Protein AF-A0A7W0Q1S8-F1 (afdb_monomer_lite)

Foldseek 3Di:
DDDDDDDDDDDDDDDDDDDDDPPPDPPPQLAKDFPFKAFFAADLLPLPPLQVQPPPPPPDDDDDDDDDDDDDDDDDDDDDDDDDDFDKDKDKDWDQKDKDDPDDSVLVVVQVVVCRVQLSVQVVVVCVVPVPDAKDKWKWKWKAFLQQATPFIAIPDDGPDVSSRVSVRVSVRPTGDHHDPDDGIMIMMIMMIMHIDRPPDDPPPPLPPPLQFDDLGDHDDRRPLRRVLRVQLVVLVVVLSVQLRVLADSPQDFEKKKKKFKAAQQQWGSFIFMFQRQPVSSRVSNRVSRHGGGGPRGRPGITIMIIMMGRHPHAFGFGDPVSAQEWEFEQFWIDGPPDIDGPPPPQDDADQDAGEYEYEYEQQHFLQRSQSVQANPQNYSWYWYWYDDPPGGTGTQATEHHPSSVSPVSPPPQAWAWEWEAAAFKIWIDTDPDIDIDGLVDLVRLLVRLLVSLVVCVVSVHDLEYEYAGDRHGGNNSSSSNSVSNVVSRSPHYYYHHDTPPDPPVVCVPPPDDPDDDDDDD

Structure (mmCIF, N/CA/C/O backbone):
data_AF-A0A7W0Q1S8-F1
#
_entry.id   AF-A0A7W0Q1S8-F1
#
loop_
_atom_site.group_PDB
_atom_site.id
_atom_site.type_symbol
_atom_site.label_atom_id
_atom_site.label_alt_id
_atom_site.label_comp_id
_atom_site.label_asym_id
_atom_site.label_entity_id
_atom_site.label_seq_id
_atom_site.pdbx_PDB_ins_code
_atom_site.Cartn_x
_atom_site.Cartn_y
_atom_site.Cartn_z
_atom_site.occupancy
_atom_site.B_iso_or_equiv
_atom_site.auth_seq_id
_atom_site.auth_comp_id
_atom_site.auth_asym_id
_atom_site.auth_atom_id
_atom_site.pdbx_PDB_model_num
ATOM 1 N N . MET A 1 1 ? 4.759 -3.517 -104.274 1.00 45.84 1 MET A N 1
ATOM 2 C CA . MET A 1 1 ? 5.777 -4.592 -104.329 1.00 45.84 1 MET A CA 1
ATOM 3 C C . MET A 1 1 ? 6.522 -4.645 -103.003 1.00 45.84 1 MET A C 1
ATOM 5 O O . MET A 1 1 ? 6.836 -3.591 -102.479 1.00 45.84 1 MET A O 1
ATOM 9 N N . ARG A 1 2 ? 6.831 -5.873 -102.558 1.00 40.38 2 ARG A N 1
ATOM 10 C CA . ARG A 1 2 ? 7.641 -6.304 -101.396 1.00 40.38 2 ARG A CA 1
ATOM 11 C C . ARG A 1 2 ? 6.927 -6.396 -100.032 1.00 40.38 2 ARG A C 1
ATOM 13 O O . ARG A 1 2 ? 6.667 -5.419 -99.349 1.00 40.38 2 ARG A O 1
ATOM 20 N N . ARG A 1 3 ? 6.637 -7.669 -99.719 1.00 59.12 3 ARG A N 1
ATOM 21 C CA . ARG A 1 3 ? 6.292 -8.308 -98.438 1.00 59.12 3 ARG A CA 1
ATOM 22 C C . ARG A 1 3 ? 7.329 -7.980 -97.343 1.00 59.12 3 ARG A C 1
ATOM 24 O O . ARG A 1 3 ? 8.460 -7.675 -97.705 1.00 59.12 3 ARG A O 1
ATOM 31 N N . TRP A 1 4 ? 6.996 -8.217 -96.070 1.00 41.19 4 TRP A N 1
ATOM 32 C CA . TRP A 1 4 ? 7.662 -9.221 -95.212 1.00 41.19 4 TRP A CA 1
ATOM 33 C C . TRP A 1 4 ? 6.990 -9.360 -93.834 1.00 41.19 4 TRP A C 1
ATOM 35 O O . TRP A 1 4 ? 6.299 -8.468 -93.353 1.00 41.19 4 TRP A O 1
ATOM 45 N N . SER A 1 5 ? 7.168 -10.560 -93.292 1.00 55.75 5 SER A N 1
ATOM 46 C CA . SER A 1 5 ? 6.553 -11.198 -92.130 1.00 55.75 5 SER A CA 1
ATOM 47 C C . SER A 1 5 ? 7.052 -10.667 -90.784 1.00 55.75 5 SER A C 1
ATOM 49 O O . SER A 1 5 ? 8.196 -10.232 -90.696 1.00 55.75 5 SER A O 1
ATOM 51 N N . VAL A 1 6 ? 6.267 -10.852 -89.714 1.00 40.25 6 VAL A N 1
ATOM 52 C CA . VAL A 1 6 ? 6.792 -10.913 -88.337 1.00 40.25 6 VAL A CA 1
ATOM 53 C C . VAL A 1 6 ? 6.144 -12.072 -87.583 1.00 40.25 6 VAL A C 1
ATOM 55 O O . VAL A 1 6 ? 4.962 -12.371 -87.740 1.00 40.25 6 VAL A O 1
ATOM 58 N N . ALA A 1 7 ? 7.016 -12.751 -86.847 1.00 38.75 7 ALA A N 1
ATOM 59 C CA . ALA A 1 7 ? 6.909 -14.064 -86.253 1.00 38.75 7 ALA A CA 1
ATOM 60 C C . ALA A 1 7 ? 6.113 -14.109 -84.941 1.00 38.75 7 ALA A C 1
ATOM 62 O O . ALA A 1 7 ? 6.011 -13.136 -84.198 1.00 38.75 7 ALA A O 1
ATOM 63 N N . VAL A 1 8 ? 5.617 -15.313 -84.666 1.00 43.38 8 VAL A N 1
ATOM 64 C CA . VAL A 1 8 ? 5.025 -15.767 -83.409 1.00 43.38 8 VAL A CA 1
ATOM 65 C C . VAL A 1 8 ? 6.121 -15.884 -82.346 1.00 43.38 8 VAL A C 1
ATOM 67 O O . VAL A 1 8 ? 7.105 -16.590 -82.557 1.00 43.38 8 VAL A O 1
ATOM 70 N N . ALA A 1 9 ? 5.924 -15.245 -81.192 1.00 37.84 9 ALA A N 1
ATOM 71 C CA . ALA A 1 9 ? 6.649 -15.546 -79.962 1.00 37.84 9 ALA A CA 1
ATOM 72 C C . ALA A 1 9 ? 5.632 -15.959 -78.893 1.00 37.84 9 ALA A C 1
ATOM 74 O O . ALA A 1 9 ? 4.691 -15.231 -78.584 1.00 37.84 9 ALA A O 1
ATOM 75 N N . SER A 1 10 ? 5.815 -17.183 -78.407 1.00 44.78 10 SER A N 1
ATOM 76 C CA . SER A 1 10 ? 5.001 -17.850 -77.400 1.00 44.78 10 SER A CA 1
ATOM 77 C C . SER A 1 10 ? 5.324 -17.273 -76.023 1.00 44.78 10 SER A C 1
ATOM 79 O O . SER A 1 10 ? 6.471 -17.354 -75.582 1.00 44.78 10 SER A O 1
ATOM 81 N N . THR A 1 11 ? 4.326 -16.705 -75.345 1.00 43.34 11 THR A N 1
ATOM 82 C CA . THR A 1 11 ? 4.459 -16.213 -73.969 1.00 43.34 11 THR A CA 1
ATOM 83 C C . THR A 1 11 ? 3.521 -17.014 -73.078 1.00 43.34 11 THR A C 1
ATOM 85 O O . THR A 1 11 ? 2.301 -16.885 -73.162 1.00 43.34 11 THR A O 1
ATOM 88 N N . SER A 1 12 ? 4.101 -17.862 -72.232 1.00 38.66 12 SER A N 1
ATOM 89 C CA . SER A 1 12 ? 3.398 -18.593 -71.181 1.00 38.66 12 SER A CA 1
ATOM 90 C C . SER A 1 12 ? 2.765 -17.606 -70.196 1.00 38.66 12 SER A C 1
ATOM 92 O O . SER A 1 12 ? 3.466 -16.954 -69.423 1.00 38.66 12 SER A O 1
ATOM 94 N N . LEU A 1 13 ? 1.435 -17.495 -70.227 1.00 39.09 13 LEU A N 1
ATOM 95 C CA . LEU A 1 13 ? 0.651 -16.779 -69.224 1.00 39.09 13 LEU A CA 1
ATOM 96 C C . LEU A 1 13 ? 0.556 -17.645 -67.959 1.00 39.09 13 LEU A C 1
ATOM 98 O O . LEU A 1 13 ? -0.114 -18.677 -67.948 1.00 39.09 13 LEU A O 1
ATOM 102 N N . ALA A 1 14 ? 1.215 -17.212 -66.886 1.00 40.50 14 ALA A N 1
ATOM 103 C CA . ALA A 1 14 ? 0.908 -17.676 -65.541 1.00 40.50 14 ALA A CA 1
ATOM 104 C C . ALA A 1 14 ? -0.478 -17.141 -65.141 1.00 40.50 14 ALA A C 1
ATOM 106 O O . ALA A 1 14 ? -0.734 -15.938 -65.221 1.00 40.50 14 ALA A O 1
ATOM 107 N N . LEU A 1 15 ? -1.375 -18.044 -64.735 1.00 40.50 15 LEU A N 1
ATOM 108 C CA . LEU A 1 15 ? -2.697 -17.705 -64.217 1.00 40.50 15 LEU A CA 1
ATOM 109 C C . LEU A 1 15 ? -2.576 -16.795 -62.986 1.00 40.50 15 LEU A C 1
ATOM 111 O O . LEU A 1 15 ? -2.079 -17.202 -61.937 1.00 40.50 15 LEU A O 1
ATOM 115 N N . VAL A 1 16 ? -3.110 -15.581 -63.111 1.00 43.62 16 VAL A N 1
ATOM 116 C CA . VAL A 1 16 ? -3.459 -14.706 -61.990 1.00 43.62 16 VAL A CA 1
ATOM 117 C C . VAL A 1 16 ? -4.710 -15.286 -61.329 1.00 43.62 16 VAL A C 1
ATOM 119 O O . VAL A 1 16 ? -5.808 -15.207 -61.876 1.00 43.62 16 VAL A O 1
ATOM 122 N N . ALA A 1 17 ? -4.543 -15.899 -60.158 1.00 42.56 17 ALA A N 1
ATOM 123 C CA . ALA A 1 17 ? -5.656 -16.282 -59.299 1.00 42.56 17 ALA A CA 1
ATOM 124 C C . ALA A 1 17 ? -6.170 -15.045 -58.544 1.00 42.56 17 ALA A C 1
ATOM 126 O O . ALA A 1 17 ? -5.414 -14.370 -57.844 1.00 42.56 17 ALA A O 1
ATOM 127 N N . CYS A 1 18 ? -7.464 -14.756 -58.698 1.00 42.19 18 CYS A N 1
ATOM 128 C CA . CYS A 1 18 ? -8.187 -13.718 -57.971 1.00 42.19 18 CYS A CA 1
ATOM 129 C C . CYS A 1 18 ? -7.996 -13.841 -56.452 1.00 42.19 18 CYS A C 1
ATOM 131 O O . CYS A 1 18 ? -8.123 -14.922 -55.873 1.00 42.19 18 CYS A O 1
ATOM 133 N N . GLY A 1 19 ? -7.738 -12.694 -55.820 1.00 42.25 19 GLY A N 1
ATOM 134 C CA . GLY A 1 19 ? -7.543 -12.552 -54.386 1.00 42.25 19 GLY A CA 1
ATOM 135 C C . GLY A 1 19 ? -8.739 -13.053 -53.581 1.00 42.25 19 GLY A C 1
ATOM 136 O O . GLY A 1 19 ? -9.813 -12.453 -53.574 1.00 42.25 19 GLY A O 1
ATOM 137 N N . ARG A 1 20 ? -8.512 -14.141 -52.846 1.00 44.12 20 ARG A N 1
ATOM 138 C CA . ARG A 1 20 ? -9.271 -14.480 -51.646 1.00 44.12 20 ARG A CA 1
ATOM 139 C C . ARG A 1 20 ? -8.964 -13.413 -50.601 1.00 44.12 20 ARG A C 1
ATOM 141 O O . ARG A 1 20 ? -7.844 -13.345 -50.100 1.00 44.12 20 ARG A O 1
ATOM 148 N N . GLY A 1 21 ? -9.959 -12.590 -50.280 1.00 43.75 21 GLY A N 1
ATOM 149 C CA . GLY A 1 21 ? -9.952 -11.812 -49.050 1.00 43.75 21 GLY A CA 1
ATOM 150 C C . GLY A 1 21 ? -9.711 -12.764 -47.884 1.00 43.75 21 GLY A C 1
ATOM 151 O O . GLY A 1 21 ? -10.437 -13.746 -47.724 1.00 43.75 21 GLY A O 1
ATOM 152 N N . ALA A 1 22 ? -8.647 -12.507 -47.126 1.00 45.34 22 ALA A N 1
ATOM 153 C CA . ALA A 1 22 ? -8.364 -13.208 -45.891 1.00 45.34 22 ALA A CA 1
ATOM 154 C C . ALA A 1 22 ? -9.581 -13.044 -44.973 1.00 45.34 22 ALA A C 1
ATOM 156 O O . ALA A 1 22 ? -9.866 -11.950 -44.484 1.00 45.34 22 ALA A O 1
ATOM 157 N N . ALA A 1 23 ? -10.328 -14.131 -44.788 1.00 42.50 23 ALA A N 1
ATOM 158 C CA . ALA A 1 23 ? -11.249 -14.262 -43.679 1.00 42.50 23 ALA A CA 1
ATOM 159 C C . ALA A 1 23 ? -10.398 -14.115 -42.417 1.00 42.50 23 ALA A C 1
ATOM 161 O O . ALA A 1 23 ? -9.608 -15.001 -42.098 1.00 42.50 23 ALA A O 1
ATOM 162 N N . GLY A 1 24 ? -10.477 -12.945 -41.779 1.00 43.38 24 GLY A N 1
ATOM 163 C CA . GLY A 1 24 ? -9.798 -12.700 -40.519 1.00 43.38 24 GLY A CA 1
ATOM 164 C C . GLY A 1 24 ? -10.209 -13.784 -39.536 1.00 43.38 24 GLY A C 1
ATOM 165 O O . GLY A 1 24 ? -11.405 -13.982 -39.308 1.00 43.38 24 GLY A O 1
ATOM 166 N N . GLU A 1 25 ? -9.220 -14.491 -38.994 1.00 44.66 25 GLU A N 1
ATOM 167 C CA . GLU A 1 25 ? -9.401 -15.366 -37.843 1.00 44.66 25 GLU A CA 1
ATOM 168 C C . GLU A 1 25 ? -10.286 -14.653 -36.816 1.00 44.66 25 GLU A C 1
ATOM 170 O O . GLU A 1 25 ? -10.105 -13.445 -36.593 1.00 44.66 25 GLU A O 1
ATOM 175 N N . PRO A 1 26 ? -11.274 -15.346 -36.222 1.00 46.78 26 PRO A N 1
ATOM 176 C CA . PRO A 1 26 ? -12.099 -14.755 -35.187 1.00 46.78 26 PRO A CA 1
ATOM 177 C C . PRO A 1 26 ? -11.152 -14.291 -34.089 1.00 46.78 26 PRO A C 1
ATOM 179 O O . PRO A 1 26 ? -10.601 -15.121 -33.373 1.00 46.78 26 PRO A O 1
ATOM 182 N N . ARG A 1 27 ? -10.923 -12.969 -34.012 1.00 51.12 27 ARG A N 1
ATOM 183 C CA . ARG A 1 27 ? -10.119 -12.329 -32.970 1.00 51.12 27 ARG A CA 1
ATOM 184 C C . ARG A 1 27 ? -10.576 -12.929 -31.659 1.00 51.12 27 ARG A C 1
ATOM 186 O O . ARG A 1 27 ? -11.704 -12.667 -31.235 1.00 51.12 27 ARG A O 1
ATOM 193 N N . GLU A 1 28 ? -9.723 -13.778 -31.103 1.00 54.03 28 GLU A N 1
ATOM 194 C CA . GLU A 1 28 ? -9.932 -14.461 -29.845 1.00 54.03 28 GLU A CA 1
ATOM 195 C C . GLU A 1 28 ? -10.373 -13.384 -28.861 1.00 54.03 28 GLU A C 1
ATOM 197 O O . GLU A 1 28 ? -9.626 -12.446 -28.567 1.00 54.03 28 GLU A O 1
ATOM 202 N N . ARG A 1 29 ? -11.667 -13.398 -28.509 1.00 59.09 29 ARG A N 1
ATOM 203 C CA . ARG A 1 29 ? -12.250 -12.349 -27.674 1.00 59.09 29 ARG A CA 1
ATOM 204 C C . ARG A 1 29 ? -11.396 -12.328 -26.426 1.00 59.09 29 ARG A C 1
ATOM 206 O O . ARG A 1 29 ? -11.346 -13.341 -25.743 1.00 59.09 29 ARG A O 1
ATOM 213 N N . THR A 1 30 ? -10.705 -11.223 -26.163 1.00 74.69 30 THR A N 1
ATOM 214 C CA . THR A 1 30 ? -9.816 -11.090 -25.009 1.00 74.69 30 THR A CA 1
ATOM 215 C C . THR A 1 30 ? -10.652 -11.259 -23.743 1.00 74.69 30 THR A C 1
ATOM 217 O O . THR A 1 30 ? -11.275 -10.309 -23.264 1.00 74.69 30 THR A O 1
ATOM 220 N N . MET A 1 31 ? -10.764 -12.503 -23.273 1.00 83.00 31 MET A N 1
ATOM 221 C CA . MET A 1 31 ? -11.652 -12.867 -22.182 1.00 83.00 31 MET A CA 1
ATOM 222 C C . MET A 1 31 ? -11.040 -12.386 -20.877 1.00 83.00 31 MET A C 1
ATOM 224 O O . MET A 1 31 ? -9.825 -12.433 -20.677 1.00 83.00 31 MET A O 1
ATOM 228 N N . VAL A 1 32 ? -11.905 -11.933 -19.979 1.00 90.12 32 VAL A N 1
ATOM 229 C CA . VAL A 1 32 ? -11.520 -11.689 -18.594 1.00 90.12 32 VAL A CA 1
ATOM 230 C C . VAL A 1 32 ? -11.449 -13.036 -17.887 1.00 90.12 32 VAL A C 1
ATOM 232 O O . VAL A 1 32 ? -12.394 -13.831 -17.950 1.00 90.12 32 VAL A O 1
ATOM 235 N N . ARG A 1 33 ? -10.322 -13.297 -17.227 1.00 91.81 33 ARG A N 1
ATOM 236 C CA . ARG A 1 33 ? -10.118 -14.462 -16.364 1.00 91.81 33 ARG A CA 1
ATOM 237 C C . ARG A 1 33 ? -9.872 -14.008 -14.934 1.00 91.81 33 ARG A C 1
ATOM 239 O O . ARG A 1 33 ? -9.106 -13.071 -14.717 1.00 91.81 33 ARG A O 1
ATOM 246 N N . LEU A 1 34 ? -10.493 -14.692 -13.980 1.00 92.12 34 LEU A N 1
ATOM 247 C CA . LEU A 1 34 ? -10.066 -14.642 -12.587 1.00 92.12 34 LEU A CA 1
ATOM 248 C C . LEU A 1 34 ? -8.722 -15.377 -12.496 1.00 92.12 34 LEU A C 1
ATOM 250 O O . LEU A 1 34 ? -8.583 -16.480 -13.022 1.00 92.12 34 LEU A O 1
ATOM 254 N N . VAL A 1 35 ? -7.716 -14.720 -11.931 1.00 87.94 35 VAL A N 1
ATOM 255 C CA . VAL A 1 35 ? -6.363 -15.259 -11.766 1.00 87.94 35 VAL A CA 1
ATOM 256 C C . VAL A 1 35 ? -6.264 -16.002 -10.442 1.00 87.94 35 VAL A C 1
ATOM 258 O O . VAL A 1 35 ? -5.793 -17.135 -10.436 1.00 87.94 35 VAL A O 1
ATOM 261 N N . ARG A 1 36 ? -6.674 -15.350 -9.346 1.00 87.94 36 ARG A N 1
ATOM 262 C CA . ARG A 1 36 ? -6.719 -15.907 -7.986 1.00 87.94 36 ARG A CA 1
ATOM 263 C C . ARG A 1 36 ? -7.430 -14.956 -7.026 1.00 87.94 36 ARG A C 1
ATOM 265 O O . ARG A 1 36 ? -7.466 -13.752 -7.284 1.00 87.94 36 ARG A O 1
ATOM 272 N N . CYS A 1 37 ? -7.869 -15.481 -5.887 1.00 89.88 37 CYS A N 1
ATOM 273 C CA . CYS A 1 37 ? -8.176 -14.692 -4.697 1.00 89.88 37 CYS A CA 1
ATOM 274 C C . CYS A 1 37 ? -7.240 -15.068 -3.544 1.00 89.88 37 CYS A C 1
ATOM 276 O O . CYS A 1 37 ? -6.909 -16.237 -3.352 1.00 89.88 37 CYS A O 1
ATOM 278 N N . ALA A 1 38 ? -6.817 -14.081 -2.762 1.00 86.38 38 ALA A N 1
ATOM 279 C CA . ALA A 1 38 ? -5.969 -14.277 -1.594 1.00 86.38 38 ALA A CA 1
ATOM 280 C C . ALA A 1 38 ? -6.397 -13.340 -0.455 1.00 86.38 38 ALA A C 1
ATOM 282 O O . ALA A 1 38 ? -6.978 -12.288 -0.730 1.00 86.38 38 ALA A O 1
ATOM 283 N N . PRO A 1 39 ? -6.101 -13.684 0.812 1.00 85.00 39 PRO A N 1
ATOM 284 C CA . PRO A 1 39 ? -6.173 -12.731 1.913 1.00 85.00 39 PRO A CA 1
ATOM 285 C C . PRO A 1 39 ? -5.478 -11.430 1.538 1.00 85.00 39 PRO A C 1
ATOM 287 O O . PRO A 1 39 ? -4.347 -11.443 1.040 1.00 85.00 39 PRO A O 1
ATOM 290 N N . ALA A 1 40 ? -6.157 -10.314 1.754 1.00 79.44 40 ALA A N 1
ATOM 291 C CA . ALA A 1 40 ? -5.562 -9.024 1.517 1.00 79.44 40 ALA A CA 1
ATOM 292 C C . ALA A 1 40 ? -4.495 -8.789 2.599 1.00 79.44 40 ALA A C 1
ATOM 294 O O . ALA A 1 40 ? -4.766 -8.846 3.794 1.00 79.44 40 ALA A O 1
ATOM 295 N N . THR A 1 41 ? -3.238 -8.630 2.187 1.00 66.19 41 THR A N 1
ATOM 296 C CA . THR A 1 41 ? -2.134 -8.479 3.140 1.00 66.19 41 THR A CA 1
ATOM 297 C C . THR A 1 41 ? -2.089 -7.048 3.656 1.00 66.19 41 THR A C 1
ATOM 299 O O . THR A 1 41 ? -2.108 -6.148 2.806 1.00 66.19 41 THR A O 1
ATOM 302 N N . PRO A 1 42 ? -1.926 -6.827 4.967 1.00 60.56 42 PRO A N 1
ATOM 303 C CA . PRO A 1 42 ? -1.914 -5.488 5.526 1.00 60.56 42 PRO A CA 1
ATOM 304 C C . PRO A 1 42 ? -0.846 -4.567 4.946 1.00 60.56 42 PRO A C 1
ATOM 306 O O . PRO A 1 42 ? 0.241 -5.012 4.536 1.00 60.56 42 PRO A O 1
ATOM 309 N N . SER A 1 43 ? -1.159 -3.271 4.915 1.00 54.28 43 SER A N 1
ATOM 310 C CA . SER A 1 43 ? -0.173 -2.213 4.689 1.00 54.28 43 SER A CA 1
ATOM 311 C C . SER A 1 43 ? 0.902 -2.265 5.788 1.00 54.28 43 SER A C 1
ATOM 313 O O . SER A 1 43 ? 0.555 -2.407 6.955 1.00 54.28 43 SER A O 1
ATOM 315 N N . PRO A 1 44 ? 2.202 -2.131 5.463 1.00 49.81 44 PRO A N 1
ATOM 316 C CA . PRO A 1 44 ? 3.283 -2.171 6.455 1.00 49.81 44 PRO A CA 1
ATOM 317 C C . PRO A 1 44 ? 3.288 -0.998 7.456 1.00 49.81 44 PRO A C 1
ATOM 319 O O . PRO A 1 44 ? 4.162 -0.946 8.310 1.00 49.81 44 PRO A O 1
ATOM 322 N N . SER A 1 45 ? 2.351 -0.053 7.350 1.00 44.34 45 SER A N 1
ATOM 323 C CA . SER A 1 45 ? 2.297 1.169 8.161 1.00 44.34 45 SER A CA 1
ATOM 324 C C . SER A 1 45 ? 1.806 0.975 9.600 1.00 44.34 45 SER A C 1
ATOM 326 O O . SER A 1 45 ? 1.952 1.888 10.402 1.00 44.34 45 SER A O 1
ATOM 328 N N . ASN A 1 46 ? 1.236 -0.183 9.949 1.00 42.75 46 ASN A N 1
ATOM 329 C CA . ASN A 1 46 ? 0.796 -0.473 11.317 1.00 42.75 46 ASN A CA 1
ATOM 330 C C . ASN A 1 46 ? 1.793 -1.429 11.986 1.00 42.75 46 ASN A C 1
ATOM 332 O O . ASN A 1 46 ? 1.613 -2.644 12.012 1.00 42.75 46 ASN A O 1
ATOM 336 N N . SER A 1 47 ? 2.891 -0.872 12.502 1.00 39.03 47 SER A N 1
ATOM 337 C CA . SER A 1 47 ? 4.026 -1.612 13.070 1.00 39.03 47 SER A CA 1
ATOM 338 C C . SER A 1 47 ? 3.757 -2.302 14.419 1.00 39.03 47 SER A C 1
ATOM 340 O O . SER A 1 47 ? 4.710 -2.711 15.078 1.00 39.03 47 SER A O 1
ATOM 342 N N . THR A 1 48 ? 2.509 -2.432 14.875 1.00 39.97 48 THR A N 1
ATOM 343 C CA . THR A 1 48 ? 2.212 -3.044 16.183 1.00 39.97 48 THR A CA 1
ATOM 344 C C . THR A 1 48 ? 1.996 -4.561 16.154 1.00 39.97 48 THR A C 1
ATOM 346 O O . THR A 1 48 ? 2.228 -5.188 17.179 1.00 39.97 48 THR A O 1
ATOM 349 N N . ASP A 1 49 ? 1.684 -5.187 15.009 1.00 38.72 49 ASP A N 1
ATOM 350 C CA . ASP A 1 49 ? 1.140 -6.567 15.010 1.00 38.72 49 ASP A CA 1
ATOM 351 C C . ASP A 1 49 ? 2.009 -7.666 14.373 1.00 38.72 49 ASP A C 1
ATOM 353 O O . ASP A 1 49 ? 1.580 -8.813 14.231 1.00 38.72 49 ASP A O 1
ATOM 357 N N . VAL A 1 50 ? 3.272 -7.392 14.033 1.00 43.09 50 VAL A N 1
ATOM 358 C CA . VAL A 1 50 ? 4.152 -8.456 13.497 1.00 43.09 50 VAL A CA 1
ATOM 359 C C . VAL A 1 50 ? 4.566 -9.463 14.591 1.00 43.09 50 VAL A C 1
ATOM 361 O O . VAL A 1 50 ? 4.922 -10.599 14.279 1.00 43.09 50 VAL A O 1
ATOM 364 N N . GLY A 1 51 ? 4.456 -9.089 15.873 1.00 33.78 51 GLY A N 1
ATOM 365 C CA . GLY A 1 51 ? 4.785 -9.947 17.019 1.00 33.78 51 GLY A CA 1
ATOM 366 C C . GLY A 1 51 ? 3.764 -11.055 17.314 1.00 33.78 51 GLY A C 1
ATOM 367 O O . GLY A 1 51 ? 4.153 -12.138 17.747 1.00 33.78 51 GLY A O 1
ATOM 368 N N . GLU A 1 52 ? 2.476 -10.840 17.027 1.00 36.38 52 GLU A N 1
ATOM 369 C CA . GLU A 1 52 ? 1.418 -11.832 17.291 1.00 36.38 52 GLU A CA 1
ATOM 370 C C . GLU A 1 52 ? 1.246 -12.859 16.160 1.00 36.38 52 GLU A C 1
ATOM 372 O O . GLU A 1 52 ? 0.636 -13.913 16.350 1.00 36.38 52 GLU A O 1
ATOM 377 N N . LEU A 1 53 ? 1.843 -12.616 14.987 1.00 38.97 53 LEU A N 1
ATOM 378 C CA . LEU A 1 53 ? 1.640 -13.442 13.794 1.00 38.97 53 LEU A CA 1
ATOM 379 C C . LEU A 1 53 ? 2.279 -14.848 13.869 1.00 38.97 53 LEU A C 1
ATOM 381 O O . LEU A 1 53 ? 2.001 -15.683 13.007 1.00 38.97 53 LEU A O 1
ATOM 385 N N . PHE A 1 54 ? 3.124 -15.128 14.872 1.00 37.34 54 PHE A N 1
ATOM 386 C CA . PHE A 1 54 ? 3.907 -16.373 14.948 1.00 37.34 54 PHE A CA 1
ATOM 387 C C . PHE A 1 54 ? 3.925 -17.079 16.311 1.00 37.34 54 PHE A C 1
ATOM 389 O O . PHE A 1 54 ? 4.817 -17.890 16.542 1.00 37.34 54 PHE A O 1
ATOM 396 N N . GLY A 1 55 ? 2.937 -16.845 17.183 1.00 32.59 55 GLY A N 1
ATOM 397 C CA . GLY A 1 55 ? 2.670 -17.735 18.323 1.00 32.59 55 GLY A CA 1
ATOM 398 C C . GLY A 1 55 ? 3.895 -18.055 19.185 1.00 32.59 55 GLY A C 1
ATOM 399 O O . GLY A 1 55 ? 4.131 -19.217 19.507 1.00 32.59 55 GLY A O 1
ATOM 400 N N . ILE A 1 56 ? 4.688 -17.042 19.543 1.00 31.73 56 ILE A N 1
ATOM 401 C CA . ILE A 1 56 ? 5.729 -17.197 20.560 1.00 31.73 56 ILE A CA 1
ATOM 402 C C . ILE A 1 56 ? 5.041 -17.014 21.913 1.00 31.73 56 ILE A C 1
ATOM 404 O O . ILE A 1 56 ? 5.075 -15.945 22.517 1.00 31.73 56 ILE A O 1
ATOM 408 N N . SER A 1 57 ? 4.352 -18.059 22.366 1.00 32.53 57 SER A N 1
ATOM 409 C CA . SER A 1 57 ? 4.016 -18.211 23.777 1.00 32.53 57 SER A CA 1
ATOM 410 C C . SER A 1 57 ? 5.332 -18.349 24.535 1.00 32.53 57 SER A C 1
ATOM 412 O O . SER A 1 57 ? 5.984 -19.388 24.464 1.00 32.53 57 SER A O 1
ATOM 414 N N . GLY A 1 58 ? 5.750 -17.276 25.204 1.00 29.73 58 GLY A N 1
ATOM 415 C CA . GLY A 1 58 ? 6.782 -17.361 26.224 1.00 29.73 58 GLY A CA 1
ATOM 416 C C . GLY A 1 58 ? 6.279 -18.275 27.333 1.00 29.73 58 GLY A C 1
ATOM 417 O O . GLY A 1 58 ? 5.340 -17.925 28.045 1.00 29.73 58 GLY A O 1
ATOM 418 N N . GLU A 1 59 ? 6.879 -19.457 27.435 1.00 31.36 59 GLU A N 1
ATOM 419 C CA . GLU A 1 59 ? 6.795 -20.323 28.603 1.00 31.36 59 GLU A CA 1
ATOM 420 C C . GLU A 1 59 ? 7.411 -19.560 29.783 1.00 31.36 59 GLU A C 1
ATOM 422 O O . GLU A 1 59 ? 8.627 -19.467 29.933 1.00 31.36 59 GLU A O 1
ATOM 427 N N . GLY A 1 60 ? 6.551 -18.916 30.569 1.00 29.73 60 GLY A N 1
ATOM 428 C CA . GLY A 1 60 ? 6.887 -18.447 31.902 1.00 29.73 60 GLY A CA 1
ATOM 429 C C . GLY A 1 60 ? 6.681 -19.598 32.871 1.00 29.73 60 GLY A C 1
ATOM 430 O O . GLY A 1 60 ? 5.550 -19.864 33.272 1.00 29.73 60 GLY A O 1
ATOM 431 N N . GLU A 1 61 ? 7.765 -20.287 33.217 1.00 32.34 61 GLU A N 1
ATOM 432 C CA . GLU A 1 61 ? 7.820 -21.148 34.395 1.00 32.34 61 GLU A CA 1
ATOM 433 C C . GLU A 1 61 ? 7.682 -20.258 35.637 1.00 32.34 61 GLU A C 1
ATOM 435 O O . GLU A 1 61 ? 8.542 -19.429 35.935 1.00 32.34 61 GLU A O 1
ATOM 440 N N . GLY A 1 62 ? 6.551 -20.396 36.322 1.00 31.83 62 GLY A N 1
ATOM 441 C CA . GLY A 1 62 ? 6.290 -19.817 37.631 1.00 31.83 62 GLY A CA 1
ATOM 442 C C . GLY A 1 62 ? 5.566 -20.860 38.465 1.00 31.83 62 GLY A C 1
ATOM 443 O O . GLY A 1 62 ? 4.364 -21.064 38.301 1.00 31.83 62 GLY A O 1
ATOM 444 N N . GLU A 1 63 ? 6.337 -21.559 39.288 1.00 33.94 63 GLU A N 1
ATOM 445 C CA . GLU A 1 63 ? 5.864 -22.380 40.398 1.00 33.94 63 GLU A CA 1
ATOM 446 C C . GLU A 1 63 ? 5.177 -21.466 41.433 1.00 33.94 63 GLU A C 1
ATOM 448 O O . GLU A 1 63 ? 5.668 -20.369 41.699 1.00 33.94 63 GLU A O 1
ATOM 453 N N . ASP A 1 64 ? 3.991 -21.857 41.916 1.00 30.97 64 ASP A N 1
ATOM 454 C CA . ASP A 1 64 ? 3.700 -22.062 43.350 1.00 30.97 64 ASP A CA 1
ATOM 455 C C . ASP A 1 64 ? 2.181 -22.156 43.642 1.00 30.97 64 ASP A C 1
ATOM 457 O O . ASP A 1 64 ? 1.398 -21.247 43.367 1.00 30.97 64 ASP A O 1
ATOM 461 N N . GLU A 1 65 ? 1.833 -23.330 44.182 1.00 33.94 65 GLU A N 1
ATOM 462 C CA . GLU A 1 65 ? 0.929 -23.664 45.303 1.00 33.94 65 GLU A CA 1
ATOM 463 C C . GLU A 1 65 ? -0.530 -23.144 45.398 1.00 33.94 65 GLU A C 1
ATOM 465 O O . GLU A 1 65 ? -0.816 -21.961 45.555 1.00 33.94 65 GLU A O 1
ATOM 470 N N . ASP A 1 66 ? -1.436 -24.140 45.402 1.00 33.50 66 ASP A N 1
ATOM 471 C CA . ASP A 1 66 ? -2.550 -24.407 46.335 1.00 33.50 66 ASP A CA 1
ATOM 472 C C . ASP A 1 66 ? -3.514 -23.270 46.754 1.00 33.50 66 ASP A C 1
ATOM 474 O O . ASP A 1 66 ? -3.143 -22.333 47.451 1.00 33.50 66 ASP A O 1
ATOM 478 N N . ASP A 1 67 ? -4.818 -23.409 46.455 1.00 33.81 67 ASP A N 1
ATOM 479 C CA . ASP A 1 67 ? -5.783 -24.002 47.407 1.00 33.81 67 ASP A CA 1
ATOM 480 C C . ASP A 1 67 ? -7.226 -24.116 46.838 1.00 33.81 67 ASP A C 1
ATOM 482 O O . ASP A 1 67 ? -7.684 -23.366 45.976 1.00 33.81 67 ASP A O 1
ATOM 486 N N . ASP A 1 68 ? -7.899 -25.126 47.375 1.00 33.34 68 ASP A N 1
ATOM 487 C CA . ASP A 1 68 ? -9.270 -25.629 47.368 1.00 33.34 68 ASP A CA 1
ATOM 488 C C . ASP A 1 68 ? -10.455 -25.001 46.583 1.00 33.34 68 ASP A C 1
ATOM 490 O O . ASP A 1 68 ? -10.884 -23.860 46.737 1.00 33.34 68 ASP A O 1
ATOM 494 N N . ARG A 1 69 ? -11.121 -25.934 45.875 1.00 34.75 69 ARG A N 1
ATOM 495 C CA . ARG A 1 69 ? -12.562 -26.286 45.900 1.00 34.75 69 ARG A CA 1
ATOM 496 C C . ARG A 1 69 ? -13.597 -25.164 46.084 1.00 34.75 69 ARG A C 1
ATOM 498 O O . ARG A 1 69 ? -13.733 -24.618 47.168 1.00 34.75 69 ARG A O 1
ATOM 505 N N . LEU A 1 70 ? -14.555 -25.097 45.144 1.00 36.81 70 LEU A N 1
ATOM 506 C CA . LEU A 1 70 ? -15.990 -25.259 45.457 1.00 36.81 70 LEU A CA 1
ATOM 507 C C . LEU A 1 70 ? -16.874 -25.540 44.220 1.00 36.81 70 LEU A C 1
ATOM 509 O O . LEU A 1 70 ? -16.848 -24.867 43.198 1.00 36.81 70 LEU A O 1
ATOM 513 N N . VAL A 1 71 ? -17.665 -26.591 44.409 1.00 35.59 71 VAL A N 1
ATOM 514 C CA . VAL A 1 71 ? -18.803 -27.179 43.686 1.00 35.59 71 VAL A CA 1
ATOM 515 C C . VAL A 1 71 ? -19.905 -26.201 43.219 1.00 35.59 71 VAL A C 1
ATOM 517 O O . VAL A 1 71 ? -20.311 -25.321 43.971 1.00 35.59 71 VAL A O 1
ATOM 520 N N . GLY A 1 72 ? -20.521 -26.512 42.063 1.00 31.42 72 GLY A N 1
ATOM 521 C CA . GLY A 1 72 ? -21.917 -26.176 41.698 1.00 31.42 72 GLY A CA 1
ATOM 522 C C . GLY A 1 72 ? -22.034 -25.454 40.344 1.00 31.42 72 GLY A C 1
ATOM 523 O O . GLY A 1 72 ? -21.355 -24.469 40.124 1.00 31.42 72 GLY A O 1
ATOM 524 N N . GLY A 1 73 ? -22.832 -25.845 39.349 1.00 31.61 73 GLY A N 1
ATOM 525 C CA . GLY A 1 73 ? -24.031 -26.674 39.339 1.00 31.61 73 GLY A CA 1
ATOM 526 C C . GLY A 1 73 ? -25.204 -25.883 38.737 1.00 31.61 73 GLY A C 1
ATOM 527 O O . GLY A 1 73 ? -25.748 -25.023 39.411 1.00 31.61 73 GLY A O 1
ATOM 528 N N . PHE A 1 74 ? -25.616 -26.262 37.519 1.00 30.84 74 PHE A N 1
ATOM 529 C CA . PHE A 1 74 ? -26.924 -26.036 36.870 1.00 30.84 74 PHE A CA 1
ATOM 530 C C . PHE A 1 74 ? -27.372 -24.625 36.438 1.00 30.84 74 PHE A C 1
ATOM 532 O O . PHE A 1 74 ? -27.379 -23.675 37.207 1.00 30.84 74 PHE A O 1
ATOM 539 N N . GLY A 1 75 ? -27.984 -24.577 35.244 1.00 30.70 75 GLY A N 1
ATOM 540 C CA . GLY A 1 75 ? -29.218 -23.801 35.052 1.00 30.70 75 GLY A CA 1
ATOM 541 C C . GLY A 1 75 ? -29.330 -23.016 33.748 1.00 30.70 75 GLY A C 1
ATOM 542 O O . GLY A 1 75 ? -28.719 -21.971 33.586 1.00 30.70 75 GLY A O 1
ATOM 543 N N . ARG A 1 76 ? -30.177 -23.515 32.842 1.00 40.47 76 ARG A N 1
ATOM 544 C CA . ARG A 1 76 ? -30.682 -22.840 31.638 1.00 40.47 76 ARG A CA 1
ATOM 545 C C . ARG A 1 76 ? -31.506 -21.594 32.010 1.00 40.47 76 ARG A C 1
ATOM 547 O O . ARG A 1 76 ? -32.212 -21.635 33.012 1.00 40.47 76 ARG A O 1
ATOM 554 N N . ASN A 1 77 ? -31.530 -20.574 31.151 1.00 33.94 77 ASN A N 1
ATOM 555 C CA . ASN A 1 77 ? -32.708 -20.203 30.348 1.00 33.94 77 ASN A CA 1
ATOM 556 C C . ASN A 1 77 ? -32.478 -18.896 29.572 1.00 33.94 77 ASN A C 1
ATOM 558 O O . ASN A 1 77 ? -31.921 -17.922 30.064 1.00 33.94 77 ASN A O 1
ATOM 562 N N . THR A 1 78 ? -32.948 -18.943 28.332 1.00 41.50 78 THR A N 1
ATOM 563 C CA . THR A 1 78 ? -33.310 -17.851 27.430 1.00 41.50 78 THR A CA 1
ATOM 564 C C . THR A 1 78 ? -34.179 -16.787 28.094 1.00 41.50 78 THR A C 1
ATOM 566 O O . THR A 1 78 ? -35.185 -17.160 28.686 1.00 41.50 78 THR A O 1
ATOM 569 N N . GLU A 1 79 ? -33.873 -15.508 27.856 1.00 34.62 79 GLU A N 1
ATOM 570 C CA . GLU A 1 79 ? -34.853 -14.428 27.657 1.00 34.62 79 GLU A CA 1
ATOM 571 C C . GLU A 1 79 ? -34.194 -13.220 26.944 1.00 34.62 79 GLU A C 1
ATOM 573 O O . GLU A 1 79 ? -32.964 -13.101 26.942 1.00 34.62 79 GLU A O 1
ATOM 578 N N . PRO A 1 80 ? -34.983 -12.390 26.233 1.00 39.31 80 PRO A N 1
ATOM 579 C CA . PRO A 1 80 ? -34.504 -11.462 25.215 1.00 39.31 80 PRO A CA 1
ATOM 580 C C . PRO A 1 80 ? -33.871 -10.214 25.830 1.00 39.31 80 PRO A C 1
ATOM 582 O O . PRO A 1 80 ? -34.331 -9.685 26.839 1.00 39.31 80 PRO A O 1
ATOM 585 N N . SER A 1 81 ? -32.815 -9.724 25.180 1.00 34.47 81 SER A N 1
ATOM 586 C CA . SER A 1 81 ? -32.079 -8.531 25.589 1.00 34.47 81 SER A CA 1
ATOM 587 C C . SER A 1 81 ? -32.988 -7.298 25.572 1.00 34.47 81 SER A C 1
ATOM 589 O O . SER A 1 81 ? -33.248 -6.699 24.531 1.00 34.47 81 SER A O 1
ATOM 591 N N . THR A 1 82 ? -33.467 -6.904 26.750 1.00 40.19 82 THR A N 1
ATOM 592 C CA . THR A 1 82 ? -33.874 -5.527 27.025 1.00 40.19 82 THR A CA 1
ATOM 593 C C . THR A 1 82 ? -32.643 -4.636 26.909 1.00 40.19 82 THR A C 1
ATOM 595 O O . THR A 1 82 ? -31.588 -4.984 27.449 1.00 40.19 82 THR A O 1
ATOM 598 N N . ALA A 1 83 ? -32.790 -3.508 26.211 1.00 40.72 83 ALA A N 1
ATOM 599 C CA . ALA A 1 83 ? -31.762 -2.498 25.989 1.00 40.72 83 ALA A CA 1
ATOM 600 C C . ALA A 1 83 ? -30.878 -2.293 27.232 1.00 40.72 83 ALA A C 1
ATOM 602 O O . ALA A 1 83 ? -31.344 -1.905 28.307 1.00 40.72 83 ALA A O 1
ATOM 603 N N . LYS A 1 84 ? -29.594 -2.616 27.076 1.00 41.25 84 LYS A N 1
ATOM 604 C CA . LYS A 1 84 ? -28.588 -2.536 28.129 1.00 41.25 84 LYS A CA 1
ATOM 605 C C . LYS A 1 84 ? -28.323 -1.056 28.401 1.00 41.25 84 LYS A C 1
ATOM 607 O O . LYS A 1 84 ? -27.712 -0.379 27.584 1.00 41.25 84 LYS A O 1
ATOM 612 N N . LEU A 1 85 ? -28.808 -0.550 29.535 1.00 47.97 85 LEU A N 1
ATOM 613 C CA . LEU A 1 85 ? -28.424 0.772 30.037 1.00 47.97 85 LEU A CA 1
ATOM 614 C C . LEU A 1 85 ? -26.884 0.874 30.067 1.00 47.97 85 LEU A C 1
ATOM 616 O O . LEU A 1 85 ? -26.229 -0.107 30.444 1.00 47.97 85 LEU A O 1
ATOM 620 N N . PRO A 1 86 ? -26.295 2.023 29.685 1.00 53.34 86 PRO A N 1
ATOM 621 C CA . PRO A 1 86 ? -24.848 2.180 29.626 1.00 53.34 86 PRO A CA 1
ATOM 622 C C . PRO A 1 86 ? -24.232 1.905 30.998 1.00 53.34 86 PRO A C 1
ATOM 624 O O . PRO A 1 86 ? -24.728 2.370 32.032 1.00 53.34 86 PRO A O 1
ATOM 627 N N . LYS A 1 87 ? -23.146 1.129 31.009 1.00 55.00 87 LYS A N 1
ATOM 628 C CA . LYS A 1 87 ? -22.433 0.751 32.228 1.00 55.00 87 LYS A CA 1
ATOM 629 C C . LYS A 1 87 ? -21.715 1.988 32.771 1.00 55.00 87 LYS A C 1
ATOM 631 O O . LYS A 1 87 ? -20.627 2.342 32.336 1.00 55.00 87 LYS A O 1
ATOM 636 N N . ARG A 1 88 ? -22.347 2.686 33.714 1.00 66.81 88 ARG A N 1
ATOM 637 C CA . ARG A 1 88 ? -21.743 3.844 34.383 1.00 66.81 88 ARG A CA 1
ATOM 638 C C . ARG A 1 88 ? -20.747 3.357 35.423 1.00 66.81 88 ARG A C 1
ATOM 640 O O . ARG A 1 88 ? -21.110 2.583 36.306 1.00 66.81 88 ARG A O 1
ATOM 647 N N . THR A 1 89 ? -19.504 3.815 35.329 1.00 74.19 89 THR A N 1
ATOM 648 C CA . THR A 1 89 ? -18.484 3.542 36.343 1.00 74.19 89 THR A CA 1
ATOM 649 C C . THR A 1 89 ? -18.195 4.817 37.125 1.00 74.19 89 THR A C 1
ATOM 651 O O . THR A 1 89 ? -17.974 5.884 36.561 1.00 74.19 89 THR A O 1
ATOM 654 N N . SER A 1 90 ? -18.242 4.734 38.454 1.00 82.62 90 SER A N 1
ATOM 655 C CA . SER A 1 90 ? -17.864 5.848 39.325 1.00 82.62 90 SER A CA 1
ATOM 656 C C . SER A 1 90 ? -16.354 5.905 39.525 1.00 82.62 90 SER A C 1
ATOM 658 O O . SER A 1 90 ? -15.688 4.869 39.579 1.00 82.62 90 SER A O 1
ATOM 660 N N . GLN A 1 91 ? -15.810 7.100 39.704 1.00 86.06 91 GLN A N 1
ATOM 661 C CA . GLN A 1 91 ? -14.433 7.305 40.131 1.00 86.06 91 GLN A CA 1
ATOM 662 C C . GLN A 1 91 ? -14.416 8.214 41.362 1.00 86.06 91 GLN A C 1
ATOM 664 O O . GLN A 1 91 ? -15.181 9.171 41.457 1.00 86.06 91 GLN A O 1
ATOM 669 N N . VAL A 1 92 ? -13.538 7.911 42.318 1.00 86.81 92 VAL A N 1
ATOM 670 C CA . VAL A 1 92 ? -13.290 8.757 43.490 1.00 86.81 92 VAL A CA 1
ATOM 671 C C . VAL A 1 92 ? -11.828 9.168 43.462 1.00 86.81 92 VAL A C 1
ATOM 673 O O . VAL A 1 92 ? -10.945 8.319 43.373 1.00 86.81 92 VAL A O 1
ATOM 676 N N . SER A 1 93 ? -11.575 10.467 43.533 1.00 86.06 93 SER A N 1
ATOM 677 C CA . SER A 1 93 ? -10.234 11.041 43.612 1.00 86.06 93 SER A CA 1
ATOM 678 C C . SER A 1 93 ? -10.125 11.977 44.809 1.00 86.06 93 SER A C 1
ATOM 680 O O . SER A 1 93 ? -11.126 12.435 45.360 1.00 86.06 93 SER A O 1
ATOM 682 N N . PHE A 1 94 ? -8.896 12.242 45.237 1.00 85.19 94 PHE A N 1
ATOM 683 C CA . PHE A 1 94 ? -8.615 13.032 46.427 1.00 85.19 94 PHE A CA 1
ATOM 684 C C . PHE A 1 94 ? -7.648 14.154 46.099 1.00 85.19 94 PHE A C 1
ATOM 686 O O . PHE A 1 94 ? -6.684 13.945 45.365 1.00 85.19 94 PHE A O 1
ATOM 693 N N . GLY A 1 95 ? -7.901 15.337 46.651 1.00 81.38 95 GLY A N 1
ATOM 694 C CA . GLY A 1 95 ? -6.936 16.434 46.615 1.00 81.38 95 GLY A CA 1
ATOM 695 C C . GLY A 1 95 ? -6.010 16.414 47.834 1.00 81.38 95 GLY A C 1
ATOM 696 O O . GLY A 1 95 ? -6.100 15.542 48.698 1.00 81.38 95 GLY A O 1
ATOM 697 N N . MET A 1 96 ? -5.117 17.399 47.912 1.00 78.69 96 MET A N 1
ATOM 698 C CA . MET A 1 96 ? -4.133 17.469 48.993 1.00 78.69 96 MET A CA 1
ATOM 699 C C . MET A 1 96 ? -4.793 17.805 50.346 1.00 78.69 96 MET A C 1
ATOM 701 O O . MET A 1 96 ? -5.569 18.765 50.414 1.00 78.69 96 MET A O 1
ATOM 705 N N . PRO A 1 97 ? -4.489 17.059 51.428 1.00 84.56 97 PRO A N 1
ATOM 706 C CA . PRO A 1 97 ? -4.963 17.380 52.771 1.00 84.56 97 PRO A CA 1
ATOM 707 C C . PRO A 1 97 ? -4.354 18.671 53.309 1.00 84.56 97 PRO A C 1
ATOM 709 O O . PRO A 1 97 ? -3.166 18.930 53.126 1.00 84.56 97 PRO A O 1
ATOM 712 N N . THR A 1 98 ? -5.129 19.414 54.096 1.00 83.38 98 THR A N 1
ATOM 713 C CA . THR A 1 98 ? -4.598 20.460 54.980 1.00 83.38 98 THR A CA 1
ATOM 714 C C . THR A 1 98 ? -4.750 20.020 56.433 1.00 83.38 98 THR A C 1
ATOM 716 O O . THR A 1 98 ? -5.836 19.635 56.865 1.00 83.38 98 THR A O 1
ATOM 719 N N . ALA A 1 99 ? -3.657 20.034 57.197 1.00 82.06 99 ALA A N 1
ATOM 720 C CA . ALA A 1 99 ? -3.641 19.628 58.601 1.00 82.06 99 ALA A CA 1
ATOM 721 C C . ALA A 1 99 ? -3.163 20.781 59.490 1.00 82.06 99 ALA A C 1
ATOM 723 O O . ALA A 1 99 ? -2.168 21.437 59.194 1.00 82.06 99 ALA A O 1
ATOM 724 N N . SER A 1 100 ? -3.870 21.016 60.595 1.00 74.94 100 SER A N 1
ATOM 725 C CA . SER A 1 100 ? -3.436 21.917 61.663 1.00 74.94 100 SER A CA 1
ATOM 726 C C . SER A 1 100 ? -2.800 21.077 62.778 1.00 74.94 100 SER A C 1
ATOM 728 O O . SER A 1 100 ? -3.511 20.414 63.537 1.00 74.94 100 SER A O 1
ATOM 730 N N . GLY A 1 101 ? -1.460 21.044 62.830 1.00 69.38 101 GLY A N 1
ATOM 731 C CA . GLY A 1 101 ? -0.667 20.346 63.855 1.00 69.38 101 GLY A CA 1
ATOM 732 C C . GLY A 1 101 ? 0.517 19.530 63.311 1.00 69.38 101 GLY A C 1
ATOM 733 O O . GLY A 1 101 ? 0.745 19.468 62.108 1.00 69.38 101 GLY A O 1
ATOM 734 N N . MET A 1 102 ? 1.270 18.884 64.212 1.00 65.88 102 MET A N 1
ATOM 735 C CA . MET A 1 102 ? 2.372 17.965 63.877 1.00 65.88 102 MET A CA 1
ATOM 736 C C . MET A 1 102 ? 1.821 16.595 63.441 1.00 65.88 102 MET A C 1
ATOM 738 O O . MET A 1 102 ? 1.822 15.639 64.220 1.00 65.88 102 MET A O 1
ATOM 742 N N . LEU A 1 103 ? 1.279 16.510 62.226 1.00 71.75 103 LEU A N 1
ATOM 743 C CA . LEU A 1 103 ? 0.907 15.245 61.593 1.00 71.75 103 LEU A CA 1
ATOM 744 C C . LEU A 1 103 ? 1.473 15.194 60.173 1.00 71.75 103 LEU A C 1
ATOM 746 O O . LEU A 1 103 ? 1.291 16.132 59.401 1.00 71.75 103 LEU A O 1
ATOM 750 N N . ASP A 1 104 ? 2.121 14.081 59.839 1.00 76.56 104 ASP A N 1
ATOM 751 C CA . ASP A 1 104 ? 2.593 13.808 58.485 1.00 76.56 104 ASP A CA 1
ATOM 752 C C . ASP A 1 104 ? 1.402 13.625 57.527 1.00 76.56 104 ASP A C 1
ATOM 754 O O . ASP A 1 104 ? 0.560 12.733 57.683 1.00 76.56 104 ASP A O 1
ATOM 758 N N . THR A 1 105 ? 1.335 14.495 56.523 1.00 72.56 105 THR A N 1
ATOM 759 C CA . THR A 1 105 ? 0.291 14.505 55.500 1.00 72.56 105 THR A CA 1
ATOM 760 C C . THR A 1 105 ? 0.348 13.274 54.589 1.00 72.56 105 THR A C 1
ATOM 762 O O . THR A 1 105 ? -0.701 12.849 54.100 1.00 72.56 105 THR A O 1
ATOM 765 N N . MET A 1 106 ? 1.515 12.638 54.413 1.00 75.50 106 MET A N 1
ATOM 766 C CA . MET A 1 106 ? 1.668 11.420 53.604 1.00 75.50 106 MET A CA 1
ATOM 767 C C . MET A 1 106 ? 1.072 10.190 54.291 1.00 75.50 106 MET A C 1
ATOM 769 O O . MET A 1 106 ? 0.404 9.372 53.652 1.00 75.50 106 MET A O 1
ATOM 773 N N . LEU A 1 107 ? 1.272 10.064 55.604 1.00 81.38 107 LEU A N 1
ATOM 774 C CA . LEU A 1 107 ? 0.659 9.001 56.403 1.00 81.38 107 LEU A CA 1
ATOM 775 C C . LEU A 1 107 ? -0.871 9.113 56.375 1.00 81.38 107 LEU A C 1
ATOM 777 O O . LEU A 1 107 ? -1.573 8.111 56.231 1.00 81.38 107 LEU A O 1
ATOM 781 N N . LEU A 1 108 ? -1.382 10.343 56.449 1.00 78.75 108 LEU A N 1
ATOM 782 C CA . LEU A 1 108 ? -2.811 10.609 56.365 1.00 78.75 108 LEU A CA 1
ATOM 783 C C . LEU A 1 108 ? -3.392 10.224 55.001 1.00 78.75 108 LEU A C 1
ATOM 785 O O . LEU A 1 108 ? -4.435 9.572 54.943 1.00 78.75 108 LEU A O 1
ATOM 789 N N . GLN A 1 109 ? -2.703 10.574 53.914 1.00 83.06 109 GLN A N 1
ATOM 790 C CA . GLN A 1 109 ? -3.124 10.208 52.565 1.00 83.06 109 GLN A CA 1
ATOM 791 C C . GLN A 1 109 ? -3.236 8.687 52.405 1.00 83.06 109 GLN A C 1
ATOM 793 O O . GLN A 1 109 ? -4.236 8.205 51.879 1.00 83.06 109 GLN A O 1
ATOM 798 N N . ARG A 1 110 ? -2.267 7.914 52.913 1.00 84.94 110 ARG A N 1
ATOM 799 C CA . ARG A 1 110 ? -2.299 6.441 52.840 1.00 84.94 110 ARG A CA 1
ATOM 800 C C . ARG A 1 110 ? -3.518 5.838 53.541 1.00 84.94 110 ARG A C 1
ATOM 802 O O . ARG A 1 110 ? -4.169 4.962 52.978 1.00 84.94 110 ARG A O 1
ATOM 809 N N . LEU A 1 111 ? -3.854 6.325 54.737 1.00 85.94 111 LEU A N 1
ATOM 810 C CA . LEU A 1 111 ? -4.998 5.818 55.504 1.00 85.94 111 LEU A CA 1
ATOM 811 C C . LEU A 1 111 ? -6.336 6.131 54.829 1.00 85.94 111 LEU A C 1
ATOM 813 O O . LEU A 1 111 ? -7.225 5.283 54.802 1.00 85.94 111 LEU A O 1
ATOM 817 N N . VAL A 1 112 ? -6.471 7.320 54.235 1.00 84.81 112 VAL A N 1
ATOM 818 C CA . VAL A 1 112 ? -7.692 7.686 53.503 1.00 84.81 112 VAL A CA 1
ATOM 819 C C . VAL A 1 112 ? -7.798 6.910 52.185 1.00 84.81 112 VAL A C 1
ATOM 821 O O . VAL A 1 112 ? -8.884 6.445 51.841 1.00 84.81 112 VAL A O 1
ATOM 824 N N . VAL A 1 113 ? -6.679 6.688 51.483 1.00 85.38 113 VAL A N 1
ATOM 825 C CA . VAL A 1 113 ? -6.634 5.871 50.256 1.00 85.38 113 VAL A CA 1
ATOM 826 C C . VAL A 1 113 ? -7.033 4.409 50.523 1.00 85.38 113 VAL A C 1
ATOM 828 O O . VAL A 1 113 ? -7.688 3.784 49.691 1.00 85.38 113 VAL A O 1
ATOM 831 N N . ALA A 1 114 ? -6.742 3.864 51.706 1.00 87.25 114 ALA A N 1
ATOM 832 C CA . ALA A 1 114 ? -7.200 2.522 52.079 1.00 87.25 114 ALA A CA 1
ATOM 833 C C . ALA A 1 114 ? -8.737 2.414 52.189 1.00 87.25 114 ALA A C 1
ATOM 835 O O . ALA A 1 114 ? -9.300 1.336 52.015 1.00 87.25 114 ALA A O 1
ATOM 836 N N . LYS A 1 115 ? -9.436 3.530 52.439 1.00 91.31 115 LYS A N 1
ATOM 837 C CA . LYS A 1 115 ? -10.901 3.589 52.579 1.00 91.31 115 LYS A CA 1
ATOM 838 C C . LYS A 1 115 ? -11.649 3.913 51.286 1.00 91.31 115 LYS A C 1
ATOM 840 O O . LYS A 1 115 ? -12.873 4.039 51.294 1.00 91.31 115 LYS A O 1
ATOM 845 N N . VAL A 1 116 ? -10.948 3.997 50.159 1.00 90.06 116 VAL A N 1
ATOM 846 C CA . VAL A 1 116 ? -11.534 4.335 48.852 1.00 90.06 116 VAL A CA 1
ATOM 847 C C . VAL A 1 116 ? -12.642 3.392 48.405 1.00 90.06 116 VAL A C 1
ATOM 849 O O . VAL A 1 116 ? -13.670 3.908 47.969 1.00 90.06 116 VAL A O 1
ATOM 852 N N . PRO A 1 117 ? -12.523 2.057 48.533 1.00 89.56 117 PRO A N 1
ATOM 853 C CA . PRO A 1 117 ? -13.600 1.153 48.128 1.00 89.56 117 PRO A CA 1
ATOM 854 C C . PRO A 1 117 ? -14.899 1.396 48.912 1.00 89.56 117 PRO A C 1
ATOM 856 O O . PRO A 1 117 ? -15.982 1.423 48.333 1.00 89.56 117 PRO A O 1
ATOM 859 N N . GLU A 1 118 ? -14.792 1.656 50.219 1.00 91.50 118 GLU A N 1
ATOM 860 C CA . GLU A 1 118 ? -15.935 1.947 51.096 1.00 91.50 118 GLU A CA 1
ATOM 861 C C . GLU A 1 118 ? -16.574 3.309 50.764 1.00 91.50 118 GLU A C 1
ATOM 863 O O . GLU A 1 118 ? -17.800 3.434 50.714 1.00 91.50 118 GLU A O 1
ATOM 868 N N . ILE A 1 119 ? -15.750 4.325 50.481 1.00 91.75 119 ILE A N 1
ATOM 869 C CA . ILE A 1 119 ? -16.201 5.660 50.054 1.00 91.75 119 ILE A CA 1
ATOM 870 C C . ILE A 1 119 ? -16.871 5.592 48.672 1.00 91.75 119 ILE A C 1
ATOM 872 O O . ILE A 1 119 ? -17.926 6.195 48.470 1.00 91.75 119 ILE A O 1
ATOM 876 N N . ARG A 1 120 ? -16.314 4.816 47.736 1.00 90.88 120 ARG A N 1
ATOM 877 C CA . ARG A 1 120 ? -16.903 4.569 46.413 1.00 90.88 120 ARG A CA 1
ATOM 878 C C . ARG A 1 120 ? -18.261 3.880 46.535 1.00 90.88 120 ARG A C 1
ATOM 880 O O . ARG A 1 120 ? -19.224 4.349 45.942 1.00 90.88 120 ARG A O 1
ATOM 887 N N . ALA A 1 121 ? -18.384 2.879 47.405 1.00 90.38 121 ALA A N 1
ATOM 888 C CA . ALA A 1 121 ? -19.653 2.198 47.668 1.00 90.38 121 ALA A CA 1
ATOM 889 C C . ALA A 1 121 ? -20.738 3.117 48.273 1.00 90.38 121 ALA A C 1
ATOM 891 O O . ALA A 1 121 ? -21.935 2.856 48.126 1.00 90.38 121 ALA A O 1
ATOM 892 N N . CYS A 1 122 ? -20.363 4.191 48.977 1.00 91.00 122 CYS A N 1
ATOM 893 C CA . CYS A 1 122 ? -21.315 5.227 49.389 1.00 91.00 122 CYS A CA 1
ATOM 894 C C . CYS A 1 122 ? -21.866 6.012 48.191 1.00 91.00 122 CYS A C 1
ATOM 896 O O . CYS A 1 122 ? -23.059 6.299 48.157 1.00 91.00 122 CYS A O 1
ATOM 898 N N . PHE A 1 123 ? -21.014 6.344 47.220 1.00 90.56 123 PHE A N 1
ATOM 899 C CA . PHE A 1 123 ? -21.410 7.087 46.025 1.00 90.56 123 PHE A CA 1
ATOM 900 C C . PHE A 1 123 ? -22.182 6.214 45.028 1.00 90.56 123 PHE A C 1
ATOM 902 O O . PHE A 1 123 ? -23.201 6.656 44.512 1.00 90.56 123 PHE A O 1
ATOM 909 N N . ASP A 1 124 ? -21.779 4.957 44.833 1.00 88.69 124 ASP A N 1
ATOM 910 C CA . ASP A 1 124 ? -22.441 4.014 43.917 1.00 88.69 124 ASP A CA 1
ATOM 911 C C . ASP A 1 124 ? -23.889 3.726 44.305 1.00 88.69 124 ASP A C 1
ATOM 913 O O . ASP A 1 124 ? -24.767 3.665 43.447 1.00 88.69 124 ASP A O 1
ATOM 917 N N . ARG A 1 125 ? -24.161 3.595 45.609 1.00 89.31 125 ARG A N 1
ATOM 918 C CA . ARG A 1 125 ? -25.530 3.414 46.114 1.00 89.31 125 ARG A CA 1
ATOM 919 C C . ARG A 1 125 ? -26.428 4.596 45.777 1.00 89.31 125 ARG A C 1
ATOM 921 O O . ARG A 1 125 ? -27.578 4.406 45.396 1.00 89.31 125 ARG A O 1
ATOM 928 N N . GLU A 1 126 ? -25.895 5.804 45.896 1.00 86.56 126 GLU A N 1
ATOM 929 C CA . GLU A 1 126 ? -26.636 7.023 45.589 1.00 86.56 126 GLU A CA 1
ATOM 930 C C . GLU A 1 126 ? -26.745 7.249 44.082 1.00 86.56 126 GLU A C 1
ATOM 932 O O . GLU A 1 126 ? -27.788 7.692 43.619 1.00 86.56 126 GLU A O 1
ATOM 937 N N . LEU A 1 127 ? -25.733 6.870 43.298 1.00 86.31 127 LEU A N 1
ATOM 938 C CA . LEU A 1 127 ? -25.779 6.895 41.836 1.00 86.31 127 LEU A CA 1
ATOM 939 C C . LEU A 1 127 ? -26.826 5.917 41.280 1.00 86.31 127 LEU A C 1
ATOM 941 O O . LEU A 1 127 ? -27.496 6.230 40.297 1.00 86.31 127 LEU A O 1
ATOM 945 N N . ALA A 1 128 ? -27.005 4.763 41.930 1.00 83.75 128 ALA A N 1
ATOM 946 C CA . ALA A 1 128 ? -28.061 3.809 41.600 1.00 83.75 128 ALA A CA 1
ATOM 947 C C . ALA A 1 128 ? -29.465 4.356 41.916 1.00 83.75 128 ALA A C 1
ATOM 949 O O . ALA A 1 128 ? -30.402 4.105 41.161 1.00 83.75 128 ALA A O 1
ATOM 950 N N . ALA A 1 129 ? -29.616 5.118 43.006 1.00 84.44 129 ALA A N 1
ATOM 951 C CA . ALA A 1 129 ? -30.888 5.733 43.394 1.00 84.44 129 ALA A CA 1
ATOM 952 C C . ALA A 1 129 ? -31.197 7.029 42.618 1.00 84.44 129 ALA A C 1
ATOM 954 O O . ALA A 1 129 ? -32.358 7.329 42.343 1.00 84.44 129 ALA A O 1
ATOM 955 N N . ASN A 1 130 ? -30.169 7.797 42.256 1.00 82.00 130 ASN A N 1
ATOM 956 C CA . ASN A 1 130 ? -30.267 9.063 41.543 1.00 82.00 130 ASN A CA 1
ATOM 957 C C . ASN A 1 130 ? -29.261 9.113 40.375 1.00 82.00 130 ASN A C 1
ATOM 959 O O . ASN A 1 130 ? -28.128 9.584 40.530 1.00 82.00 130 ASN A O 1
ATOM 963 N N . PRO A 1 131 ? -29.691 8.708 39.166 1.00 78.38 131 PRO A N 1
ATOM 964 C CA . PRO A 1 131 ? -28.838 8.692 37.978 1.00 78.38 131 PRO A CA 1
ATOM 965 C C . PRO A 1 131 ? -28.388 10.077 37.482 1.00 78.38 131 PRO A C 1
ATOM 967 O O . PRO A 1 131 ? -27.573 10.152 36.563 1.00 78.38 131 PRO A O 1
ATOM 970 N N . MET A 1 132 ? -28.914 11.174 38.038 1.00 75.25 132 MET A N 1
ATOM 971 C CA . MET A 1 132 ? -28.536 12.548 37.669 1.00 75.25 132 MET A CA 1
ATOM 972 C C . MET A 1 132 ? -27.367 13.093 38.504 1.00 75.25 132 MET A C 1
ATOM 974 O O . MET A 1 132 ? -26.985 14.253 38.345 1.00 75.25 132 MET A O 1
ATOM 978 N N . LEU A 1 133 ? -26.789 12.286 39.400 1.00 78.81 133 LEU A N 1
ATOM 979 C CA . LEU A 1 133 ? -25.597 12.674 40.149 1.00 78.81 133 LEU A CA 1
ATOM 980 C C . LEU A 1 133 ? -24.399 12.805 39.202 1.00 78.81 133 LEU A C 1
ATOM 982 O O . LEU A 1 133 ? -23.947 11.832 38.605 1.00 78.81 133 LEU A O 1
ATOM 986 N N . GLY A 1 134 ? -23.908 14.034 39.059 1.00 78.44 134 GLY A N 1
ATOM 987 C CA . GLY A 1 134 ? -22.710 14.357 38.291 1.00 78.44 134 GLY A CA 1
ATOM 988 C C . GLY A 1 134 ? -21.475 14.539 39.172 1.00 78.44 134 GLY A C 1
ATOM 989 O O . GLY A 1 134 ? -21.485 14.276 40.381 1.00 78.44 134 GLY A O 1
ATOM 990 N N . ARG A 1 135 ? -20.408 15.052 38.553 1.00 83.31 135 ARG A N 1
ATOM 991 C CA . ARG A 1 135 ? -19.146 15.346 39.231 1.00 83.31 135 ARG A CA 1
ATOM 992 C C . ARG A 1 135 ? -19.364 16.284 40.420 1.00 83.31 135 ARG A C 1
ATOM 994 O O . ARG A 1 135 ? -19.877 17.389 40.261 1.00 83.31 135 ARG A O 1
ATOM 1001 N N . THR A 1 136 ? -18.955 15.854 41.610 1.00 83.31 136 THR A N 1
ATOM 1002 C CA . THR A 1 136 ? -19.165 16.592 42.864 1.00 83.31 136 THR A CA 1
ATOM 1003 C C . THR A 1 136 ? -17.872 16.625 43.676 1.00 83.31 136 THR A C 1
ATOM 1005 O O . THR A 1 136 ? -17.263 15.588 43.914 1.00 83.31 136 THR A O 1
ATOM 1008 N N . SER A 1 137 ? -17.454 17.813 44.120 1.00 83.88 137 SER A N 1
ATOM 1009 C CA . SER A 1 137 ? -16.276 18.011 44.977 1.00 83.88 137 SER A CA 1
ATOM 1010 C C . SER A 1 137 ? -16.710 18.469 46.366 1.00 83.88 137 SER A C 1
ATOM 1012 O O . SER A 1 137 ? -17.432 19.459 46.496 1.00 83.88 137 SER A O 1
ATOM 1014 N N . LEU A 1 138 ? -16.296 17.742 47.403 1.00 86.62 138 LEU A N 1
ATOM 1015 C CA . LEU A 1 138 ? -16.646 18.006 48.798 1.00 86.62 138 LEU A CA 1
ATOM 1016 C C . LEU A 1 138 ? -15.415 17.834 49.680 1.00 86.62 138 LEU A C 1
ATOM 1018 O O . LEU A 1 138 ? -14.618 16.929 49.464 1.00 86.62 138 LEU A O 1
ATOM 1022 N N . ALA A 1 139 ? -15.266 18.675 50.700 1.00 88.00 139 ALA A N 1
ATOM 1023 C CA . ALA A 1 139 ? -14.190 18.533 51.672 1.00 88.00 139 ALA A CA 1
ATOM 1024 C C . ALA A 1 139 ? -14.735 18.083 53.030 1.00 88.00 139 ALA A C 1
ATOM 1026 O O . ALA A 1 139 ? -15.765 18.578 53.477 1.00 88.00 139 ALA A O 1
ATOM 1027 N N . TRP A 1 140 ? -14.045 17.155 53.693 1.00 90.44 140 TRP A N 1
ATOM 1028 C CA . TRP A 1 140 ? -14.383 16.684 55.037 1.00 90.44 140 TRP A CA 1
ATOM 1029 C C . TRP A 1 140 ? -13.402 17.221 56.049 1.00 90.44 140 TRP A C 1
ATOM 1031 O O . TRP A 1 140 ? -12.197 17.066 55.878 1.00 90.44 140 TRP A O 1
ATOM 1041 N N . ARG A 1 141 ? -13.925 17.797 57.126 1.00 90.38 141 ARG A N 1
ATOM 1042 C CA . ARG A 1 141 ? -13.150 18.201 58.288 1.00 90.38 141 ARG A CA 1
ATOM 1043 C C . ARG A 1 141 ? -13.254 17.128 59.361 1.00 90.38 141 ARG A C 1
ATOM 1045 O O . ARG A 1 141 ? -14.348 16.823 59.833 1.00 90.38 141 ARG A O 1
ATOM 1052 N N . LEU A 1 142 ? -12.108 16.583 59.745 1.00 90.81 142 LEU A N 1
ATOM 1053 C CA . LEU A 1 142 ? -11.971 15.557 60.765 1.00 90.81 142 LEU A CA 1
ATOM 1054 C C . LEU A 1 142 ? -11.201 16.111 61.960 1.00 90.81 142 LEU A C 1
ATOM 1056 O O . LEU A 1 142 ? -10.206 16.810 61.766 1.00 90.81 142 LEU A O 1
ATOM 1060 N N . ALA A 1 143 ? -11.610 15.751 63.174 1.00 90.31 143 ALA A N 1
ATOM 1061 C CA . ALA A 1 143 ? -10.768 15.912 64.355 1.00 90.31 143 ALA A CA 1
ATOM 1062 C C . ALA A 1 143 ? -10.273 14.556 64.841 1.00 90.31 143 ALA A C 1
ATOM 1064 O O . ALA A 1 143 ? -11.070 13.638 65.026 1.00 90.31 143 ALA A O 1
ATOM 1065 N N . VAL A 1 144 ? -8.969 14.441 65.072 1.00 88.75 144 VAL A N 1
ATOM 1066 C CA . VAL A 1 144 ? -8.327 13.205 65.529 1.00 88.75 144 VAL A CA 1
ATOM 1067 C C . VAL A 1 144 ? -7.774 13.424 66.930 1.00 88.75 144 VAL A C 1
ATOM 1069 O O . VAL A 1 144 ? -7.022 14.375 67.165 1.00 88.75 144 VAL A O 1
ATOM 1072 N N . ALA A 1 145 ? -8.161 12.559 67.862 1.00 89.38 145 ALA A N 1
ATOM 1073 C CA . ALA A 1 145 ? -7.676 12.557 69.234 1.00 89.38 145 ALA A CA 1
ATOM 1074 C C . ALA A 1 145 ? -6.222 12.058 69.333 1.00 89.38 145 ALA A C 1
ATOM 1076 O O . ALA A 1 145 ? -5.609 11.622 68.356 1.00 89.38 145 ALA A O 1
ATOM 1077 N N . GLN A 1 146 ? -5.631 12.168 70.523 1.00 86.06 146 GLN A N 1
ATOM 1078 C CA . GLN A 1 146 ? -4.249 11.737 70.760 1.00 86.06 146 GLN A CA 1
ATOM 1079 C C . GLN A 1 146 ? -4.077 10.213 70.625 1.00 86.06 146 GLN A C 1
ATOM 1081 O O . GLN A 1 146 ? -3.039 9.755 70.148 1.00 86.06 146 GLN A O 1
ATOM 1086 N N . ASP A 1 147 ? -5.115 9.451 70.977 1.00 87.69 147 ASP A N 1
ATOM 1087 C CA . ASP A 1 147 ? -5.212 7.991 70.837 1.00 87.69 147 ASP A CA 1
ATOM 1088 C C . ASP A 1 147 ? -5.462 7.526 69.390 1.00 87.69 147 ASP A C 1
ATOM 1090 O O . ASP A 1 147 ? -5.649 6.337 69.141 1.00 87.69 147 ASP A O 1
ATOM 1094 N N . GLY A 1 148 ? -5.500 8.467 68.439 1.00 85.69 148 GLY A N 1
ATOM 1095 C CA . GLY A 1 148 ? -5.685 8.189 67.023 1.00 85.69 148 GLY A CA 1
ATOM 1096 C C . GLY A 1 148 ? -7.136 7.997 66.585 1.00 85.69 148 GLY A C 1
ATOM 1097 O O . GLY A 1 148 ? -7.384 7.789 65.396 1.00 85.69 148 GLY A O 1
ATOM 1098 N N . ARG A 1 149 ? -8.115 8.090 67.494 1.00 90.38 149 ARG A N 1
ATOM 1099 C CA . ARG A 1 149 ? -9.533 7.970 67.132 1.00 90.38 149 ARG A CA 1
ATOM 1100 C C . ARG A 1 149 ? -10.051 9.248 66.481 1.00 90.38 149 ARG A C 1
ATOM 1102 O O . ARG A 1 149 ? -9.732 10.361 66.902 1.00 90.38 149 ARG A O 1
ATOM 1109 N N . VAL A 1 150 ? -10.902 9.091 65.472 1.00 92.69 150 VAL A N 1
ATOM 1110 C CA . VAL A 1 150 ? -11.612 10.212 64.845 1.00 92.69 150 VAL A CA 1
ATOM 1111 C C . VAL A 1 150 ? -12.792 10.625 65.730 1.00 92.69 150 VAL A C 1
ATOM 1113 O O . VAL A 1 150 ? -13.748 9.874 65.895 1.00 92.69 150 VAL A O 1
ATOM 1116 N N . LEU A 1 151 ? -12.727 11.831 66.297 1.00 90.44 151 LEU A N 1
ATOM 1117 C CA . LEU A 1 151 ? -13.754 12.406 67.173 1.00 90.44 151 LEU A CA 1
ATOM 1118 C C . LEU A 1 151 ? -14.996 12.843 66.388 1.00 90.44 151 LEU A C 1
ATOM 1120 O O . LEU A 1 151 ? -16.125 12.576 66.793 1.00 90.44 151 LEU A O 1
ATOM 1124 N N . TYR A 1 152 ? -14.789 13.507 65.252 1.00 90.88 152 TYR A N 1
ATOM 1125 C CA . TYR A 1 152 ? -15.842 13.860 64.302 1.00 90.88 152 TYR A CA 1
ATOM 1126 C C . TYR A 1 152 ? -15.278 13.899 62.882 1.00 90.88 152 TYR A C 1
ATOM 1128 O O . TYR A 1 152 ? -14.071 14.046 62.692 1.00 90.88 152 TYR A O 1
ATOM 1136 N N . ALA A 1 153 ? -16.160 13.755 61.894 1.00 91.25 153 ALA A N 1
ATOM 1137 C CA . ALA A 1 153 ? -15.835 13.834 60.474 1.00 91.25 153 ALA A CA 1
ATOM 1138 C C . ALA A 1 153 ? -17.055 14.378 59.735 1.00 91.25 153 ALA A C 1
ATOM 1140 O O . ALA A 1 153 ? -17.986 13.625 59.445 1.00 91.25 153 ALA A O 1
ATOM 1141 N N . ASP A 1 154 ? -17.059 15.677 59.461 1.00 89.94 154 ASP A N 1
ATOM 1142 C CA . ASP A 1 154 ? -18.216 16.372 58.898 1.00 89.94 154 ASP A CA 1
ATOM 1143 C C . ASP A 1 154 ? -17.808 17.147 57.637 1.00 89.94 154 ASP A C 1
ATOM 1145 O O . ASP A 1 154 ? -16.689 17.669 57.570 1.00 89.94 154 ASP A O 1
ATOM 1149 N N . PRO A 1 155 ? -18.676 17.225 56.617 1.00 89.38 155 PRO A N 1
ATOM 1150 C CA . PRO A 1 155 ? -18.383 17.985 55.410 1.00 89.38 155 PRO A CA 1
ATOM 1151 C C . PRO A 1 155 ? -18.293 19.489 55.718 1.00 89.38 155 PRO A C 1
ATOM 1153 O O . PRO A 1 155 ? -19.039 20.022 56.539 1.00 89.38 155 PRO A O 1
ATOM 1156 N N . THR A 1 156 ? -17.377 20.193 55.055 1.00 84.00 156 THR A N 1
ATOM 1157 C CA . THR A 1 156 ? -17.173 21.642 55.221 1.00 84.00 156 THR A CA 1
ATOM 1158 C C . THR A 1 156 ? -18.200 22.477 54.460 1.00 84.00 156 THR A C 1
ATOM 1160 O O . THR A 1 156 ? -18.424 23.634 54.810 1.00 84.00 156 THR A O 1
ATOM 1163 N N . SER A 1 157 ? -18.841 21.901 53.442 1.00 75.38 157 SER A N 1
ATOM 1164 C CA . SER A 1 157 ? -19.892 22.526 52.640 1.00 75.38 157 SER A CA 1
ATOM 1165 C C . SER A 1 157 ? -21.168 21.683 52.648 1.00 75.38 157 SER A C 1
ATOM 1167 O O . SER A 1 157 ? -21.147 20.479 52.909 1.00 75.38 157 SER A O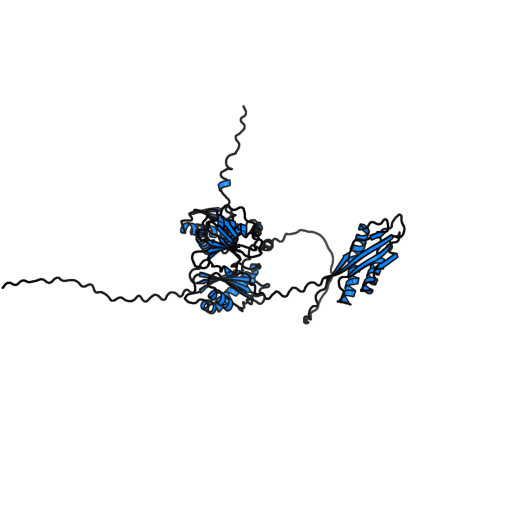 1
ATOM 1169 N N . ARG A 1 158 ? -22.313 22.317 52.359 1.00 68.69 158 ARG A N 1
ATOM 1170 C CA . ARG A 1 158 ? -23.566 21.582 52.147 1.00 68.69 158 ARG A CA 1
ATOM 1171 C C . ARG A 1 158 ? -23.434 20.768 50.860 1.00 68.69 158 ARG A C 1
ATOM 1173 O O . ARG A 1 158 ? -23.298 21.339 49.782 1.00 68.69 158 ARG A O 1
ATOM 1180 N N . SER A 1 159 ? -23.463 19.446 50.984 1.00 65.12 159 SER A N 1
ATOM 1181 C CA . SER A 1 159 ? -23.433 18.529 49.846 1.00 65.12 159 SER A CA 1
ATOM 1182 C C . SER A 1 159 ? -24.752 18.549 49.079 1.00 65.12 159 SER A C 1
ATOM 1184 O O . SER A 1 159 ? -25.816 18.586 49.698 1.00 65.12 159 SER A O 1
ATOM 1186 N N . SER A 1 160 ? -24.693 18.406 47.755 1.00 61.94 160 SER A N 1
ATOM 1187 C CA . SER A 1 160 ? -25.864 18.149 46.904 1.00 61.94 160 SER A CA 1
ATOM 1188 C C . SER A 1 160 ? -26.599 16.849 47.273 1.00 61.94 160 SER A C 1
ATOM 1190 O O . SER A 1 160 ? -27.798 16.744 47.037 1.00 61.94 160 SER A O 1
ATOM 1192 N N . SER A 1 161 ? -25.920 15.888 47.916 1.00 72.81 161 SER A N 1
ATOM 1193 C CA . SER A 1 161 ? -26.508 14.644 48.425 1.00 72.81 161 SER A CA 1
ATOM 1194 C C . SER A 1 161 ? -26.162 14.398 49.901 1.00 72.81 161 SER A C 1
ATOM 1196 O O . SER A 1 161 ? -25.094 13.902 50.263 1.00 72.81 161 SER A O 1
ATOM 1198 N N . ASN A 1 162 ? -27.111 14.707 50.791 1.00 81.69 162 ASN A N 1
ATOM 1199 C CA . ASN A 1 162 ? -26.954 14.489 52.238 1.00 81.69 162 ASN A CA 1
ATOM 1200 C C . ASN A 1 162 ? -26.694 13.006 52.593 1.00 81.69 162 ASN A C 1
ATOM 1202 O O . ASN A 1 162 ? -26.035 12.689 53.585 1.00 81.69 162 ASN A O 1
ATOM 1206 N N . ALA A 1 163 ? -27.178 12.085 51.758 1.00 85.06 163 ALA A N 1
ATOM 1207 C CA . ALA A 1 163 ? -26.994 10.653 51.944 1.00 85.06 163 ALA A CA 1
ATOM 1208 C C . ALA A 1 163 ? -25.546 10.190 51.676 1.00 85.06 163 ALA A C 1
ATOM 1210 O O . ALA A 1 163 ? -24.983 9.476 52.513 1.00 85.06 163 ALA A O 1
ATOM 1211 N N . VAL A 1 164 ? -24.891 10.677 50.606 1.00 87.62 164 VAL A N 1
ATOM 1212 C CA . VAL A 1 164 ? -23.447 10.441 50.377 1.00 87.62 164 VAL A CA 1
ATOM 1213 C C . VAL A 1 164 ? -22.647 11.030 51.532 1.00 87.62 164 VAL A C 1
ATOM 1215 O O . VAL A 1 164 ? -21.796 10.344 52.098 1.00 87.62 164 VAL A O 1
ATOM 1218 N N . ALA A 1 165 ? -22.965 12.265 51.935 1.00 88.69 165 ALA A N 1
ATOM 1219 C CA . ALA A 1 165 ? -22.265 12.939 53.022 1.00 88.69 165 ALA A CA 1
ATOM 1220 C C . ALA A 1 165 ? -22.297 12.140 54.330 1.00 88.69 165 ALA A C 1
ATOM 1222 O O . ALA A 1 165 ? -21.256 11.857 54.925 1.00 88.69 165 ALA A O 1
ATOM 1223 N N . THR A 1 166 ? -23.489 11.693 54.721 1.00 90.88 166 THR A N 1
ATOM 1224 C CA . THR A 1 166 ? -23.706 10.886 55.926 1.00 90.88 166 THR A CA 1
ATOM 1225 C C . THR A 1 166 ? -22.985 9.539 55.847 1.00 90.88 166 THR A C 1
ATOM 1227 O O . THR A 1 166 ? -22.406 9.074 56.832 1.00 90.88 166 THR A O 1
ATOM 1230 N N . CYS A 1 167 ? -23.003 8.897 54.678 1.00 92.19 167 CYS A N 1
ATOM 1231 C CA . CYS A 1 167 ? -22.345 7.615 54.472 1.00 92.19 167 CYS A CA 1
ATOM 1232 C C . CYS A 1 167 ? -20.821 7.719 54.592 1.00 92.19 167 CYS A C 1
ATOM 1234 O O . CYS A 1 167 ? -20.214 6.961 55.351 1.00 92.19 167 CYS A O 1
ATOM 1236 N N . VAL A 1 168 ? -20.217 8.693 53.909 1.00 91.94 168 VAL A N 1
ATOM 1237 C CA . VAL A 1 168 ? -18.767 8.926 53.928 1.00 91.94 168 VAL A CA 1
ATOM 1238 C C . VAL A 1 168 ? -18.301 9.342 55.322 1.00 91.94 168 VAL A C 1
ATOM 1240 O O . VAL A 1 168 ? -17.317 8.801 55.819 1.00 91.94 168 VAL A O 1
ATOM 1243 N N . SER A 1 169 ? -19.046 10.208 56.016 1.00 92.81 169 SER A N 1
ATOM 1244 C CA . SER A 1 169 ? -18.757 10.565 57.411 1.00 92.81 169 SER A CA 1
ATOM 1245 C C . SER A 1 169 ? -18.718 9.346 58.338 1.00 92.81 169 SER A C 1
ATOM 1247 O O . SER A 1 169 ? -17.878 9.286 59.234 1.00 92.81 169 SER A O 1
ATOM 1249 N N . ARG A 1 170 ? -19.576 8.339 58.115 1.00 93.00 170 ARG A N 1
ATOM 1250 C CA . ARG A 1 170 ? -19.548 7.085 58.883 1.00 93.00 170 ARG A CA 1
ATOM 1251 C C . ARG A 1 170 ? -18.276 6.288 58.612 1.00 93.00 170 ARG A C 1
ATOM 1253 O O . ARG A 1 170 ? -17.640 5.865 59.568 1.00 93.00 170 ARG A O 1
ATOM 1260 N N . VAL A 1 171 ? -17.895 6.128 57.344 1.00 93.38 171 VAL A N 1
ATOM 1261 C CA . VAL A 1 171 ? -16.658 5.433 56.943 1.00 93.38 171 VAL A CA 1
ATOM 1262 C C . VAL A 1 171 ? -15.441 6.111 57.571 1.00 93.38 171 VAL A C 1
ATOM 1264 O O . VAL A 1 171 ? -14.642 5.454 58.232 1.00 93.38 171 VAL A O 1
ATOM 1267 N N . LEU A 1 172 ? -15.342 7.438 57.466 1.00 92.00 172 LEU A N 1
ATOM 1268 C CA . LEU A 1 172 ? -14.207 8.196 57.993 1.00 92.00 172 LEU A CA 1
ATOM 1269 C C . LEU A 1 172 ? -14.075 8.104 59.523 1.00 92.00 172 LEU A C 1
ATOM 1271 O O . LEU A 1 172 ? -12.961 8.070 60.037 1.00 92.00 172 LEU A O 1
ATOM 1275 N N . ARG A 1 173 ? -15.187 8.000 60.262 1.00 92.94 173 ARG A N 1
ATOM 1276 C CA . ARG A 1 173 ? -15.175 7.818 61.727 1.00 92.94 173 ARG A CA 1
ATOM 1277 C C . ARG A 1 173 ? -14.647 6.450 62.172 1.00 92.94 173 ARG A C 1
ATOM 1279 O O . ARG A 1 173 ? -14.250 6.313 63.323 1.00 92.94 173 ARG A O 1
ATOM 1286 N N . THR A 1 174 ? -14.623 5.453 61.284 1.00 91.81 174 THR A N 1
ATOM 1287 C CA . THR A 1 174 ? -14.052 4.123 61.579 1.00 91.81 174 THR A CA 1
ATOM 1288 C C . THR A 1 174 ? -12.533 4.068 61.443 1.00 91.81 174 THR A C 1
ATOM 1290 O O . THR A 1 174 ? -11.925 3.060 61.797 1.00 91.81 174 THR A O 1
ATOM 1293 N N . MET A 1 175 ? -11.911 5.123 60.913 1.00 89.19 175 MET A N 1
ATOM 1294 C CA . MET A 1 175 ? -10.466 5.157 60.728 1.00 89.19 175 MET A CA 1
ATOM 1295 C C . MET A 1 175 ? -9.745 5.282 62.070 1.00 89.19 175 MET A C 1
ATOM 1297 O O . MET A 1 175 ? -10.195 5.991 62.973 1.00 89.19 175 MET A O 1
ATOM 1301 N N . LEU A 1 176 ? -8.592 4.626 62.164 1.00 89.06 176 LEU A N 1
ATOM 1302 C CA . LEU A 1 176 ? -7.693 4.717 63.305 1.00 89.06 176 LEU A CA 1
ATOM 1303 C C . LEU A 1 176 ? -6.345 5.254 62.829 1.00 89.06 176 LEU A C 1
ATOM 1305 O O . LEU A 1 176 ? -5.723 4.693 61.927 1.00 89.06 176 LEU A O 1
ATOM 1309 N N . PHE A 1 177 ? -5.909 6.351 63.432 1.00 85.81 177 PHE A N 1
ATOM 1310 C CA . PHE A 1 177 ? -4.595 6.933 63.199 1.00 85.81 177 PHE A CA 1
ATOM 1311 C C . PHE A 1 177 ? -3.583 6.375 64.207 1.00 85.81 177 PHE A C 1
ATOM 1313 O O . PHE A 1 177 ? -3.969 5.980 65.306 1.00 85.81 177 PHE A O 1
ATOM 1320 N N . PRO A 1 178 ? -2.281 6.352 63.884 1.00 84.94 178 PRO A N 1
ATOM 1321 C CA . PRO A 1 178 ? -1.264 6.001 64.865 1.00 84.94 178 PRO A CA 1
ATOM 1322 C C . PRO A 1 178 ? -1.261 6.967 66.055 1.00 84.94 178 PRO A C 1
ATOM 1324 O O . PRO A 1 178 ? -1.338 8.188 65.885 1.00 84.94 178 PRO A O 1
ATOM 1327 N N . THR A 1 179 ? -1.155 6.409 67.260 1.00 83.69 179 THR A N 1
ATOM 1328 C CA . THR A 1 179 ? -1.077 7.168 68.513 1.00 83.69 179 THR A CA 1
ATOM 1329 C C . THR A 1 179 ? 0.144 8.081 68.519 1.00 83.69 179 THR A C 1
ATOM 1331 O O . THR A 1 179 ? 1.231 7.692 68.089 1.00 83.69 179 THR A O 1
ATOM 1334 N N . ARG A 1 180 ? -0.018 9.297 69.046 1.00 81.56 180 ARG A N 1
ATOM 1335 C CA . ARG A 1 180 ? 1.058 10.295 69.110 1.00 81.56 180 ARG A CA 1
ATOM 1336 C C . ARG A 1 180 ? 1.535 10.499 70.545 1.00 81.56 180 ARG A C 1
ATOM 1338 O O . ARG A 1 180 ? 0.727 10.633 71.463 1.00 81.56 180 ARG A O 1
ATOM 1345 N N . ALA A 1 181 ? 2.855 10.560 70.725 1.00 70.81 181 ALA A N 1
ATOM 1346 C CA . ALA A 1 181 ? 3.483 10.702 72.040 1.00 70.81 181 ALA A CA 1
ATOM 1347 C C . ALA A 1 181 ? 3.178 12.058 72.707 1.00 70.81 181 ALA A C 1
ATOM 1349 O O . ALA A 1 181 ? 3.044 12.125 73.925 1.00 70.81 181 ALA A O 1
ATOM 1350 N N . THR A 1 182 ? 3.028 13.131 71.922 1.00 70.31 182 THR A N 1
ATOM 1351 C CA . THR A 1 182 ? 2.751 14.489 72.413 1.00 70.31 182 THR A CA 1
ATOM 1352 C C . THR A 1 182 ? 1.784 15.237 71.481 1.00 70.31 182 THR A C 1
ATOM 1354 O O . THR A 1 182 ? 1.808 15.052 70.263 1.00 70.31 182 THR A O 1
ATOM 1357 N N . GLY A 1 183 ? 0.923 16.092 72.049 1.00 67.75 183 GLY A N 1
ATOM 1358 C CA . GLY A 1 183 ? 0.017 16.984 71.306 1.00 67.75 183 GLY A CA 1
ATOM 1359 C C . GLY A 1 183 ? -1.481 16.733 71.535 1.00 67.75 183 GLY A C 1
ATOM 1360 O O . GLY A 1 183 ? -1.905 15.626 71.853 1.00 67.75 183 GLY A O 1
ATOM 1361 N N . GLY A 1 184 ? -2.285 17.792 71.374 1.00 78.75 184 GLY A N 1
ATOM 1362 C CA . GLY A 1 184 ? -3.748 17.750 71.486 1.00 78.75 184 GLY A CA 1
ATOM 1363 C C . GLY A 1 184 ? -4.454 17.217 70.231 1.00 78.75 184 GLY A C 1
ATOM 1364 O O . GLY A 1 184 ? -3.830 16.689 69.302 1.00 78.75 184 GLY A O 1
ATOM 1365 N N . SER A 1 185 ? -5.780 17.375 70.190 1.00 83.31 185 SER A N 1
ATOM 1366 C CA . SER A 1 185 ? -6.583 17.013 69.020 1.00 83.31 185 SER A CA 1
ATOM 1367 C C . SER A 1 185 ? -6.162 17.825 67.796 1.00 83.31 185 SER A C 1
ATOM 1369 O O . SER A 1 185 ? -6.068 19.050 67.871 1.00 83.31 185 SER A O 1
ATOM 1371 N N . ILE A 1 186 ? -5.948 17.155 66.669 1.00 87.12 186 ILE A N 1
ATOM 1372 C CA . ILE A 1 186 ? -5.627 17.807 65.393 1.00 87.12 186 ILE A CA 1
ATOM 1373 C C . ILE A 1 186 ? -6.858 17.885 64.515 1.00 87.12 186 ILE A C 1
ATOM 1375 O O . ILE A 1 186 ? -7.710 17.001 64.562 1.00 87.12 186 ILE A O 1
ATOM 1379 N N . THR A 1 187 ? -6.923 18.929 63.694 1.00 88.12 187 THR A N 1
ATOM 1380 C CA . THR A 1 187 ? -7.980 19.087 62.694 1.00 88.12 187 THR A CA 1
ATOM 1381 C C . THR A 1 187 ? -7.387 18.938 61.301 1.00 88.12 187 THR A C 1
ATOM 1383 O O . THR A 1 187 ? -6.401 19.600 60.973 1.00 88.12 187 THR A O 1
ATOM 1386 N N . VAL A 1 188 ? -7.993 18.081 60.485 1.00 89.00 188 VAL A N 1
ATOM 1387 C CA . VAL A 1 188 ? -7.582 17.809 59.104 1.00 89.00 188 VAL A CA 1
ATOM 1388 C C . VAL A 1 188 ? -8.753 18.072 58.176 1.00 89.00 188 VAL A C 1
ATOM 1390 O O . VAL A 1 188 ? -9.875 17.689 58.488 1.00 89.00 188 VAL A O 1
ATOM 1393 N N . THR A 1 189 ? -8.498 18.696 57.030 1.00 88.94 189 THR A N 1
ATOM 1394 C CA . THR A 1 189 ? -9.489 18.857 55.965 1.00 88.94 189 THR A CA 1
ATOM 1395 C C . THR A 1 189 ? -9.058 18.096 54.715 1.00 88.94 189 THR A C 1
ATOM 1397 O O . THR A 1 189 ? -7.937 18.279 54.241 1.00 88.94 189 THR A O 1
ATOM 1400 N N . TYR A 1 190 ? -9.945 17.248 54.186 1.00 88.25 190 TYR A N 1
ATOM 1401 C CA . TYR A 1 190 ? -9.669 16.365 53.052 1.00 88.25 190 TYR A CA 1
ATOM 1402 C C . TYR A 1 190 ? -10.653 16.589 51.896 1.00 88.25 190 TYR A C 1
ATOM 1404 O O . TYR A 1 190 ? -11.840 16.301 52.065 1.00 88.25 190 TYR A O 1
ATOM 1412 N N . PRO A 1 191 ? -10.206 17.094 50.733 1.00 89.25 191 PRO A N 1
ATOM 1413 C CA . PRO A 1 191 ? -11.053 17.219 49.550 1.00 89.25 191 PRO A CA 1
ATOM 1414 C C . PRO A 1 191 ? -11.207 15.872 48.821 1.00 89.25 191 PRO A C 1
ATOM 1416 O O . PRO A 1 191 ? -10.221 15.229 48.462 1.00 89.25 191 PRO A O 1
ATOM 1419 N N . ILE A 1 192 ? -12.453 15.469 48.575 1.00 90.00 192 ILE A N 1
ATOM 1420 C CA . ILE A 1 192 ? -12.864 14.261 47.853 1.00 90.00 192 ILE A CA 1
ATOM 1421 C C . ILE A 1 192 ? -13.682 14.686 46.630 1.00 90.00 192 ILE A C 1
ATOM 1423 O O . ILE A 1 192 ? -14.666 15.418 46.753 1.00 90.00 192 ILE A O 1
ATOM 1427 N N . VAL A 1 193 ? -13.287 14.215 45.452 1.00 88.38 193 VAL A N 1
ATOM 1428 C CA . VAL A 1 193 ? -13.986 14.447 44.187 1.00 88.38 193 VAL A CA 1
ATOM 1429 C C . VAL A 1 193 ? -14.589 13.133 43.714 1.00 88.38 193 VAL A C 1
ATOM 1431 O O . VAL A 1 193 ? -13.879 12.151 43.503 1.00 88.38 193 VAL A O 1
ATOM 1434 N N . PHE A 1 194 ? -15.902 13.138 43.527 1.00 89.19 194 PHE A N 1
ATOM 1435 C CA . PHE A 1 194 ? -16.669 12.048 42.942 1.00 89.19 194 PHE A CA 1
ATOM 1436 C C . PHE A 1 194 ? -16.935 12.370 41.478 1.00 89.19 194 PHE A C 1
ATOM 1438 O O . PHE A 1 194 ? -17.371 13.481 41.175 1.00 89.19 194 PHE A O 1
ATOM 1445 N N . ASP A 1 195 ? -16.682 11.419 40.587 1.00 85.19 195 ASP A N 1
ATOM 1446 C CA . ASP A 1 195 ? -16.920 11.553 39.153 1.00 85.19 195 ASP A CA 1
ATOM 1447 C C . ASP A 1 195 ? -17.682 10.338 38.610 1.00 85.19 195 ASP A C 1
ATOM 1449 O O . ASP A 1 195 ? -17.599 9.236 39.159 1.00 85.19 195 ASP A O 1
ATOM 1453 N N . VAL A 1 196 ? -18.440 10.548 37.537 1.00 83.56 196 VAL A N 1
ATOM 1454 C CA . VAL A 1 196 ? -19.168 9.495 36.825 1.00 83.56 196 VAL A CA 1
ATOM 1455 C C . VAL A 1 196 ? -18.599 9.424 35.424 1.00 83.56 196 VAL A C 1
ATOM 1457 O O . VAL A 1 196 ? -18.875 10.275 34.581 1.00 83.56 196 VAL A O 1
ATOM 1460 N N . ILE A 1 197 ? -17.828 8.373 35.170 1.00 74.25 197 ILE A N 1
ATOM 1461 C CA . ILE A 1 197 ? -17.379 8.049 33.828 1.00 74.25 197 ILE A CA 1
ATOM 1462 C C . ILE A 1 197 ? -18.533 7.293 33.176 1.00 74.25 197 ILE A C 1
ATOM 1464 O O . ILE A 1 197 ? -18.813 6.124 33.467 1.00 74.25 197 ILE A O 1
ATOM 1468 N N . VAL A 1 198 ? -19.259 8.003 32.319 1.00 68.69 198 VAL A N 1
ATOM 1469 C CA . VAL A 1 198 ? -20.091 7.351 31.316 1.00 68.69 198 VAL A CA 1
ATOM 1470 C C . VAL A 1 198 ? -19.105 6.793 30.305 1.00 68.69 198 VAL A C 1
ATOM 1472 O O . VAL A 1 198 ? -18.480 7.562 29.578 1.00 68.69 198 VAL A O 1
ATOM 1475 N N . GLU A 1 199 ? -18.905 5.476 30.318 1.00 54.88 199 GLU A N 1
ATOM 1476 C CA . GLU A 1 199 ? -18.222 4.802 29.218 1.00 54.88 199 GLU A CA 1
ATOM 1477 C C . GLU A 1 199 ? -18.994 5.191 27.950 1.00 54.88 199 GLU A C 1
ATOM 1479 O O . GLU A 1 199 ? -20.203 4.926 27.898 1.00 54.88 199 GLU A O 1
ATOM 1484 N N . PRO A 1 200 ? -18.383 5.934 27.006 1.00 51.75 200 PRO A N 1
ATOM 1485 C CA . PRO A 1 200 ? -19.082 6.289 25.789 1.00 51.75 200 PRO A CA 1
ATOM 1486 C C . PRO A 1 200 ? -19.493 4.977 25.135 1.00 51.75 200 PRO A C 1
ATOM 1488 O O . PRO A 1 200 ? -18.666 4.082 24.952 1.00 51.75 200 PRO A O 1
ATOM 1491 N N . GLU A 1 201 ? -20.787 4.848 24.847 1.00 48.00 201 GLU A N 1
ATOM 1492 C CA . GLU A 1 201 ? -21.273 3.792 23.970 1.00 48.00 201 GLU A CA 1
ATOM 1493 C C . GLU A 1 201 ? -20.359 3.786 22.736 1.00 48.00 201 GLU A C 1
ATOM 1495 O O . GLU A 1 201 ? -20.070 4.879 22.224 1.00 48.00 201 GLU A O 1
ATOM 1500 N N . PRO A 1 202 ? -19.814 2.620 22.322 1.00 61.19 202 PRO A N 1
ATOM 1501 C CA . PRO A 1 202 ? -18.936 2.560 21.165 1.00 61.19 202 PRO A CA 1
ATOM 1502 C C . PRO A 1 202 ? -19.644 3.311 20.044 1.00 61.19 202 PRO A C 1
ATOM 1504 O O . PRO A 1 202 ? -20.816 3.001 19.807 1.00 61.19 202 PRO A O 1
ATOM 1507 N N . PRO A 1 203 ? -19.020 4.328 19.421 1.00 56.72 203 PRO A N 1
ATOM 1508 C CA . PRO A 1 203 ? -19.683 5.031 18.341 1.00 56.72 203 PRO A CA 1
ATOM 1509 C C . PRO A 1 203 ? -20.146 3.961 17.362 1.00 56.72 203 PRO A C 1
ATOM 1511 O O . PRO A 1 203 ? -19.330 3.125 16.955 1.00 56.72 203 PRO A O 1
ATOM 1514 N N . GLU A 1 204 ? -21.446 3.944 17.042 1.00 45.09 204 GLU A N 1
ATOM 1515 C CA . GLU A 1 204 ? -21.916 3.165 1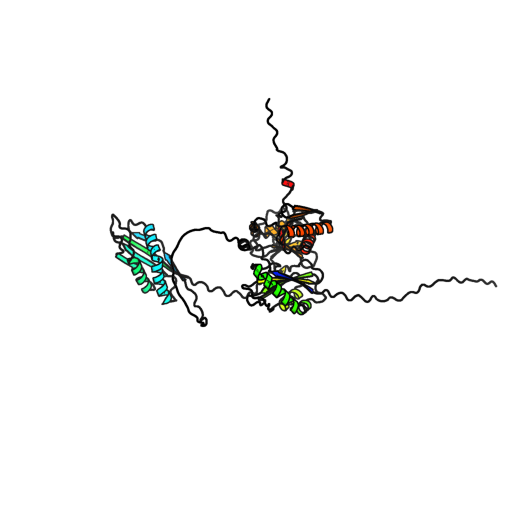5.902 1.00 45.09 204 GLU A CA 1
ATOM 1516 C C . GLU A 1 204 ? -20.917 3.443 14.779 1.00 45.09 204 GLU A C 1
ATOM 1518 O O . GLU A 1 204 ? -20.620 4.623 14.526 1.00 45.09 204 GLU A O 1
ATOM 1523 N N . PRO A 1 205 ? -20.291 2.398 14.198 1.00 49.50 205 PRO A N 1
ATOM 1524 C CA . PRO A 1 205 ? -19.257 2.618 13.211 1.00 49.50 205 PRO A CA 1
ATOM 1525 C C . PRO A 1 205 ? -19.867 3.547 12.164 1.00 49.50 205 PRO A C 1
ATOM 1527 O O . PRO A 1 205 ? -20.990 3.275 11.719 1.00 49.50 205 PRO A O 1
ATOM 1530 N N . PRO A 1 206 ? -19.190 4.657 11.801 1.00 41.25 206 PRO A N 1
ATOM 1531 C CA . PRO A 1 206 ? -19.707 5.540 10.766 1.00 41.25 206 PRO A CA 1
ATOM 1532 C C . PRO A 1 206 ? -20.094 4.668 9.572 1.00 41.25 206 PRO A C 1
ATOM 1534 O O . PRO A 1 206 ? -19.422 3.645 9.372 1.00 41.25 206 PRO A O 1
ATOM 1537 N N . PRO A 1 207 ? -21.143 5.013 8.794 1.00 37.72 207 PRO A N 1
ATOM 1538 C CA . PRO A 1 207 ? -21.462 4.263 7.589 1.00 37.72 207 PRO A CA 1
ATOM 1539 C C . PRO A 1 207 ? -20.149 4.034 6.854 1.00 37.72 207 PRO A C 1
ATOM 1541 O O . PRO A 1 207 ? -19.459 4.982 6.477 1.00 37.72 207 PRO A O 1
ATOM 1544 N N . THR A 1 208 ? -19.741 2.767 6.775 1.00 41.47 208 THR A N 1
ATOM 1545 C CA . THR A 1 208 ? -18.437 2.360 6.257 1.00 41.47 208 THR A CA 1
ATOM 1546 C C . THR A 1 208 ? -18.456 2.466 4.743 1.00 41.47 208 THR A C 1
ATOM 1548 O O . THR A 1 208 ? -18.090 1.543 4.031 1.00 41.47 208 THR A O 1
ATOM 1551 N N . THR A 1 209 ? -18.864 3.607 4.205 1.00 42.44 209 THR A N 1
ATOM 1552 C CA . THR A 1 209 ? -18.279 4.099 2.973 1.00 42.44 209 THR A CA 1
ATOM 1553 C C . THR A 1 209 ? -16.877 4.548 3.342 1.00 42.44 209 THR A C 1
ATOM 1555 O O . THR A 1 209 ? -16.627 5.731 3.571 1.00 42.44 209 THR A O 1
ATOM 1558 N N . ARG A 1 210 ? -15.947 3.590 3.463 1.00 51.25 210 ARG A N 1
ATOM 1559 C CA . ARG A 1 210 ? -14.523 3.911 3.413 1.00 51.25 210 ARG A CA 1
ATOM 1560 C C . ARG A 1 210 ? -14.306 4.616 2.077 1.00 51.25 210 ARG A C 1
ATOM 1562 O O . ARG A 1 210 ? -14.157 3.969 1.051 1.00 51.25 210 ARG A O 1
ATOM 1569 N N . SER A 1 211 ? -14.255 5.944 2.108 1.00 51.97 211 SER A N 1
ATOM 1570 C CA . SER A 1 211 ? -13.687 6.771 1.040 1.00 51.97 211 SER A CA 1
ATOM 1571 C C . SER A 1 211 ? -12.152 6.675 1.034 1.00 51.97 211 SER A C 1
ATOM 1573 O O . SER A 1 211 ? -11.474 7.571 0.532 1.00 51.97 211 SER A O 1
ATOM 1575 N N . ALA A 1 212 ? -11.589 5.625 1.644 1.00 59.12 212 ALA A N 1
ATOM 1576 C CA . ALA A 1 212 ? -10.170 5.350 1.572 1.00 59.12 212 ALA A CA 1
ATOM 1577 C C . ALA A 1 212 ? -9.812 5.132 0.103 1.00 59.12 212 ALA A C 1
ATOM 1579 O O . ALA A 1 212 ? -10.535 4.449 -0.627 1.00 59.12 212 ALA A O 1
ATOM 1580 N N . ALA A 1 213 ? -8.715 5.750 -0.323 1.00 62.34 213 ALA A N 1
ATOM 1581 C CA . ALA A 1 213 ? -8.162 5.518 -1.641 1.00 62.34 213 ALA A CA 1
ATOM 1582 C C . ALA A 1 213 ? -7.976 4.012 -1.833 1.00 62.34 213 ALA A C 1
ATOM 1584 O O . ALA A 1 213 ? -7.424 3.352 -0.951 1.00 62.34 213 ALA A O 1
ATOM 1585 N N . TRP A 1 214 ? -8.425 3.478 -2.971 1.00 66.56 214 TRP A N 1
ATOM 1586 C CA . TRP A 1 214 ? -8.177 2.081 -3.313 1.00 66.56 214 TRP A CA 1
ATOM 1587 C C . TRP A 1 214 ? -6.687 1.792 -3.137 1.00 66.56 214 TRP A C 1
ATOM 1589 O O . TRP A 1 214 ? -5.854 2.541 -3.643 1.00 66.56 214 TRP A O 1
ATOM 1599 N N . THR A 1 215 ? -6.312 0.734 -2.433 1.00 66.31 215 THR A N 1
ATOM 1600 C CA . THR A 1 215 ? -4.924 0.270 -2.445 1.00 66.31 215 THR A CA 1
ATOM 1601 C C . THR A 1 215 ? -4.909 -1.185 -2.884 1.00 66.31 215 THR A C 1
ATOM 1603 O O . THR A 1 215 ? -5.874 -1.910 -2.644 1.00 66.31 215 THR A O 1
ATOM 1606 N N . PRO A 1 216 ? -3.832 -1.658 -3.528 1.00 64.81 216 PRO A N 1
ATOM 1607 C CA . PRO A 1 216 ? -3.712 -3.076 -3.823 1.00 64.81 216 PRO A CA 1
ATOM 1608 C C . PRO A 1 216 ? -3.445 -3.918 -2.560 1.00 64.81 216 PRO A C 1
ATOM 1610 O O . PRO A 1 216 ? -3.266 -5.129 -2.693 1.00 64.81 216 PRO A O 1
ATOM 1613 N N . PHE A 1 217 ? -3.384 -3.314 -1.368 1.00 67.44 217 PHE A N 1
ATOM 1614 C CA . PHE A 1 217 ? -3.137 -3.977 -0.089 1.00 67.44 217 PHE A CA 1
ATOM 1615 C C . PHE A 1 217 ? -4.393 -3.995 0.765 1.00 67.44 217 PHE A C 1
ATOM 1617 O O . PHE A 1 217 ? -5.280 -3.159 0.608 1.00 67.44 217 PHE A O 1
ATOM 1624 N N . GLY A 1 218 ? -4.448 -4.993 1.637 1.00 58.19 218 GLY A N 1
ATOM 1625 C CA . GLY A 1 218 ? -5.563 -5.189 2.537 1.00 58.19 218 GLY A CA 1
ATOM 1626 C C . GLY A 1 218 ? -5.480 -4.385 3.816 1.00 58.19 218 GLY A C 1
ATOM 1627 O O . GLY A 1 218 ? -4.438 -3.819 4.147 1.00 58.19 218 GLY A O 1
ATOM 1628 N N . THR A 1 219 ? -6.561 -4.435 4.574 1.00 55.41 219 THR A N 1
ATOM 1629 C CA . THR A 1 219 ? -6.617 -4.142 6.001 1.00 55.41 219 THR A CA 1
ATOM 1630 C C . THR A 1 219 ? -6.006 -5.275 6.828 1.00 55.41 219 THR A C 1
ATOM 1632 O O . THR A 1 219 ? -5.980 -6.425 6.389 1.00 55.41 219 THR A O 1
ATOM 1635 N N . ASP A 1 220 ? -5.541 -4.957 8.038 1.00 54.56 220 ASP A N 1
ATOM 1636 C CA . ASP A 1 220 ? -5.011 -5.913 9.018 1.00 54.56 220 ASP A CA 1
ATOM 1637 C C . ASP A 1 220 ? -6.053 -6.997 9.355 1.00 54.56 220 ASP A C 1
ATOM 1639 O O . ASP A 1 220 ? -7.036 -6.737 10.044 1.00 54.56 220 ASP A O 1
ATOM 1643 N N . ALA A 1 221 ? -5.869 -8.218 8.836 1.00 52.72 221 ALA A N 1
ATOM 1644 C CA . ALA A 1 221 ? -6.691 -9.379 9.176 1.00 52.72 221 ALA A CA 1
ATOM 1645 C C . ALA A 1 221 ? -5.825 -10.642 9.372 1.00 52.72 221 ALA A C 1
ATOM 1647 O O . ALA A 1 221 ? -4.871 -10.865 8.616 1.00 52.72 221 ALA A O 1
ATOM 1648 N N . PRO A 1 222 ? -6.159 -11.519 10.341 1.00 58.53 222 PRO A N 1
ATOM 1649 C CA . PRO A 1 222 ? -5.399 -12.739 10.602 1.00 58.53 222 PRO A CA 1
ATOM 1650 C C . PRO A 1 222 ? -5.454 -13.739 9.426 1.00 58.53 222 PRO A C 1
ATOM 1652 O O . PRO A 1 222 ? -6.511 -14.184 8.968 1.00 58.53 222 PRO A O 1
ATOM 1655 N N . VAL A 1 223 ? -4.267 -14.141 8.954 1.00 61.88 223 VAL A N 1
ATOM 1656 C CA . VAL A 1 223 ? -4.020 -14.797 7.649 1.00 61.88 223 VAL A CA 1
ATOM 1657 C C . VAL A 1 223 ? -4.695 -16.174 7.486 1.00 61.88 223 VAL A C 1
ATOM 1659 O O . VAL A 1 223 ? -5.114 -16.553 6.383 1.00 61.88 223 VAL A O 1
ATOM 1662 N N . ALA A 1 224 ? -4.821 -16.951 8.568 1.00 63.53 224 ALA A N 1
ATOM 1663 C CA . ALA A 1 224 ? -5.299 -18.336 8.496 1.00 63.53 224 ALA A CA 1
ATOM 1664 C C . ALA A 1 224 ? -6.813 -18.442 8.224 1.00 63.53 224 ALA A C 1
ATOM 1666 O O . ALA A 1 224 ? -7.239 -19.235 7.378 1.00 63.53 224 ALA A O 1
ATOM 1667 N N . ALA A 1 225 ? -7.633 -17.625 8.895 1.00 69.25 225 ALA A N 1
ATOM 1668 C CA . ALA A 1 225 ? -9.078 -17.577 8.657 1.00 69.25 225 ALA A CA 1
ATOM 1669 C C . ALA A 1 225 ? -9.387 -17.040 7.251 1.00 69.25 225 ALA A C 1
ATOM 1671 O O . ALA A 1 225 ? -10.189 -17.628 6.518 1.00 69.25 225 ALA A O 1
ATOM 1672 N N . ALA A 1 226 ? -8.654 -16.008 6.831 1.00 80.31 226 ALA A N 1
ATOM 1673 C CA . ALA A 1 226 ? -8.828 -15.362 5.539 1.00 80.31 226 ALA A CA 1
ATOM 1674 C C . ALA A 1 226 ? -8.586 -16.310 4.350 1.00 80.31 226 ALA A C 1
ATOM 1676 O O . ALA A 1 226 ? -9.234 -16.181 3.316 1.00 80.31 226 ALA A O 1
ATOM 1677 N N . SER A 1 227 ? -7.711 -17.315 4.481 1.00 85.19 227 SER A N 1
ATOM 1678 C CA . SER A 1 227 ? -7.418 -18.254 3.383 1.00 85.19 227 SER A CA 1
ATOM 1679 C C . SER A 1 227 ? -8.603 -19.162 3.023 1.00 85.19 227 SER A C 1
ATOM 1681 O O . SER A 1 227 ? -8.768 -19.540 1.861 1.00 85.19 227 SER A O 1
ATOM 1683 N N . ARG A 1 228 ? -9.439 -19.537 4.005 1.00 87.25 228 ARG A N 1
ATOM 1684 C CA . ARG A 1 228 ? -10.677 -20.294 3.742 1.00 87.25 228 ARG A CA 1
ATOM 1685 C C . ARG A 1 228 ? -11.721 -19.412 3.072 1.00 87.25 228 ARG A C 1
ATOM 1687 O O . ARG A 1 228 ? -12.322 -19.841 2.090 1.00 87.25 228 ARG A O 1
ATOM 1694 N N . VAL A 1 229 ? -11.876 -18.187 3.568 1.00 90.56 229 VAL A N 1
ATOM 1695 C CA . VAL A 1 229 ? -12.802 -17.207 2.993 1.00 90.56 229 VAL A CA 1
ATOM 1696 C C . VAL A 1 229 ? -12.397 -16.862 1.560 1.00 90.56 229 VAL A C 1
ATOM 1698 O O . VAL A 1 229 ? -13.250 -16.889 0.684 1.00 90.56 229 VAL A O 1
ATOM 1701 N N . ALA A 1 230 ? -11.102 -16.691 1.269 1.00 91.19 230 ALA A N 1
ATOM 1702 C CA . ALA A 1 230 ? -10.590 -16.443 -0.082 1.00 91.19 230 ALA A CA 1
ATOM 1703 C C . ALA A 1 230 ? -11.030 -17.511 -1.099 1.00 91.19 230 ALA A C 1
ATOM 1705 O O . ALA A 1 230 ? -11.472 -17.168 -2.192 1.00 91.19 230 ALA A O 1
ATOM 1706 N N . ARG A 1 231 ? -10.975 -18.801 -0.730 1.00 91.56 231 ARG A N 1
ATOM 1707 C CA . ARG A 1 231 ? -11.456 -19.896 -1.594 1.00 91.56 231 ARG A CA 1
ATOM 1708 C C . ARG A 1 231 ? -12.970 -19.855 -1.804 1.00 91.56 231 ARG A C 1
ATOM 1710 O O . ARG A 1 231 ? -13.439 -20.141 -2.901 1.00 91.56 231 ARG A O 1
ATOM 1717 N N . ALA A 1 232 ? -13.731 -19.500 -0.768 1.00 93.75 232 ALA A N 1
ATOM 1718 C CA . ALA A 1 232 ? -15.181 -19.347 -0.876 1.00 93.75 232 ALA A CA 1
ATOM 1719 C C . ALA A 1 232 ? -15.565 -18.146 -1.759 1.00 93.75 232 ALA A C 1
ATOM 1721 O O . ALA A 1 232 ? -16.484 -18.251 -2.569 1.00 93.75 232 ALA A O 1
ATOM 1722 N N . VAL A 1 233 ? -14.819 -17.040 -1.661 1.00 95.25 233 VAL A N 1
ATOM 1723 C CA . VAL A 1 233 ? -14.939 -15.881 -2.556 1.00 95.25 233 VAL A CA 1
ATOM 1724 C C . VAL A 1 233 ? -14.637 -16.286 -3.993 1.00 95.25 233 VAL A C 1
ATOM 1726 O O . VAL A 1 233 ? -15.423 -15.986 -4.883 1.00 95.25 233 VAL A O 1
ATOM 1729 N N . GLU A 1 234 ? -13.545 -17.011 -4.234 1.00 95.06 234 GLU A N 1
ATOM 1730 C CA . GLU A 1 234 ? -13.169 -17.464 -5.575 1.00 95.06 234 GLU A CA 1
ATOM 1731 C C . GLU A 1 234 ? -14.259 -18.329 -6.230 1.00 95.06 234 GLU A C 1
ATOM 1733 O O . GLU A 1 234 ? -14.598 -18.114 -7.395 1.00 95.06 234 GLU A O 1
ATOM 1738 N N . ALA A 1 235 ? -14.872 -19.243 -5.468 1.00 94.19 235 ALA A N 1
ATOM 1739 C CA . ALA A 1 235 ? -16.008 -20.038 -5.932 1.00 94.19 235 ALA A CA 1
ATOM 1740 C C . ALA A 1 235 ? -17.224 -19.160 -6.286 1.00 94.19 235 ALA A C 1
ATOM 1742 O O . ALA A 1 235 ? -17.762 -19.272 -7.385 1.00 94.19 235 ALA A O 1
ATOM 1743 N N . ALA A 1 236 ? -17.607 -18.225 -5.410 1.00 94.88 236 ALA A N 1
ATOM 1744 C CA . ALA A 1 236 ? -18.730 -17.318 -5.666 1.00 94.88 236 ALA A CA 1
ATOM 1745 C C . ALA A 1 236 ? -18.486 -16.387 -6.873 1.00 94.88 236 ALA A C 1
ATOM 1747 O O . ALA A 1 236 ? -19.407 -16.057 -7.625 1.00 94.88 236 ALA A O 1
ATOM 1748 N N . LEU A 1 237 ? -17.235 -15.984 -7.103 1.00 95.50 237 LEU A N 1
ATOM 1749 C CA . LEU A 1 237 ? -16.844 -15.200 -8.274 1.00 95.50 237 LEU A CA 1
ATOM 1750 C C . LEU A 1 237 ? -16.891 -16.007 -9.569 1.00 95.50 237 LEU A C 1
ATOM 1752 O O . LEU A 1 237 ? -17.179 -15.438 -10.626 1.00 95.50 237 LEU A O 1
ATOM 1756 N N . HIS A 1 238 ? -16.643 -17.316 -9.504 1.00 93.50 238 HIS A N 1
ATOM 1757 C CA . HIS A 1 238 ? -16.816 -18.199 -10.651 1.00 93.50 238 HIS A CA 1
ATOM 1758 C C . HIS A 1 238 ? -18.268 -18.172 -11.150 1.00 93.50 238 HIS A C 1
ATOM 1760 O O . HIS A 1 238 ? -18.500 -17.996 -12.349 1.00 93.50 238 HIS A O 1
ATOM 1766 N N . ASP A 1 239 ? -19.235 -18.210 -10.231 1.00 92.81 239 ASP A N 1
ATOM 1767 C CA . ASP A 1 239 ? -20.667 -18.130 -10.549 1.00 92.81 239 ASP A CA 1
ATOM 1768 C C . ASP A 1 239 ? -21.071 -16.751 -11.101 1.00 92.81 239 ASP A C 1
ATOM 1770 O O . ASP A 1 239 ? -21.962 -16.637 -11.946 1.00 92.81 239 ASP A O 1
ATOM 1774 N N . ARG A 1 240 ? -20.372 -15.683 -10.692 1.00 94.56 240 ARG A N 1
ATOM 1775 C CA . ARG A 1 240 ? -20.580 -14.307 -11.187 1.00 94.56 240 ARG A CA 1
ATOM 1776 C C . ARG A 1 240 ? -19.745 -13.944 -12.418 1.00 94.56 240 ARG A C 1
ATOM 1778 O O . ARG A 1 240 ? -19.800 -12.799 -12.879 1.00 94.56 240 ARG A O 1
ATOM 1785 N N . ARG A 1 241 ? -19.006 -14.893 -13.003 1.00 94.12 241 ARG A N 1
ATOM 1786 C CA . ARG A 1 241 ? -18.081 -14.636 -14.121 1.00 94.12 241 ARG A CA 1
ATOM 1787 C C . ARG A 1 241 ? -18.746 -13.913 -15.292 1.00 94.12 241 ARG A C 1
ATOM 1789 O O . ARG A 1 241 ? -18.155 -12.987 -15.841 1.00 94.12 241 ARG A O 1
ATOM 1796 N N . ALA A 1 242 ? -19.953 -14.319 -15.687 1.00 93.62 242 ALA A N 1
ATOM 1797 C CA . ALA A 1 242 ? -20.657 -13.706 -16.815 1.00 93.62 242 ALA A CA 1
ATOM 1798 C C . ALA A 1 242 ? -20.962 -12.217 -16.568 1.00 93.62 242 ALA A C 1
ATOM 1800 O O . ALA A 1 242 ? -20.753 -11.390 -17.457 1.00 93.62 242 ALA A O 1
ATOM 1801 N N . THR A 1 243 ? -21.375 -11.872 -15.347 1.00 94.81 243 THR A N 1
ATOM 1802 C CA . THR A 1 243 ? -21.651 -10.493 -14.924 1.00 94.81 243 THR A CA 1
ATOM 1803 C C . THR A 1 243 ? -20.383 -9.647 -14.936 1.00 94.81 243 THR A C 1
ATOM 1805 O O . THR A 1 243 ? -20.387 -8.547 -15.479 1.00 94.81 243 THR A O 1
ATOM 1808 N N . VAL A 1 244 ? -19.269 -10.180 -14.420 1.00 95.19 244 VAL A N 1
ATOM 1809 C CA . VAL A 1 244 ? -17.973 -9.484 -14.455 1.00 95.19 244 VAL A CA 1
ATOM 1810 C C . VAL A 1 244 ? -17.511 -9.266 -15.896 1.00 95.19 244 VAL A C 1
ATOM 1812 O O . VAL A 1 244 ? -17.106 -8.163 -16.243 1.00 95.19 244 VAL A O 1
ATOM 1815 N N . VAL A 1 245 ? -17.616 -10.272 -16.772 1.00 94.31 245 VAL A N 1
ATOM 1816 C CA . VAL A 1 245 ? -17.237 -10.147 -18.194 1.00 94.31 245 VAL A CA 1
ATOM 1817 C C . VAL A 1 245 ? -18.043 -9.052 -18.906 1.00 94.31 245 VAL A C 1
ATOM 1819 O O . VAL A 1 245 ? -17.488 -8.348 -19.751 1.00 94.31 245 VAL A O 1
ATOM 1822 N N . ALA A 1 246 ? -19.314 -8.854 -18.545 1.00 94.62 246 ALA A N 1
ATOM 1823 C CA . ALA A 1 246 ? -20.165 -7.817 -19.131 1.00 94.62 246 ALA A CA 1
ATOM 1824 C C . ALA A 1 246 ? -19.689 -6.379 -18.833 1.00 94.62 246 ALA A C 1
ATOM 1826 O O . ALA A 1 246 ? -20.017 -5.464 -19.587 1.00 94.62 246 ALA A O 1
ATOM 1827 N N . CYS A 1 247 ? -18.857 -6.173 -17.806 1.00 96.19 247 CYS A N 1
ATOM 1828 C CA . CYS A 1 247 ? -18.299 -4.862 -17.453 1.00 96.19 247 CYS A CA 1
ATOM 1829 C C . CYS A 1 247 ? -17.205 -4.344 -18.402 1.00 96.19 247 CYS A C 1
ATOM 1831 O O . CYS A 1 247 ? -16.728 -3.210 -18.259 1.00 96.19 247 CYS A O 1
ATOM 1833 N N . PHE A 1 248 ? -16.782 -5.158 -19.371 1.00 94.00 248 PHE A N 1
ATOM 1834 C CA . PHE A 1 248 ? -15.660 -4.852 -20.251 1.00 94.00 248 PHE A CA 1
ATOM 1835 C C . PHE A 1 248 ? -16.137 -4.709 -21.700 1.00 94.00 248 PHE A C 1
ATOM 1837 O O . PHE A 1 248 ? -16.185 -5.704 -22.432 1.00 94.00 248 PHE A O 1
ATOM 1844 N N . PRO A 1 249 ? -16.459 -3.484 -22.161 1.00 89.88 249 PRO A N 1
ATOM 1845 C CA . PRO A 1 249 ? -16.767 -3.263 -23.569 1.00 89.88 249 PRO A CA 1
ATOM 1846 C C . PRO A 1 249 ? -15.569 -3.645 -24.458 1.00 89.88 249 PRO A C 1
ATOM 1848 O O . PRO A 1 249 ? -14.426 -3.651 -23.991 1.00 89.88 249 PRO A O 1
ATOM 1851 N N . PRO A 1 250 ? -15.773 -3.911 -25.763 1.00 86.94 250 PRO A N 1
ATOM 1852 C CA . PRO A 1 250 ? -14.681 -4.260 -26.677 1.00 86.94 250 PRO A CA 1
ATOM 1853 C C . PRO A 1 250 ? -13.517 -3.255 -26.662 1.00 86.94 250 PRO A C 1
ATOM 1855 O O . PRO A 1 250 ? -12.361 -3.663 -26.733 1.00 86.94 250 PRO A O 1
ATOM 1858 N N . ALA A 1 251 ? -13.827 -1.964 -26.489 1.00 86.81 251 ALA A N 1
ATOM 1859 C CA . ALA A 1 251 ? -12.866 -0.861 -26.425 1.00 86.81 251 ALA A CA 1
ATOM 1860 C C . ALA A 1 251 ? -12.176 -0.676 -25.057 1.00 86.81 251 ALA A C 1
ATOM 1862 O O . ALA A 1 251 ? -11.301 0.179 -24.941 1.00 86.81 251 ALA A O 1
ATOM 1863 N N . ALA A 1 252 ? -12.548 -1.442 -24.023 1.00 85.50 252 ALA A N 1
ATOM 1864 C CA . ALA A 1 252 ? -11.864 -1.384 -22.733 1.00 85.50 252 ALA A CA 1
ATOM 1865 C C . ALA A 1 252 ? -10.368 -1.713 -22.903 1.00 85.50 252 ALA A C 1
ATOM 1867 O O . ALA A 1 252 ? -10.005 -2.465 -23.816 1.00 85.50 252 ALA A O 1
ATOM 1868 N N . PRO A 1 253 ? -9.480 -1.205 -22.035 1.00 85.06 253 PRO A N 1
ATOM 1869 C CA . PRO A 1 253 ? -8.072 -1.579 -22.075 1.00 85.06 253 PRO A CA 1
ATOM 1870 C C . PRO A 1 253 ? -7.864 -3.045 -21.664 1.00 85.06 253 PRO A C 1
ATOM 1872 O O . PRO A 1 253 ? -8.675 -3.656 -20.962 1.00 85.06 253 PRO A O 1
ATOM 1875 N N . THR A 1 254 ? -6.776 -3.640 -22.141 1.00 86.44 254 THR A N 1
ATOM 1876 C CA . THR A 1 254 ? -6.255 -4.921 -21.646 1.00 86.44 254 THR A CA 1
ATOM 1877 C C . THR A 1 254 ? -5.352 -4.668 -20.446 1.00 86.44 254 THR A C 1
ATOM 1879 O O . THR A 1 254 ? -4.648 -3.657 -20.401 1.00 86.44 254 THR A O 1
ATOM 1882 N N . GLY A 1 255 ? -5.339 -5.585 -19.486 1.00 85.81 255 GLY A N 1
ATOM 1883 C CA . GLY A 1 255 ? -4.497 -5.459 -18.303 1.00 85.81 255 GLY A CA 1
ATOM 1884 C C . GLY A 1 255 ? -5.017 -6.245 -17.113 1.00 85.81 255 GLY A C 1
ATOM 1885 O O . GLY A 1 255 ? -5.853 -7.137 -17.270 1.00 85.81 255 GLY A O 1
ATOM 1886 N N . SER A 1 256 ? -4.508 -5.910 -15.931 1.00 87.25 256 SER A N 1
ATOM 1887 C CA . SER A 1 256 ? -4.916 -6.545 -14.679 1.00 87.25 256 SER A CA 1
ATOM 1888 C C . SER A 1 256 ? -5.834 -5.633 -13.885 1.00 87.25 256 SER A C 1
ATOM 1890 O O . SER A 1 256 ? -5.612 -4.431 -13.821 1.00 87.25 256 SER A O 1
ATOM 1892 N N . LEU A 1 257 ? -6.834 -6.216 -13.246 1.00 90.50 257 LEU A N 1
ATOM 1893 C CA . LEU A 1 257 ? -7.749 -5.555 -12.325 1.00 90.50 257 LEU A CA 1
ATOM 1894 C C . LEU A 1 257 ? -7.671 -6.307 -10.996 1.00 90.50 257 LEU A C 1
ATOM 1896 O O . LEU A 1 257 ? -7.613 -7.529 -11.004 1.00 90.50 257 LEU A O 1
ATOM 1900 N N . ARG A 1 258 ? -7.694 -5.612 -9.866 1.00 90.88 258 ARG A N 1
ATOM 1901 C CA . ARG A 1 258 ? -7.816 -6.214 -8.539 1.00 90.88 258 ARG A CA 1
ATOM 1902 C C . ARG A 1 258 ? -9.066 -5.678 -7.856 1.00 90.88 258 ARG A C 1
ATOM 1904 O O . ARG A 1 258 ? -9.237 -4.466 -7.745 1.00 90.88 258 ARG A O 1
ATOM 1911 N N . ALA A 1 259 ? -9.923 -6.595 -7.421 1.00 92.44 259 ALA A N 1
ATOM 1912 C CA . ALA A 1 259 ? -11.078 -6.313 -6.582 1.00 92.44 259 ALA A CA 1
ATOM 1913 C C . ALA A 1 259 ? -10.729 -6.639 -5.126 1.00 92.44 259 ALA A C 1
ATOM 1915 O O . ALA A 1 259 ? -10.377 -7.776 -4.819 1.00 92.44 259 ALA A O 1
ATOM 1916 N N . MET A 1 260 ? -10.817 -5.643 -4.256 1.00 90.69 260 MET A N 1
ATOM 1917 C CA . MET A 1 260 ? -10.733 -5.767 -2.806 1.00 90.69 260 MET A CA 1
ATOM 1918 C C . MET A 1 260 ? -12.153 -5.965 -2.286 1.00 90.69 260 MET A C 1
ATOM 1920 O O . MET A 1 260 ? -13.031 -5.161 -2.597 1.00 90.69 260 MET A O 1
ATOM 1924 N N . ILE A 1 261 ? -12.396 -7.066 -1.583 1.00 92.12 261 ILE A N 1
ATOM 1925 C CA . ILE A 1 261 ? -13.725 -7.488 -1.139 1.00 92.12 261 ILE A CA 1
ATOM 1926 C C . ILE A 1 261 ? -13.664 -7.729 0.365 1.00 92.12 261 ILE A C 1
ATOM 1928 O O . ILE A 1 261 ? -13.016 -8.673 0.812 1.00 92.12 261 ILE A O 1
ATOM 1932 N N . GLU A 1 262 ? -14.352 -6.901 1.142 1.00 90.56 262 GLU A N 1
ATOM 1933 C CA . GLU A 1 262 ? -14.528 -7.109 2.578 1.00 90.56 262 GLU A CA 1
ATOM 1934 C C . GLU A 1 262 ? -15.728 -8.025 2.807 1.00 90.56 262 GLU A C 1
ATOM 1936 O O . GLU A 1 262 ? -16.854 -7.693 2.430 1.00 90.56 262 GLU A O 1
ATOM 1941 N N . ILE A 1 263 ? -15.482 -9.185 3.404 1.00 91.50 263 ILE A N 1
ATOM 1942 C CA . ILE A 1 263 ? -16.495 -10.170 3.772 1.00 91.50 263 ILE A CA 1
ATOM 1943 C C . ILE A 1 263 ? -16.772 -10.026 5.266 1.00 91.50 263 ILE A C 1
ATOM 1945 O O . ILE A 1 263 ? -15.833 -10.088 6.059 1.00 91.50 263 ILE A O 1
ATOM 1949 N N . ASP A 1 264 ? -18.032 -9.813 5.639 1.00 90.12 264 ASP A N 1
ATOM 1950 C CA . ASP A 1 264 ? -18.464 -9.776 7.038 1.00 90.12 264 ASP A CA 1
ATOM 1951 C C . ASP A 1 264 ? -18.511 -11.179 7.676 1.00 90.12 264 ASP A C 1
ATOM 1953 O O . ASP A 1 264 ? -18.203 -12.198 7.051 1.00 90.12 264 ASP A O 1
ATOM 1957 N N . ASP A 1 265 ? -18.852 -11.230 8.958 1.00 89.00 265 ASP A N 1
ATOM 1958 C CA . ASP A 1 265 ? -18.975 -12.462 9.734 1.00 89.00 265 ASP A CA 1
ATOM 1959 C C . ASP A 1 265 ? -20.097 -13.390 9.231 1.00 89.00 265 ASP A C 1
ATOM 1961 O O . ASP A 1 265 ? -19.948 -14.617 9.255 1.00 89.00 265 ASP A O 1
ATOM 1965 N N . ASP A 1 266 ? -21.157 -12.811 8.662 1.00 89.06 266 ASP A N 1
ATOM 1966 C CA . ASP A 1 266 ? -22.260 -13.514 7.995 1.00 89.06 266 ASP A CA 1
ATOM 1967 C C . ASP A 1 266 ? -21.905 -14.030 6.582 1.00 89.06 266 ASP A C 1
ATOM 1969 O O . ASP A 1 266 ? -22.724 -14.683 5.921 1.00 89.06 266 ASP A O 1
ATOM 1973 N N . GLY A 1 267 ? -20.697 -13.747 6.085 1.00 91.38 267 GLY A N 1
ATOM 1974 C CA . GLY A 1 267 ? -20.241 -14.145 4.756 1.00 91.38 267 GLY A CA 1
ATOM 1975 C C . GLY A 1 267 ? -20.762 -13.259 3.617 1.00 91.38 267 GLY A C 1
ATOM 1976 O O . GLY A 1 267 ? -20.658 -13.637 2.450 1.00 91.38 267 GLY A O 1
ATOM 1977 N N . LYS A 1 268 ? -21.336 -12.087 3.883 1.00 92.88 268 LYS A N 1
ATOM 1978 C CA . LYS A 1 268 ? -21.737 -11.114 2.857 1.00 92.88 268 LYS A CA 1
ATOM 1979 C C . LYS A 1 268 ? -20.592 -10.159 2.530 1.00 92.88 268 LYS A C 1
ATOM 1981 O O . LYS A 1 268 ? -19.826 -9.734 3.387 1.00 92.88 268 LYS A O 1
ATOM 1986 N N . ALA A 1 269 ? -20.504 -9.777 1.261 1.00 92.75 269 ALA A N 1
ATOM 1987 C CA . ALA A 1 269 ? -19.616 -8.718 0.809 1.00 92.75 269 ALA A CA 1
ATOM 1988 C C . ALA A 1 269 ? -20.140 -7.362 1.304 1.00 92.75 269 ALA A C 1
ATOM 1990 O O . ALA A 1 269 ? -21.102 -6.821 0.750 1.00 92.75 269 ALA A O 1
ATOM 1991 N N . ARG A 1 270 ? -19.501 -6.831 2.350 1.00 89.81 270 ARG A N 1
ATOM 1992 C CA . ARG A 1 270 ? -19.804 -5.539 2.975 1.00 89.81 270 ARG A CA 1
ATOM 1993 C C . ARG A 1 270 ? -19.333 -4.375 2.113 1.00 89.81 270 ARG A C 1
ATOM 1995 O O . ARG A 1 270 ? -20.047 -3.385 1.968 1.00 89.81 270 ARG A O 1
ATOM 2002 N N . SER A 1 271 ? -18.133 -4.489 1.553 1.00 89.12 271 SER A N 1
ATOM 2003 C CA . SER A 1 271 ? -17.554 -3.481 0.670 1.00 89.12 271 SER A CA 1
ATOM 2004 C C . SER A 1 271 ? -16.804 -4.144 -0.485 1.00 89.12 271 SER A C 1
ATOM 2006 O O . SER A 1 271 ? -16.232 -5.225 -0.339 1.00 89.12 271 SER A O 1
ATOM 2008 N N . VAL A 1 272 ? -16.858 -3.514 -1.660 1.00 92.00 272 VAL A N 1
ATOM 2009 C CA . VAL A 1 272 ? -16.079 -3.917 -2.833 1.00 92.00 272 VAL A CA 1
ATOM 2010 C C . VAL A 1 272 ? -15.443 -2.682 -3.443 1.00 92.00 272 VAL A C 1
ATOM 2012 O O . VAL A 1 272 ? -16.136 -1.702 -3.707 1.00 92.00 272 VAL A O 1
ATOM 2015 N N . GLN A 1 273 ? -14.143 -2.752 -3.710 1.00 90.88 273 GLN A N 1
ATOM 2016 C CA . GLN A 1 273 ? -13.416 -1.727 -4.450 1.00 90.88 273 GLN A CA 1
ATOM 2017 C C . GLN A 1 273 ? -12.599 -2.372 -5.563 1.00 90.88 273 GLN A C 1
ATOM 2019 O O . GLN A 1 273 ? -11.891 -3.348 -5.323 1.00 90.88 273 GLN A O 1
ATOM 2024 N N . ALA A 1 274 ? -12.654 -1.839 -6.777 1.00 90.81 274 ALA A N 1
ATOM 2025 C CA . ALA A 1 274 ? -11.916 -2.375 -7.911 1.00 90.81 274 ALA A CA 1
ATOM 2026 C C . ALA A 1 274 ? -10.976 -1.320 -8.498 1.00 90.81 274 ALA A C 1
ATOM 2028 O O . ALA A 1 274 ? -11.347 -0.172 -8.715 1.00 90.81 274 ALA A O 1
ATOM 2029 N N . GLY A 1 275 ? -9.750 -1.728 -8.804 1.00 87.06 275 GLY A N 1
ATOM 2030 C CA . GLY A 1 275 ? -8.737 -0.849 -9.379 1.00 87.06 275 GLY A CA 1
ATOM 2031 C C . GLY A 1 275 ? -7.681 -1.636 -10.139 1.00 87.06 275 GLY A C 1
ATOM 2032 O O . GLY A 1 275 ? -7.709 -2.864 -10.187 1.00 87.06 275 GLY A O 1
ATOM 2033 N N . GLY A 1 276 ? -6.736 -0.947 -10.767 1.00 83.62 276 GLY A N 1
ATOM 2034 C CA . GLY A 1 276 ? -5.650 -1.591 -11.506 1.00 83.62 276 GLY A CA 1
ATOM 2035 C C . GLY A 1 276 ? -5.809 -1.561 -13.025 1.00 83.62 276 GLY A C 1
ATOM 2036 O O . GLY A 1 276 ? -4.808 -1.672 -13.732 1.00 83.62 276 GLY A O 1
ATOM 2037 N N . LEU A 1 277 ? -7.015 -1.364 -13.555 1.00 85.44 277 LEU A N 1
ATOM 2038 C CA . LEU A 1 277 ? -7.232 -1.364 -15.001 1.00 85.44 277 LEU A CA 1
ATOM 2039 C C . LEU A 1 277 ? -6.957 0.018 -15.612 1.00 85.44 277 LEU A C 1
ATOM 2041 O O . LEU A 1 277 ? -6.557 0.117 -16.775 1.00 85.44 277 LEU A O 1
ATOM 2045 N N . GLY A 1 278 ? -7.158 1.084 -14.831 1.00 81.06 278 GLY A N 1
ATOM 2046 C CA . GLY A 1 278 ? -7.055 2.469 -15.293 1.00 81.06 278 GLY A CA 1
ATOM 2047 C C . GLY A 1 278 ? -8.243 2.885 -16.166 1.00 81.06 278 GLY A C 1
ATOM 2048 O O . GLY A 1 278 ? -8.108 3.767 -17.013 1.00 81.06 278 GLY A O 1
ATOM 2049 N N . HIS A 1 279 ? -9.393 2.222 -15.999 1.00 87.25 279 HIS A N 1
ATOM 2050 C CA . HIS A 1 279 ? -10.633 2.511 -16.719 1.00 87.25 279 HIS A CA 1
ATOM 2051 C C . HIS A 1 279 ? -11.817 2.518 -15.747 1.00 87.25 279 HIS A C 1
ATOM 2053 O O . HIS A 1 279 ? -12.488 1.502 -15.544 1.00 87.25 279 HIS A O 1
ATOM 2059 N N . ALA A 1 280 ? -12.089 3.698 -15.185 1.00 85.94 280 ALA A N 1
ATOM 2060 C CA . ALA A 1 280 ? -13.019 3.894 -14.071 1.00 85.94 280 ALA A CA 1
ATOM 2061 C C . ALA A 1 280 ? -14.433 3.337 -14.313 1.00 85.94 280 ALA A C 1
ATOM 2063 O O . ALA A 1 280 ? -15.084 2.876 -13.381 1.00 85.94 280 ALA A O 1
ATOM 2064 N N . ALA A 1 281 ? -14.931 3.358 -15.555 1.00 89.69 281 ALA A N 1
ATOM 2065 C CA . ALA A 1 281 ? -16.259 2.824 -15.867 1.00 89.69 281 ALA A CA 1
ATOM 2066 C C . ALA A 1 281 ? -16.325 1.293 -15.727 1.00 89.69 281 ALA A C 1
ATOM 2068 O O . ALA A 1 281 ? -17.321 0.762 -15.243 1.00 89.69 281 ALA A O 1
ATOM 2069 N N . SER A 1 282 ? -15.258 0.587 -16.118 1.00 92.75 282 SER A N 1
ATOM 2070 C CA . SER A 1 282 ? -15.189 -0.871 -15.964 1.00 92.75 282 SER A CA 1
ATOM 2071 C C . SER A 1 282 ? -14.945 -1.257 -14.511 1.00 92.75 282 SER A C 1
ATOM 2073 O O . SER A 1 282 ? -15.581 -2.184 -14.027 1.00 92.75 282 SER A O 1
ATOM 2075 N N . GLU A 1 283 ? -14.086 -0.514 -13.810 1.00 92.62 283 GLU A N 1
ATOM 2076 C CA . GLU A 1 283 ? -13.819 -0.695 -12.376 1.00 92.62 283 GLU A CA 1
ATOM 2077 C C . GLU A 1 283 ? -15.109 -0.565 -11.548 1.00 92.62 283 GLU A C 1
ATOM 2079 O O . GLU A 1 283 ? -15.497 -1.523 -10.882 1.00 92.62 283 GLU A O 1
ATOM 2084 N N . ARG A 1 284 ? -15.865 0.532 -11.703 1.00 92.50 284 ARG A N 1
ATOM 2085 C CA . ARG A 1 284 ? -17.157 0.723 -11.009 1.00 92.50 284 ARG A CA 1
ATOM 2086 C C . ARG A 1 284 ? -18.203 -0.330 -11.358 1.00 92.50 284 ARG A C 1
ATOM 2088 O O . ARG A 1 284 ? -18.980 -0.735 -10.499 1.00 92.50 284 ARG A O 1
ATOM 2095 N N . CYS A 1 285 ? -18.254 -0.773 -12.615 1.00 96.00 285 CYS A N 1
ATOM 2096 C CA . CYS A 1 285 ? -19.165 -1.850 -12.994 1.00 96.00 285 CYS A CA 1
ATOM 2097 C C . CYS A 1 285 ? -18.819 -3.147 -12.253 1.00 96.00 285 CYS A C 1
ATOM 2099 O O . CYS A 1 285 ? -19.721 -3.824 -11.768 1.00 96.00 285 CYS A O 1
ATOM 2101 N N . VAL A 1 286 ? -17.528 -3.481 -12.119 1.00 95.50 286 VAL A N 1
ATOM 2102 C CA . VAL A 1 286 ? -17.100 -4.665 -11.360 1.00 95.50 286 VAL A CA 1
ATOM 2103 C C . VAL A 1 286 ? -17.450 -4.519 -9.880 1.00 95.50 286 VAL A C 1
ATOM 2105 O O . VAL A 1 286 ? -17.986 -5.460 -9.304 1.00 95.50 286 VAL A O 1
ATOM 2108 N N . GLU A 1 287 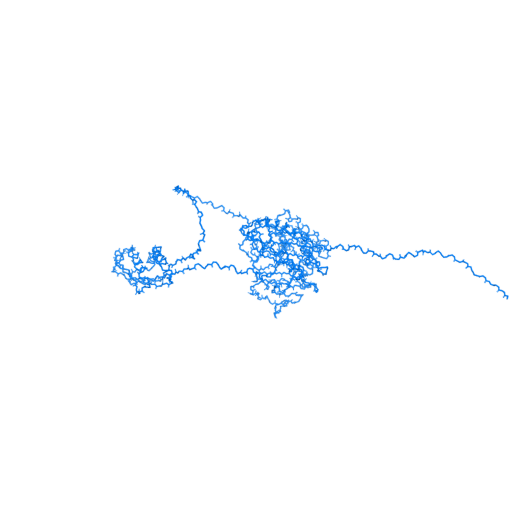? -17.245 -3.348 -9.276 1.00 95.00 287 GLU A N 1
ATOM 2109 C CA . GLU A 1 287 ? -17.674 -3.086 -7.891 1.00 95.00 287 GLU A CA 1
ATOM 2110 C C . GLU A 1 287 ? -19.167 -3.373 -7.698 1.00 95.00 287 GLU A C 1
ATOM 2112 O O . GLU A 1 287 ? -19.553 -4.123 -6.799 1.00 95.00 287 GLU A O 1
ATOM 2117 N N . GLN A 1 288 ? -20.011 -2.852 -8.590 1.00 95.19 288 GLN A N 1
ATOM 2118 C CA . GLN A 1 288 ? -21.457 -3.077 -8.555 1.00 95.19 288 GLN A CA 1
ATOM 2119 C C . GLN A 1 288 ? -21.825 -4.546 -8.801 1.00 95.19 288 GLN A C 1
ATOM 2121 O O . GLN A 1 288 ? -22.686 -5.089 -8.114 1.00 95.19 288 GLN A O 1
ATOM 2126 N N . ALA A 1 289 ? -21.156 -5.211 -9.746 1.00 95.50 289 ALA A N 1
ATOM 2127 C CA . ALA A 1 289 ? -21.391 -6.614 -10.083 1.00 95.50 289 ALA A CA 1
ATOM 2128 C C . ALA A 1 289 ? -21.058 -7.573 -8.930 1.00 95.50 289 ALA A C 1
ATOM 2130 O O . ALA A 1 289 ? -21.636 -8.659 -8.838 1.00 95.50 289 ALA A O 1
ATOM 2131 N N . LEU A 1 290 ? -20.119 -7.194 -8.066 1.00 95.56 290 LEU A N 1
ATOM 2132 C CA . LEU A 1 290 ? -19.675 -7.991 -6.924 1.00 95.56 290 LEU A CA 1
ATOM 2133 C C . LEU A 1 290 ? -20.339 -7.573 -5.604 1.00 95.56 290 LEU A C 1
ATOM 2135 O O . LEU A 1 290 ? -20.344 -8.350 -4.651 1.00 95.56 290 LEU A O 1
ATOM 2139 N N . SER A 1 291 ? -20.949 -6.389 -5.556 1.00 93.00 291 SER A N 1
ATOM 2140 C CA . SER A 1 291 ? -21.712 -5.915 -4.402 1.00 93.00 291 SER A CA 1
ATOM 2141 C C . SER A 1 291 ? -22.860 -6.871 -4.052 1.00 93.00 291 SER A C 1
ATOM 2143 O O . SER A 1 291 ? -23.502 -7.467 -4.927 1.00 93.00 291 SER A O 1
ATOM 2145 N N . GLY A 1 292 ? -23.097 -7.055 -2.749 1.00 88.00 292 GLY A N 1
ATOM 2146 C CA . GLY A 1 292 ? -24.141 -7.952 -2.243 1.00 88.00 292 GLY A CA 1
ATOM 2147 C C . GLY A 1 292 ? -23.915 -9.435 -2.563 1.00 88.00 292 GLY A C 1
ATOM 2148 O O . GLY A 1 292 ? -24.858 -10.222 -2.520 1.00 88.00 292 GLY A O 1
ATOM 2149 N N . MET A 1 293 ? -22.699 -9.834 -2.948 1.00 94.12 293 MET A N 1
ATOM 2150 C CA . MET A 1 293 ? -22.323 -11.245 -3.017 1.00 94.12 293 MET A CA 1
ATOM 2151 C C . MET A 1 293 ? -22.324 -11.865 -1.617 1.00 94.12 293 MET A C 1
ATOM 2153 O O . MET A 1 293 ? -21.976 -11.207 -0.643 1.00 94.12 293 MET A O 1
ATOM 2157 N N . THR A 1 294 ? -22.700 -13.136 -1.519 1.00 94.25 294 THR A N 1
ATOM 2158 C CA . THR A 1 294 ? -22.628 -13.915 -0.279 1.00 94.25 294 THR A CA 1
ATOM 2159 C C . THR A 1 294 ? -21.769 -15.141 -0.533 1.00 94.25 294 THR A C 1
ATOM 2161 O O . THR A 1 294 ? -21.867 -15.755 -1.596 1.00 94.25 294 THR A O 1
ATOM 2164 N N . VAL A 1 295 ? -20.918 -15.483 0.425 1.00 93.12 295 VAL A N 1
ATOM 2165 C CA . VAL A 1 295 ? -20.013 -16.625 0.381 1.00 93.12 295 VAL A CA 1
ATOM 2166 C C . VAL A 1 295 ? -20.342 -17.572 1.522 1.00 93.12 295 VAL A C 1
ATOM 2168 O O . VAL A 1 295 ? -20.659 -17.160 2.633 1.00 93.12 295 VAL A O 1
ATOM 2171 N N . VAL A 1 296 ? -20.265 -18.872 1.252 1.00 88.50 296 VAL A N 1
ATOM 2172 C CA . VAL A 1 296 ? -20.544 -19.910 2.252 1.00 88.50 296 VAL A CA 1
ATOM 2173 C C . VAL A 1 296 ? -19.271 -20.182 3.057 1.00 88.50 296 VAL A C 1
ATOM 2175 O O . VAL A 1 296 ? -18.645 -21.233 2.940 1.00 88.50 296 VAL A O 1
ATOM 2178 N N . ALA A 1 297 ? -18.836 -19.189 3.828 1.00 79.31 297 ALA A N 1
ATOM 2179 C CA . ALA A 1 297 ? -17.716 -19.308 4.752 1.00 79.31 297 ALA A CA 1
ATOM 2180 C C . ALA A 1 297 ? -17.911 -18.320 5.909 1.00 79.31 297 ALA A C 1
ATOM 2182 O O . ALA A 1 297 ? -17.670 -17.132 5.707 1.00 79.31 297 ALA A O 1
ATOM 2183 N N . PRO A 1 298 ? -18.330 -18.780 7.102 1.00 70.69 298 PRO A N 1
ATOM 2184 C CA . PRO A 1 298 ? -18.418 -17.898 8.255 1.00 70.69 298 PRO A CA 1
ATOM 2185 C C . PRO A 1 298 ? -17.011 -17.435 8.632 1.00 70.69 298 PRO A C 1
ATOM 2187 O O . PRO A 1 298 ? -16.099 -18.254 8.816 1.00 70.69 298 PRO A O 1
ATOM 2190 N N . ALA A 1 299 ? -16.837 -16.125 8.734 1.00 74.44 299 ALA A N 1
ATOM 2191 C CA . ALA A 1 299 ? -15.649 -15.525 9.310 1.00 74.44 299 ALA A CA 1
ATOM 2192 C C . ALA A 1 299 ? -15.982 -15.132 10.755 1.00 74.44 299 ALA A C 1
ATOM 2194 O O . ALA A 1 299 ? -17.072 -14.660 11.036 1.00 74.44 299 ALA A O 1
ATOM 2195 N N . GLN A 1 300 ? -15.076 -15.352 11.710 1.00 78.19 300 GLN A N 1
ATOM 2196 C CA . GLN A 1 300 ? -15.311 -14.882 13.088 1.00 78.19 300 GLN A CA 1
ATOM 2197 C C . GLN A 1 300 ? -15.170 -13.357 13.209 1.00 78.19 300 GLN A C 1
ATOM 2199 O O . GLN A 1 300 ? -15.554 -12.776 14.219 1.00 78.19 300 GLN A O 1
ATOM 2204 N N . GLN A 1 301 ? -14.570 -12.730 12.198 1.00 82.44 301 GLN A N 1
ATOM 2205 C CA . GLN A 1 301 ? -14.311 -11.303 12.079 1.00 82.44 301 GLN A CA 1
ATOM 2206 C C . GLN A 1 301 ? -14.353 -10.931 10.592 1.00 82.44 301 GLN A C 1
ATOM 2208 O O . GLN A 1 301 ? -14.068 -11.802 9.762 1.00 82.44 301 GLN A O 1
ATOM 2213 N N . PRO A 1 302 ? -14.644 -9.667 10.240 1.00 84.19 302 PRO A N 1
ATOM 2214 C CA . PRO A 1 302 ? -14.548 -9.209 8.865 1.00 84.19 302 PRO A CA 1
ATOM 2215 C C . PRO A 1 302 ? -13.158 -9.475 8.281 1.00 84.19 302 PRO A C 1
ATOM 2217 O O . PRO A 1 302 ? -12.144 -9.204 8.925 1.00 84.19 302 PRO A O 1
ATOM 2220 N N . VAL A 1 303 ? -13.103 -10.002 7.060 1.00 87.44 303 VAL A N 1
ATOM 2221 C CA . VAL A 1 303 ? -11.843 -10.256 6.351 1.00 87.44 303 VAL A CA 1
ATOM 2222 C C . VAL A 1 303 ? -11.861 -9.601 4.986 1.00 87.44 303 VAL A C 1
ATOM 2224 O O . VAL A 1 303 ? -12.843 -9.686 4.253 1.00 87.44 303 VAL A O 1
ATOM 2227 N N . GLU A 1 304 ? -10.749 -8.983 4.610 1.00 87.56 304 GLU A N 1
ATOM 2228 C CA . GLU A 1 304 ? -10.592 -8.427 3.274 1.00 87.56 304 GLU A CA 1
ATOM 2229 C C . GLU A 1 304 ? -9.857 -9.412 2.361 1.00 87.56 304 GLU 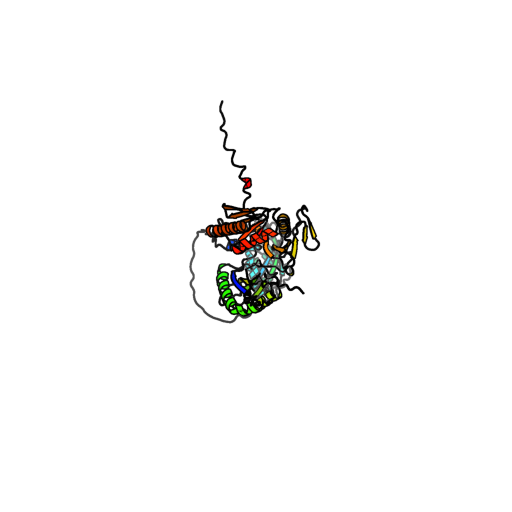A C 1
ATOM 2231 O O . GLU A 1 304 ? -8.837 -10.007 2.722 1.00 87.56 304 GLU A O 1
ATOM 2236 N N . ILE A 1 305 ? -10.398 -9.605 1.162 1.00 89.81 305 ILE A N 1
ATOM 2237 C CA . ILE A 1 305 ? -9.927 -10.555 0.161 1.00 89.81 305 ILE A CA 1
ATOM 2238 C C . ILE A 1 305 ? -9.575 -9.789 -1.111 1.00 89.81 305 ILE A C 1
ATOM 2240 O O . ILE A 1 305 ? -10.396 -9.057 -1.657 1.00 89.81 305 ILE A O 1
ATOM 2244 N N . ALA A 1 306 ? -8.358 -9.987 -1.610 1.00 90.00 306 ALA A N 1
ATOM 2245 C CA . ALA A 1 306 ? -7.896 -9.434 -2.873 1.00 90.00 306 ALA A CA 1
ATOM 2246 C C . ALA A 1 306 ? -8.072 -10.470 -3.991 1.00 90.00 306 ALA A C 1
ATOM 2248 O O . ALA A 1 306 ? -7.468 -11.543 -3.949 1.00 90.00 306 ALA A O 1
ATOM 2249 N N . CYS A 1 307 ? -8.869 -10.142 -5.004 1.00 91.94 307 CYS A N 1
ATOM 2250 C CA . CYS A 1 307 ? -9.123 -10.986 -6.168 1.00 91.94 307 CYS A CA 1
ATOM 2251 C C . CYS A 1 307 ? -8.586 -10.339 -7.445 1.00 91.94 307 CYS A C 1
ATOM 2253 O O . CYS A 1 307 ? -9.034 -9.266 -7.852 1.00 91.94 307 CYS A O 1
ATOM 2255 N N . ASP A 1 308 ? -7.636 -11.010 -8.090 1.00 89.25 308 ASP A N 1
ATOM 2256 C CA . ASP A 1 308 ? -6.968 -10.542 -9.300 1.00 89.25 308 ASP A CA 1
ATOM 2257 C C . ASP A 1 308 ? -7.662 -11.075 -10.553 1.00 89.25 308 ASP A C 1
ATOM 2259 O O . ASP A 1 308 ? -7.872 -12.276 -10.701 1.00 89.25 308 ASP A O 1
ATOM 2263 N N . TYR A 1 309 ? -7.940 -10.194 -11.503 1.00 91.94 309 TYR A N 1
ATOM 2264 C CA . TYR A 1 309 ? -8.448 -10.496 -12.832 1.00 91.94 309 TYR A CA 1
ATOM 2265 C C . TYR A 1 309 ? -7.428 -10.071 -13.884 1.00 91.94 309 TYR A C 1
ATOM 2267 O O . TYR A 1 309 ? -6.746 -9.058 -13.733 1.00 91.94 309 TYR A O 1
ATOM 2275 N N . ALA A 1 310 ? -7.368 -10.802 -14.992 1.00 89.31 310 ALA A N 1
ATOM 2276 C CA . ALA A 1 310 ? -6.591 -10.427 -16.166 1.00 89.31 310 ALA A CA 1
ATOM 2277 C C . ALA A 1 310 ? -7.487 -10.408 -17.406 1.00 89.31 310 ALA A C 1
ATOM 2279 O O . ALA A 1 310 ? -8.256 -11.341 -17.646 1.00 89.31 310 ALA A O 1
ATOM 2280 N N . ARG A 1 311 ? -7.367 -9.352 -18.212 1.00 87.81 311 ARG A N 1
ATOM 2281 C CA . ARG A 1 311 ? -7.956 -9.250 -19.548 1.00 87.81 311 ARG A CA 1
ATOM 2282 C C . ARG A 1 311 ? -6.829 -9.287 -20.573 1.00 87.81 311 ARG A C 1
ATOM 2284 O O . ARG A 1 311 ? -6.207 -8.259 -20.838 1.00 87.81 311 ARG A O 1
ATOM 2291 N N . GLY A 1 312 ? -6.591 -10.474 -21.128 1.00 86.25 312 GLY A N 1
ATOM 2292 C CA . GLY A 1 312 ? -5.402 -10.787 -21.924 1.00 86.25 312 GLY A CA 1
ATOM 2293 C C . GLY A 1 312 ? -4.248 -11.245 -21.034 1.00 86.25 312 GLY A C 1
ATOM 2294 O O . GLY A 1 312 ? -4.469 -11.890 -20.002 1.00 86.25 312 GLY A O 1
ATOM 2295 N N . ASP A 1 313 ? -3.023 -10.895 -21.417 1.00 74.44 313 ASP A N 1
ATOM 2296 C CA . ASP A 1 313 ? -1.856 -11.136 -20.573 1.00 74.44 313 ASP A CA 1
ATOM 2297 C C . ASP A 1 313 ? -1.941 -10.295 -19.301 1.00 74.44 313 ASP A C 1
ATOM 2299 O O . ASP A 1 313 ? -2.325 -9.123 -19.337 1.00 74.44 313 ASP A O 1
ATOM 2303 N N . ALA A 1 314 ? -1.581 -10.891 -18.165 1.00 68.12 314 ALA A N 1
ATOM 2304 C CA . ALA A 1 314 ? -1.536 -10.168 -16.903 1.00 68.12 314 ALA A CA 1
ATOM 2305 C C . ALA A 1 314 ? -0.498 -9.040 -17.010 1.00 68.12 314 ALA A C 1
ATOM 2307 O O . ALA A 1 314 ? 0.684 -9.286 -17.246 1.00 68.12 314 ALA A O 1
ATOM 2308 N N . GLN A 1 315 ? -0.953 -7.800 -16.849 1.00 73.25 315 GLN A N 1
ATOM 2309 C CA . GLN A 1 315 ? -0.111 -6.605 -16.880 1.00 73.25 315 GLN A CA 1
ATOM 2310 C C . GLN A 1 315 ? 0.066 -6.041 -15.466 1.00 73.25 315 GLN A C 1
ATOM 2312 O O . GLN A 1 315 ? -0.713 -6.362 -14.566 1.00 73.25 315 GLN A O 1
ATOM 2317 N N . PRO A 1 316 ? 1.057 -5.175 -15.231 1.00 73.06 316 PRO A N 1
ATOM 2318 C CA . PRO A 1 316 ? 1.107 -4.397 -14.004 1.00 73.06 316 PRO A CA 1
ATOM 2319 C C . PRO A 1 316 ? -0.196 -3.613 -13.771 1.00 73.06 316 PRO A C 1
ATOM 2321 O O . PRO A 1 316 ? -0.756 -3.054 -14.716 1.00 73.06 316 PRO A O 1
ATOM 2324 N N . TRP A 1 317 ? -0.675 -3.565 -12.523 1.00 79.19 317 TRP A N 1
ATOM 2325 C CA . TRP A 1 317 ? -1.810 -2.714 -12.152 1.00 79.19 317 TRP A CA 1
ATOM 2326 C C . TRP A 1 317 ? -1.524 -1.248 -12.476 1.00 79.19 317 TRP A C 1
ATOM 2328 O O . TRP A 1 317 ? -0.375 -0.811 -12.474 1.00 79.19 317 TRP A O 1
ATOM 2338 N N . ARG A 1 318 ? -2.579 -0.483 -12.726 1.00 78.88 318 ARG A N 1
ATOM 2339 C CA . ARG A 1 318 ? -2.564 0.957 -12.944 1.00 78.88 318 ARG A CA 1
ATOM 2340 C C . ARG A 1 318 ? -3.325 1.677 -11.839 1.00 78.88 318 ARG A C 1
ATOM 2342 O O . ARG A 1 318 ? -4.336 1.178 -11.360 1.00 78.88 318 ARG A O 1
ATOM 2349 N N . VAL A 1 319 ? -2.853 2.852 -11.445 1.00 79.56 319 VAL A N 1
ATOM 2350 C CA . VAL A 1 319 ? -3.485 3.663 -10.390 1.00 79.56 319 VAL A CA 1
ATOM 2351 C C . VAL A 1 319 ? -4.149 4.901 -10.969 1.00 79.56 319 VAL A C 1
ATOM 2353 O O . VAL A 1 319 ? -3.664 5.483 -11.939 1.00 79.56 319 VAL A O 1
ATOM 2356 N N . THR A 1 320 ? -5.245 5.326 -10.345 1.00 76.94 320 THR A N 1
ATOM 2357 C CA . THR A 1 320 ? -5.927 6.582 -10.670 1.00 76.94 320 THR A CA 1
ATOM 2358 C C . THR A 1 320 ? -5.455 7.667 -9.697 1.00 76.94 320 THR A C 1
ATOM 2360 O O . THR A 1 320 ? -5.748 7.564 -8.508 1.00 76.94 320 THR A O 1
ATOM 2363 N N . PRO A 1 321 ? -4.757 8.726 -10.154 1.00 77.12 321 PRO A N 1
ATOM 2364 C CA . PRO A 1 321 ? -4.152 9.712 -9.252 1.00 77.12 321 PRO A CA 1
ATOM 2365 C C . PRO A 1 321 ? -5.142 10.489 -8.374 1.00 77.12 321 PRO A C 1
ATOM 2367 O O . PRO A 1 321 ? -4.764 10.953 -7.309 1.00 77.12 321 PRO A O 1
ATOM 2370 N N . ALA A 1 322 ? -6.403 10.611 -8.800 1.00 72.00 322 ALA A N 1
ATOM 2371 C CA . ALA A 1 322 ? -7.421 11.423 -8.127 1.00 72.00 322 ALA A CA 1
ATOM 2372 C C . ALA A 1 322 ? -7.759 10.973 -6.693 1.00 72.00 322 ALA A C 1
ATOM 2374 O O . ALA A 1 322 ? -8.385 11.730 -5.959 1.00 72.00 322 ALA A O 1
ATOM 2375 N N . ALA A 1 323 ? -7.370 9.759 -6.301 1.00 70.31 323 ALA A N 1
ATOM 2376 C CA . ALA A 1 323 ? -7.607 9.235 -4.961 1.00 70.31 323 ALA A CA 1
ATOM 2377 C C . ALA A 1 323 ? -6.470 9.547 -3.968 1.00 70.31 323 ALA A C 1
ATOM 2379 O O . ALA A 1 323 ? -6.594 9.204 -2.798 1.00 70.31 323 ALA A O 1
ATOM 2380 N N . TYR A 1 324 ? -5.367 10.171 -4.401 1.00 83.94 324 TYR A N 1
ATOM 2381 C CA . TYR A 1 324 ? -4.154 10.304 -3.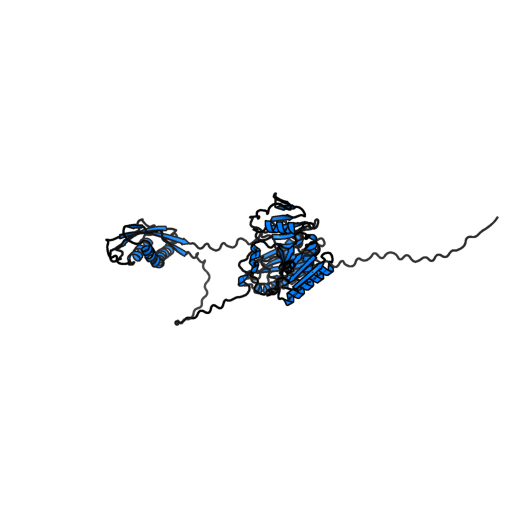587 1.00 83.94 324 TYR A CA 1
ATOM 2382 C C . TYR A 1 324 ? -3.604 11.727 -3.551 1.00 83.94 324 TYR A C 1
ATOM 2384 O O . TYR A 1 324 ? -3.847 12.543 -4.441 1.00 83.94 324 TYR A O 1
ATOM 2392 N N . ARG A 1 325 ? -2.754 11.977 -2.554 1.00 89.75 325 ARG A N 1
ATOM 2393 C CA . ARG A 1 325 ? -1.837 13.118 -2.532 1.00 89.75 325 ARG A CA 1
ATOM 2394 C C . ARG A 1 325 ? -0.661 12.813 -3.454 1.00 89.75 325 ARG A C 1
ATOM 2396 O O . ARG A 1 325 ? 0.113 11.899 -3.187 1.00 89.75 325 ARG A O 1
ATOM 2403 N N . VAL A 1 326 ? -0.556 13.517 -4.578 1.00 93.69 326 VAL A N 1
ATOM 2404 C CA . VAL A 1 326 ? 0.384 13.147 -5.647 1.00 93.69 326 VAL A CA 1
ATOM 2405 C C . VAL A 1 326 ? 1.688 13.930 -5.527 1.00 93.69 326 VAL A C 1
ATOM 2407 O O . VAL A 1 326 ? 1.697 15.150 -5.676 1.00 93.69 326 VAL A O 1
ATOM 2410 N N . ILE A 1 327 ? 2.795 13.211 -5.347 1.00 94.94 327 ILE A N 1
ATOM 2411 C CA . ILE A 1 327 ? 4.156 13.731 -5.500 1.00 94.94 327 ILE A CA 1
ATOM 2412 C C . ILE A 1 327 ? 4.621 13.332 -6.894 1.00 94.94 327 ILE A C 1
ATOM 2414 O O . ILE A 1 327 ? 4.781 12.150 -7.187 1.00 94.94 327 ILE A O 1
ATOM 2418 N N . THR A 1 328 ? 4.824 14.295 -7.784 1.00 96.06 328 THR A N 1
ATOM 2419 C CA . THR A 1 328 ? 5.374 13.995 -9.114 1.00 96.06 328 THR A CA 1
ATOM 2420 C C . THR A 1 328 ? 6.891 14.079 -9.085 1.00 96.06 328 THR A C 1
ATOM 2422 O O . THR A 1 328 ? 7.436 15.035 -8.537 1.00 96.06 328 THR A O 1
ATOM 2425 N N . THR A 1 329 ? 7.570 13.101 -9.678 1.00 95.75 329 THR A N 1
ATOM 2426 C CA . THR A 1 329 ? 9.034 13.069 -9.754 1.00 95.75 329 THR A CA 1
ATOM 2427 C C . THR A 1 329 ? 9.495 12.895 -11.193 1.00 95.75 329 THR A C 1
ATOM 2429 O O . THR A 1 329 ? 8.980 12.048 -11.920 1.00 95.75 329 THR A O 1
ATOM 2432 N N . SER A 1 330 ? 10.441 13.725 -11.619 1.00 95.75 330 SER A N 1
ATOM 2433 C CA . SER A 1 330 ? 11.089 13.640 -12.926 1.00 95.75 330 SER A CA 1
ATOM 2434 C C . SER A 1 330 ? 12.598 13.523 -12.754 1.00 95.75 330 SER A C 1
ATOM 2436 O O . SER A 1 330 ? 13.124 13.524 -11.642 1.00 95.75 330 SER A O 1
ATOM 2438 N N . ARG A 1 331 ? 13.334 13.484 -13.866 1.00 95.44 331 ARG A N 1
ATOM 2439 C CA . ARG A 1 331 ? 14.799 13.430 -13.842 1.00 95.44 331 ARG A CA 1
ATOM 2440 C C . ARG A 1 331 ? 15.477 14.559 -13.057 1.00 95.44 331 ARG A C 1
ATOM 2442 O O . ARG A 1 331 ? 16.615 14.383 -12.643 1.00 95.44 331 ARG A O 1
ATOM 2449 N N . LYS A 1 332 ? 14.850 15.733 -12.920 1.00 95.31 332 LYS A N 1
ATOM 2450 C CA . LYS A 1 332 ? 15.504 16.933 -12.353 1.00 95.31 332 LYS A CA 1
ATOM 2451 C C . LYS A 1 332 ? 14.776 17.563 -11.175 1.00 95.31 332 LYS A C 1
ATOM 2453 O O . LYS A 1 332 ? 15.393 18.341 -10.452 1.00 95.31 332 LYS A O 1
ATOM 2458 N N . GLN A 1 333 ? 13.488 17.276 -11.011 1.00 95.25 333 GLN A N 1
ATOM 2459 C CA . GLN A 1 333 ? 12.677 17.927 -9.990 1.00 95.25 333 GLN A CA 1
ATOM 2460 C C . GLN A 1 333 ? 11.601 17.008 -9.413 1.00 95.25 333 GLN A C 1
ATOM 2462 O O . GLN A 1 333 ? 11.087 16.117 -10.090 1.00 95.25 333 GLN A O 1
ATOM 2467 N N . LEU A 1 334 ? 11.241 17.298 -8.171 1.00 95.12 334 LEU A N 1
ATOM 2468 C CA . LEU A 1 334 ? 10.097 16.778 -7.438 1.00 95.12 334 LEU A CA 1
ATOM 2469 C C . LEU A 1 334 ? 9.088 17.899 -7.257 1.00 95.12 334 LEU A C 1
ATOM 2471 O O . LEU A 1 334 ? 9.477 19.041 -7.023 1.00 95.12 334 LEU A O 1
ATOM 2475 N N . ARG A 1 335 ? 7.798 17.589 -7.350 1.00 95.25 335 ARG A N 1
ATOM 2476 C CA . ARG A 1 335 ? 6.731 18.562 -7.102 1.00 95.25 335 ARG A CA 1
ATOM 2477 C C . ARG A 1 335 ? 5.634 17.949 -6.253 1.00 95.25 335 ARG A C 1
ATOM 2479 O O . ARG A 1 335 ? 5.132 16.878 -6.596 1.00 95.25 335 ARG A O 1
ATOM 2486 N N . TYR A 1 336 ? 5.232 18.678 -5.222 1.00 95.12 336 TYR A N 1
ATOM 2487 C CA . TYR A 1 336 ? 4.056 18.411 -4.403 1.00 95.12 336 TYR A CA 1
ATOM 2488 C C . TYR A 1 336 ? 3.301 19.729 -4.240 1.00 95.12 336 TYR A C 1
ATOM 2490 O O . TYR A 1 336 ? 3.860 20.707 -3.749 1.00 95.12 336 TYR A O 1
ATOM 2498 N N . GLU A 1 337 ? 2.060 19.782 -4.723 1.00 90.88 337 GLU A N 1
ATOM 2499 C CA . GLU A 1 337 ? 1.269 21.018 -4.780 1.00 90.88 337 GLU A CA 1
ATOM 2500 C C . GLU A 1 337 ? 2.043 22.185 -5.442 1.00 90.88 337 GLU A C 1
ATOM 2502 O O . GLU A 1 337 ? 2.426 22.099 -6.614 1.00 90.88 337 GLU A O 1
ATOM 2507 N N . SER A 1 338 ? 2.267 23.282 -4.713 1.00 91.81 338 SER A N 1
ATOM 2508 C CA . SER A 1 338 ? 3.053 24.440 -5.153 1.00 91.81 338 SER A CA 1
ATOM 2509 C C . SER A 1 338 ? 4.557 24.296 -4.888 1.00 91.81 338 SER A C 1
ATOM 2511 O O . SER A 1 338 ? 5.349 25.058 -5.446 1.00 91.81 338 SER A O 1
ATOM 2513 N N . GLN A 1 339 ? 4.967 23.324 -4.073 1.00 93.00 339 GLN A N 1
ATOM 2514 C CA . GLN A 1 339 ? 6.356 23.119 -3.679 1.00 93.00 339 GLN A CA 1
ATOM 2515 C C . GLN A 1 339 ? 7.118 22.362 -4.769 1.00 93.00 339 GLN A C 1
ATOM 2517 O O . GLN A 1 339 ? 6.608 21.422 -5.386 1.00 93.00 339 GLN A O 1
ATOM 2522 N N . THR A 1 340 ? 8.356 22.784 -5.026 1.00 94.06 340 THR A N 1
ATOM 2523 C CA . THR A 1 340 ? 9.254 22.142 -5.992 1.00 94.06 340 THR A CA 1
ATOM 2524 C C . THR A 1 340 ? 10.628 21.967 -5.365 1.00 94.06 340 THR A C 1
ATOM 2526 O O . THR A 1 340 ? 11.213 22.937 -4.893 1.00 94.06 340 THR A O 1
ATOM 2529 N N . LEU A 1 341 ? 11.149 20.744 -5.404 1.00 93.25 341 LEU A N 1
ATOM 2530 C CA . LEU A 1 341 ? 12.512 20.420 -4.991 1.00 93.25 341 LEU A CA 1
ATOM 2531 C C . LEU A 1 341 ? 13.323 20.015 -6.218 1.00 93.25 341 LEU A C 1
ATOM 2533 O O . LEU A 1 341 ? 12.803 19.391 -7.143 1.00 93.25 341 LEU A O 1
ATOM 2537 N N . VAL A 1 342 ? 14.603 20.360 -6.229 1.00 91.44 342 VAL A N 1
ATOM 2538 C CA . VAL A 1 342 ? 15.545 20.015 -7.302 1.00 91.44 342 VAL A CA 1
ATOM 2539 C C . VAL A 1 342 ? 16.684 19.178 -6.738 1.00 91.44 342 VAL A C 1
ATOM 2541 O O . VAL A 1 342 ? 16.937 19.194 -5.535 1.00 91.44 342 VAL A O 1
ATOM 2544 N N . ILE A 1 343 ? 17.383 18.448 -7.607 1.00 81.88 343 ILE A N 1
ATOM 2545 C CA . ILE A 1 343 ? 18.573 17.682 -7.210 1.00 81.88 343 ILE A CA 1
ATOM 2546 C C . ILE A 1 343 ? 19.571 18.599 -6.489 1.00 81.88 343 ILE A C 1
ATOM 2548 O O . ILE A 1 343 ? 19.922 19.659 -7.007 1.00 81.88 343 ILE A O 1
ATOM 2552 N N . GLY A 1 344 ? 20.042 18.163 -5.317 1.00 80.19 344 GLY A N 1
ATOM 2553 C CA . GLY A 1 344 ? 20.999 18.906 -4.493 1.00 80.19 344 GLY A CA 1
ATOM 2554 C C . GLY A 1 344 ? 20.375 19.969 -3.584 1.00 80.19 344 GLY A C 1
ATOM 2555 O O . GLY A 1 344 ? 21.116 20.677 -2.906 1.00 80.19 344 GLY A O 1
ATOM 2556 N N . ALA A 1 345 ? 19.043 20.089 -3.551 1.00 80.38 345 ALA A N 1
ATOM 2557 C CA . ALA A 1 345 ? 18.368 20.821 -2.484 1.00 80.38 345 ALA A CA 1
ATOM 2558 C C . ALA A 1 345 ? 18.699 20.189 -1.113 1.00 80.38 345 ALA A C 1
ATOM 2560 O O . ALA A 1 345 ? 18.934 18.977 -1.054 1.00 80.38 345 ALA A O 1
ATOM 2561 N N . PRO A 1 346 ? 18.730 20.982 -0.024 1.00 83.62 346 PRO A N 1
ATOM 2562 C CA . PRO A 1 346 ? 18.812 20.429 1.325 1.00 83.62 346 PRO A CA 1
ATOM 2563 C C . PRO A 1 346 ? 17.663 19.443 1.562 1.00 83.62 346 PRO A C 1
ATOM 2565 O O . PRO A 1 346 ? 16.616 19.541 0.917 1.00 83.62 346 PRO A O 1
ATOM 2568 N N . GLU A 1 347 ? 17.885 18.491 2.469 1.00 81.38 347 GLU A N 1
ATOM 2569 C CA . GLU A 1 347 ? 16.892 17.480 2.830 1.00 81.38 347 GLU A CA 1
ATOM 2570 C C . GLU A 1 347 ? 15.553 18.160 3.168 1.00 81.38 347 GLU A C 1
ATOM 2572 O O . GLU A 1 347 ? 15.531 19.079 3.994 1.00 81.38 347 GLU A O 1
ATOM 2577 N N . PRO A 1 348 ? 14.458 17.813 2.467 1.00 81.62 348 PRO A N 1
ATOM 2578 C CA . PRO A 1 348 ? 13.195 18.505 2.644 1.00 81.62 348 PRO A CA 1
ATOM 2579 C C . PRO A 1 348 ? 12.583 18.152 3.993 1.00 81.62 348 PRO A C 1
ATOM 2581 O O . PRO A 1 348 ? 12.670 17.010 4.441 1.00 81.62 348 PRO A O 1
ATOM 2584 N N . GLU A 1 349 ? 11.898 19.116 4.607 1.00 87.56 349 GLU A N 1
ATOM 2585 C CA . GLU A 1 349 ? 11.046 18.808 5.752 1.00 87.56 349 GLU A CA 1
ATOM 2586 C C . GLU A 1 349 ? 9.988 17.774 5.327 1.00 87.56 349 GLU A C 1
ATOM 2588 O O . GLU A 1 349 ? 9.337 17.964 4.286 1.00 87.56 349 GLU A O 1
ATOM 2593 N N . PRO A 1 350 ? 9.822 16.675 6.085 1.00 88.25 350 PRO A N 1
ATOM 2594 C CA . PRO A 1 350 ? 8.825 15.663 5.778 1.00 88.25 350 PRO A CA 1
ATOM 2595 C C . PRO A 1 350 ? 7.419 16.256 5.698 1.00 88.25 350 PRO A C 1
ATOM 2597 O O . PRO A 1 350 ? 7.057 17.166 6.448 1.00 88.25 350 PRO A O 1
ATOM 2600 N N . LEU A 1 351 ? 6.596 15.723 4.798 1.00 87.25 351 LEU A N 1
ATOM 2601 C CA . LEU A 1 351 ? 5.203 16.134 4.693 1.00 87.25 351 LEU A CA 1
ATOM 2602 C C . LEU A 1 351 ? 4.416 15.594 5.895 1.00 87.25 351 LEU A C 1
ATOM 2604 O O . LEU A 1 351 ? 4.213 14.391 6.020 1.00 87.25 351 LEU A O 1
ATOM 2608 N N . LEU A 1 352 ? 3.944 16.500 6.752 1.00 85.69 352 LEU A N 1
ATOM 2609 C CA . LEU A 1 352 ? 3.223 16.169 7.989 1.00 85.69 352 LEU A CA 1
ATOM 2610 C C . LEU A 1 352 ? 1.732 15.846 7.779 1.00 85.69 352 LEU A C 1
ATOM 2612 O O . LEU A 1 352 ? 1.016 15.596 8.749 1.00 85.69 352 LEU A O 1
ATOM 2616 N N . ASP A 1 353 ? 1.228 15.891 6.541 1.00 81.50 353 ASP A N 1
ATOM 2617 C CA . ASP A 1 353 ? -0.186 15.616 6.285 1.00 81.50 353 ASP A CA 1
ATOM 2618 C C . ASP A 1 353 ? -0.472 14.111 6.435 1.00 81.50 353 ASP A C 1
ATOM 2620 O O . ASP A 1 353 ? 0.060 13.300 5.669 1.00 81.50 353 ASP A O 1
ATOM 2624 N N . PRO A 1 354 ? -1.388 13.701 7.331 1.00 76.00 354 PRO A N 1
ATOM 2625 C CA . PRO A 1 354 ? -1.769 12.301 7.433 1.00 76.00 354 PRO A CA 1
ATOM 2626 C C . PRO A 1 354 ? -2.476 11.871 6.139 1.00 76.00 354 PRO A C 1
ATOM 2628 O O . PRO A 1 354 ? -3.498 12.434 5.732 1.00 76.00 354 PRO A O 1
ATOM 2631 N N . GLY A 1 355 ? -1.924 10.871 5.455 1.00 79.19 355 GLY A N 1
ATOM 2632 C CA . GLY A 1 355 ? -2.491 10.350 4.215 1.00 79.19 355 GLY A CA 1
ATOM 2633 C C . GLY A 1 355 ? -1.580 9.376 3.479 1.00 79.19 355 GLY A C 1
ATOM 2634 O O . GLY A 1 355 ? -0.419 9.186 3.834 1.00 79.19 355 GLY A O 1
ATOM 2635 N N . THR A 1 356 ? -2.129 8.742 2.442 1.00 83.81 356 THR A N 1
ATOM 2636 C CA . THR A 1 356 ? -1.357 7.923 1.501 1.00 83.81 356 THR A CA 1
ATOM 2637 C C . THR A 1 356 ? -0.887 8.795 0.343 1.00 83.81 356 THR A C 1
ATOM 2639 O O . THR A 1 356 ? -1.700 9.386 -0.379 1.00 83.81 356 THR A O 1
ATOM 2642 N N . TYR A 1 357 ? 0.426 8.846 0.145 1.00 89.81 357 TYR A N 1
ATOM 2643 C CA . TYR A 1 357 ? 1.041 9.563 -0.964 1.00 89.81 357 TYR A CA 1
ATOM 2644 C C . TYR A 1 357 ? 1.168 8.660 -2.188 1.00 89.81 357 TYR A C 1
ATOM 2646 O O . TYR A 1 357 ? 1.473 7.474 -2.079 1.00 89.81 357 TYR A O 1
ATOM 2654 N N . LEU A 1 358 ? 0.965 9.228 -3.372 1.00 92.19 358 LEU A N 1
ATOM 2655 C CA . LEU A 1 358 ? 1.297 8.605 -4.645 1.00 92.19 358 LEU A CA 1
ATOM 2656 C C . LEU A 1 358 ? 2.529 9.299 -5.226 1.00 92.19 358 LEU A C 1
ATOM 2658 O O . LEU A 1 358 ? 2.427 10.408 -5.749 1.00 92.19 358 LEU A O 1
ATOM 2662 N N . VAL A 1 359 ? 3.675 8.625 -5.184 1.00 94.50 359 VAL A N 1
ATOM 2663 C CA . VAL A 1 359 ? 4.879 9.018 -5.916 1.00 94.50 359 VAL A CA 1
ATOM 2664 C C . VAL A 1 359 ? 4.700 8.621 -7.377 1.00 94.50 359 VAL A C 1
ATOM 2666 O O . VAL A 1 359 ? 4.815 7.454 -7.755 1.00 94.50 359 VAL A O 1
ATOM 2669 N N . LEU A 1 360 ? 4.379 9.609 -8.204 1.00 95.62 360 LEU A N 1
ATOM 2670 C CA . LEU A 1 360 ? 4.184 9.468 -9.635 1.00 95.62 360 LEU A CA 1
ATOM 2671 C C . LEU A 1 360 ? 5.462 9.860 -10.381 1.00 95.62 360 LEU A C 1
ATOM 2673 O O . LEU A 1 360 ? 5.709 11.039 -10.640 1.00 95.62 360 LEU A O 1
ATOM 2677 N N . ALA A 1 361 ? 6.260 8.855 -10.725 1.00 96.12 361 ALA A N 1
ATOM 2678 C CA . ALA A 1 361 ? 7.536 9.012 -11.401 1.00 96.12 361 ALA A CA 1
ATOM 2679 C C . ALA A 1 361 ? 7.391 9.020 -12.922 1.00 96.12 361 ALA A C 1
ATOM 2681 O O . ALA A 1 361 ? 6.751 8.141 -13.495 1.00 96.12 361 ALA A O 1
ATOM 2682 N N . ASP A 1 362 ? 8.012 9.982 -13.592 1.00 95.94 362 ASP A N 1
ATOM 2683 C CA . ASP A 1 362 ? 8.222 9.903 -15.034 1.00 95.94 362 ASP A CA 1
ATOM 2684 C C . ASP A 1 362 ? 9.226 8.774 -15.341 1.00 95.94 362 ASP A C 1
ATOM 2686 O O . ASP A 1 362 ? 10.095 8.446 -14.530 1.00 95.94 362 ASP A O 1
ATOM 2690 N N . ALA A 1 363 ? 9.117 8.149 -16.517 1.00 94.19 363 ALA A N 1
ATOM 2691 C CA . ALA A 1 363 ? 9.961 7.005 -16.879 1.00 94.19 363 ALA A CA 1
ATOM 2692 C C . ALA A 1 363 ? 11.476 7.313 -16.895 1.00 94.19 363 ALA A C 1
ATOM 2694 O O . ALA A 1 363 ? 12.287 6.392 -16.827 1.00 94.19 363 ALA A O 1
ATOM 2695 N N . ASP A 1 364 ? 11.872 8.583 -17.009 1.00 95.00 364 ASP A N 1
ATOM 2696 C CA . ASP A 1 364 ? 13.267 9.038 -16.987 1.00 95.00 364 ASP A CA 1
ATOM 2697 C C . ASP A 1 364 ? 13.736 9.544 -15.609 1.00 95.00 364 ASP A C 1
ATOM 2699 O O . ASP A 1 364 ? 14.879 9.995 -15.485 1.00 95.00 364 ASP A O 1
ATOM 2703 N N . ALA A 1 365 ? 12.880 9.478 -14.582 1.00 96.19 365 ALA A N 1
ATOM 2704 C CA . ALA A 1 365 ? 13.267 9.793 -13.215 1.00 96.19 365 ALA A CA 1
ATOM 2705 C C . ALA A 1 365 ? 14.385 8.853 -12.738 1.00 96.19 365 ALA A C 1
ATOM 2707 O O . ALA A 1 365 ? 14.438 7.674 -13.109 1.00 96.19 365 ALA A O 1
ATOM 2708 N N . THR A 1 366 ? 15.291 9.394 -11.923 1.00 96.19 366 THR A N 1
ATOM 2709 C CA . THR A 1 366 ? 16.418 8.639 -11.371 1.00 96.19 366 THR A CA 1
ATOM 2710 C C . THR A 1 366 ? 16.053 7.999 -10.035 1.00 96.19 366 THR A C 1
ATOM 2712 O O . THR A 1 366 ? 15.146 8.469 -9.343 1.00 96.19 366 THR A O 1
ATOM 2715 N N . GLY A 1 367 ? 16.792 6.963 -9.634 1.00 94.00 367 GLY A N 1
ATOM 2716 C CA . GLY A 1 367 ? 16.649 6.332 -8.324 1.00 94.00 367 GLY A CA 1
ATOM 2717 C C . GLY A 1 367 ? 16.793 7.345 -7.190 1.00 94.00 367 GLY A C 1
ATOM 2718 O O . GLY A 1 367 ? 15.949 7.373 -6.302 1.00 94.00 367 GLY A O 1
ATOM 2719 N N . ALA A 1 368 ? 17.749 8.277 -7.294 1.00 93.50 368 ALA A N 1
ATOM 2720 C CA . ALA A 1 368 ? 17.911 9.369 -6.330 1.00 93.50 368 ALA A CA 1
ATOM 2721 C C . ALA A 1 368 ? 16.632 10.209 -6.151 1.00 93.50 368 ALA A C 1
ATOM 2723 O O . ALA A 1 368 ? 16.264 10.553 -5.031 1.00 93.50 368 ALA A O 1
ATOM 2724 N N . MET A 1 369 ? 15.931 10.514 -7.246 1.00 94.31 369 MET A N 1
ATOM 2725 C CA . MET A 1 369 ? 14.718 11.334 -7.211 1.00 94.31 369 MET A CA 1
ATOM 2726 C C . MET A 1 369 ? 13.500 10.582 -6.683 1.00 94.31 369 MET A C 1
ATOM 2728 O O . MET A 1 369 ? 12.621 11.194 -6.081 1.00 94.31 369 MET A O 1
ATOM 2732 N N . VAL A 1 370 ? 13.432 9.265 -6.884 1.00 93.88 370 VAL A N 1
ATOM 2733 C CA . VAL A 1 370 ? 12.400 8.427 -6.257 1.00 93.88 370 VAL A CA 1
ATOM 2734 C C . VAL A 1 370 ? 12.672 8.291 -4.763 1.00 93.88 370 VAL A C 1
ATOM 2736 O O . VAL A 1 370 ? 11.760 8.494 -3.970 1.00 93.88 370 VAL A O 1
ATOM 2739 N N . THR A 1 371 ? 13.918 8.020 -4.376 1.00 91.44 371 THR A N 1
ATOM 2740 C CA . THR A 1 371 ? 14.341 7.940 -2.974 1.00 91.44 371 THR A CA 1
ATOM 2741 C C . THR A 1 371 ? 14.034 9.230 -2.220 1.00 91.44 371 THR A C 1
ATOM 2743 O O . THR A 1 371 ? 13.407 9.184 -1.166 1.00 91.44 371 THR A O 1
ATOM 2746 N N . LEU A 1 372 ? 14.378 10.384 -2.794 1.00 91.56 372 LEU A N 1
ATOM 2747 C CA . LEU A 1 372 ? 14.072 11.682 -2.197 1.00 91.56 372 LEU A CA 1
ATOM 2748 C C . LEU A 1 372 ? 12.554 11.918 -2.071 1.00 91.56 372 LEU A C 1
ATOM 2750 O O . LEU A 1 372 ? 12.101 12.464 -1.071 1.00 91.56 372 LEU A O 1
ATOM 2754 N N . ALA A 1 373 ? 11.745 11.455 -3.035 1.00 93.06 373 ALA A N 1
ATOM 2755 C CA . ALA A 1 373 ? 10.281 11.506 -2.928 1.00 93.06 373 ALA A CA 1
ATOM 2756 C C . ALA A 1 373 ? 9.747 10.679 -1.750 1.00 93.06 373 ALA A C 1
ATOM 2758 O O . ALA A 1 373 ? 8.790 11.084 -1.095 1.00 93.06 373 ALA A O 1
ATOM 2759 N N . LEU A 1 374 ? 10.346 9.508 -1.508 1.00 90.31 374 LEU A N 1
ATOM 2760 C CA . LEU A 1 374 ? 9.967 8.618 -0.412 1.00 90.31 374 LEU A CA 1
ATOM 2761 C C . LEU A 1 374 ? 10.358 9.187 0.946 1.00 90.31 374 LEU A C 1
ATOM 2763 O O . LEU A 1 374 ? 9.546 9.143 1.864 1.00 90.31 374 LEU A O 1
ATOM 2767 N N . GLN A 1 375 ? 11.553 9.770 1.048 1.00 89.00 375 GLN A N 1
ATOM 2768 C CA . GLN A 1 375 ? 11.987 10.499 2.241 1.00 89.00 375 GLN A CA 1
ATOM 2769 C C . GLN A 1 375 ? 11.052 11.669 2.542 1.00 89.00 375 GLN A C 1
ATOM 2771 O O . GLN A 1 375 ? 10.662 11.866 3.686 1.00 89.00 375 GLN A O 1
ATOM 2776 N N . TRP A 1 376 ? 10.618 12.396 1.511 1.00 90.19 376 TRP A N 1
ATOM 2777 C CA . TRP A 1 376 ? 9.684 13.504 1.683 1.00 90.19 376 TRP A CA 1
ATOM 2778 C C . TRP A 1 376 ? 8.296 13.051 2.171 1.00 90.19 376 TRP A C 1
ATOM 2780 O O . TRP A 1 376 ? 7.629 13.774 2.905 1.00 90.19 376 TRP A O 1
ATOM 2790 N N . ALA A 1 377 ? 7.874 11.838 1.803 1.00 89.88 377 ALA A N 1
ATOM 2791 C CA . ALA A 1 377 ? 6.607 11.222 2.207 1.00 89.88 377 ALA A CA 1
ATOM 2792 C C . ALA A 1 377 ? 6.705 10.345 3.476 1.00 89.88 377 ALA A C 1
ATOM 2794 O O . ALA A 1 377 ? 5.771 9.592 3.764 1.00 89.88 377 ALA A O 1
ATOM 2795 N N . SER A 1 378 ? 7.829 10.382 4.199 1.00 83.88 378 SER A N 1
ATOM 2796 C CA . SER A 1 378 ? 8.166 9.419 5.259 1.00 83.88 378 SER A CA 1
ATOM 2797 C C . SER A 1 378 ? 7.243 9.460 6.482 1.00 83.88 378 SER A C 1
ATOM 2799 O O . SER A 1 378 ? 7.017 8.415 7.086 1.00 83.88 378 SER A O 1
ATOM 2801 N N . GLU A 1 379 ? 6.678 10.623 6.806 1.00 79.75 379 GLU A N 1
ATOM 2802 C CA . GLU A 1 379 ? 5.729 10.814 7.919 1.00 79.75 379 GLU A CA 1
ATOM 2803 C C . GLU A 1 379 ? 4.274 10.478 7.533 1.00 79.75 379 GLU A C 1
ATOM 2805 O O . GLU A 1 379 ? 3.366 10.512 8.362 1.00 79.75 379 GLU A O 1
ATOM 2810 N N . GLY A 1 380 ? 4.022 10.138 6.264 1.00 73.56 380 GLY A N 1
ATOM 2811 C CA . GLY A 1 380 ? 2.706 9.709 5.804 1.00 73.56 380 GLY A CA 1
ATOM 2812 C C . GLY A 1 380 ? 2.339 8.291 6.249 1.00 73.56 380 GLY A C 1
ATOM 2813 O O . GLY A 1 380 ? 3.184 7.470 6.601 1.00 73.56 380 GLY A O 1
ATOM 2814 N N . ASN A 1 381 ? 1.061 7.934 6.079 1.00 67.00 381 ASN A N 1
ATOM 2815 C CA . ASN A 1 381 ? 0.559 6.576 6.342 1.00 67.00 381 ASN A CA 1
ATOM 2816 C C . ASN A 1 381 ? 1.099 5.537 5.336 1.00 67.00 381 ASN A C 1
ATOM 2818 O O . ASN A 1 381 ? 0.805 4.351 5.442 1.00 67.00 381 ASN A O 1
ATOM 2822 N N . GLY A 1 382 ? 1.821 5.976 4.303 1.00 73.94 382 GLY A N 1
ATOM 2823 C CA . GLY A 1 382 ? 2.442 5.125 3.296 1.00 73.94 382 GLY A CA 1
ATOM 2824 C C . GLY A 1 382 ? 2.616 5.842 1.961 1.00 73.94 382 GLY A C 1
ATOM 2825 O O . GLY A 1 382 ? 1.880 6.775 1.631 1.00 73.94 382 GLY A O 1
ATOM 2826 N N . ALA A 1 383 ? 3.571 5.368 1.165 1.00 81.75 383 ALA A N 1
ATOM 2827 C CA . ALA A 1 383 ? 3.812 5.860 -0.185 1.00 81.75 383 ALA A CA 1
ATOM 2828 C C . ALA A 1 383 ? 3.575 4.742 -1.206 1.00 81.75 383 ALA A C 1
ATOM 2830 O O . ALA A 1 383 ? 4.165 3.671 -1.124 1.00 81.75 383 ALA A O 1
ATOM 2831 N N . ILE A 1 384 ? 2.729 4.980 -2.200 1.00 87.19 384 ILE A N 1
ATOM 2832 C CA . ILE A 1 384 ? 2.597 4.130 -3.384 1.00 87.19 384 ILE A CA 1
ATOM 2833 C C . ILE A 1 384 ? 3.477 4.712 -4.483 1.00 87.19 384 ILE A C 1
ATOM 2835 O O . ILE A 1 384 ? 3.474 5.920 -4.694 1.00 87.19 384 ILE A O 1
ATOM 2839 N N . ILE A 1 385 ? 4.186 3.865 -5.224 1.00 88.50 385 ILE A N 1
ATOM 2840 C CA . ILE A 1 385 ? 4.995 4.302 -6.363 1.00 88.50 385 ILE A CA 1
ATOM 2841 C C . ILE A 1 385 ? 4.346 3.830 -7.656 1.00 88.50 385 ILE A C 1
ATOM 2843 O O . ILE A 1 385 ? 4.051 2.642 -7.831 1.00 88.50 385 ILE A O 1
ATOM 2847 N N . ALA A 1 386 ? 4.159 4.762 -8.587 1.00 90.19 386 ALA A N 1
ATOM 2848 C CA . ALA A 1 386 ? 3.699 4.471 -9.932 1.00 90.19 386 ALA A CA 1
ATOM 2849 C C . ALA A 1 386 ? 4.512 5.213 -10.994 1.00 90.19 386 ALA A C 1
ATOM 2851 O O . ALA A 1 386 ? 5.026 6.300 -10.749 1.00 90.19 386 ALA A O 1
ATOM 2852 N N . VAL A 1 387 ? 4.583 4.640 -12.195 1.00 93.00 387 VAL A N 1
ATOM 2853 C CA . VAL A 1 387 ? 5.305 5.219 -13.335 1.00 93.00 387 VAL A CA 1
ATOM 2854 C C . VAL A 1 387 ? 4.344 5.761 -14.368 1.00 93.00 387 VAL A C 1
ATOM 2856 O O . VAL A 1 387 ? 3.448 5.054 -14.835 1.00 93.00 387 VAL A O 1
ATOM 2859 N N . ARG A 1 388 ? 4.565 7.006 -14.776 1.00 91.94 388 ARG A N 1
ATOM 2860 C CA . ARG A 1 388 ? 3.938 7.601 -15.947 1.00 91.94 388 ARG A CA 1
ATOM 2861 C C . ARG A 1 388 ? 4.745 7.230 -17.189 1.00 91.94 388 ARG A C 1
ATOM 2863 O O . ARG A 1 388 ? 5.875 7.677 -17.367 1.00 91.94 388 ARG A O 1
ATOM 2870 N N . ASP A 1 389 ? 4.130 6.440 -18.063 1.00 85.00 389 ASP A N 1
ATOM 2871 C CA . ASP A 1 389 ? 4.666 6.117 -19.387 1.00 85.00 389 ASP A CA 1
ATOM 2872 C C . ASP A 1 389 ? 3.677 6.583 -20.468 1.00 85.00 389 ASP A C 1
ATOM 2874 O O . ASP A 1 389 ? 2.676 5.925 -20.780 1.00 85.00 389 ASP A O 1
ATOM 2878 N N . GLY A 1 390 ? 3.916 7.794 -20.978 1.00 83.62 390 GLY A N 1
ATOM 2879 C CA . GLY A 1 390 ? 3.055 8.461 -21.953 1.00 83.62 390 GLY A CA 1
ATOM 2880 C C . GLY A 1 390 ? 1.689 8.884 -21.394 1.00 83.62 390 GLY A C 1
ATOM 2881 O O . GLY A 1 390 ? 1.561 9.283 -20.239 1.00 83.62 390 GLY A O 1
ATOM 2882 N N . ALA A 1 391 ? 0.655 8.821 -22.241 1.00 78.81 391 ALA A N 1
ATOM 2883 C CA . ALA A 1 391 ? -0.705 9.277 -21.922 1.00 78.81 391 ALA A CA 1
ATOM 2884 C C . ALA A 1 391 ? -1.582 8.225 -21.209 1.00 78.81 391 ALA A C 1
ATOM 2886 O O . ALA A 1 391 ? -2.759 8.470 -20.948 1.00 78.81 391 ALA A O 1
ATOM 2887 N N . ARG A 1 392 ? -1.049 7.026 -20.937 1.00 79.31 392 ARG A N 1
ATOM 2888 C CA . ARG A 1 392 ? -1.794 5.949 -20.267 1.00 79.31 392 ARG A CA 1
ATOM 2889 C C . ARG A 1 392 ? -1.808 6.168 -18.752 1.00 79.31 392 ARG A C 1
ATOM 2891 O O . ARG A 1 392 ? -0.935 6.838 -18.208 1.00 79.31 392 ARG A O 1
ATOM 2898 N N . ALA A 1 393 ? -2.778 5.561 -18.064 1.00 80.69 393 ALA A N 1
ATOM 2899 C CA . ALA A 1 393 ? -2.840 5.611 -16.602 1.00 80.69 393 ALA A CA 1
ATOM 2900 C C . ALA A 1 393 ? -1.537 5.065 -15.972 1.00 80.69 393 ALA A C 1
ATOM 2902 O O . ALA A 1 393 ? -1.010 4.074 -16.487 1.00 80.69 393 ALA A O 1
ATOM 2903 N N . PRO A 1 394 ? -1.006 5.669 -14.895 1.00 84.81 394 PRO A N 1
ATOM 2904 C CA . PRO A 1 394 ? 0.278 5.276 -14.317 1.00 84.81 394 PRO A CA 1
ATOM 2905 C C . PRO A 1 394 ? 0.341 3.811 -13.896 1.00 84.81 394 PRO A C 1
ATOM 2907 O O . PRO A 1 394 ? -0.634 3.280 -13.376 1.00 84.81 394 PRO A O 1
ATOM 2910 N N . ILE A 1 395 ? 1.492 3.170 -14.090 1.00 85.94 395 ILE A N 1
ATOM 2911 C CA . ILE A 1 395 ? 1.737 1.768 -13.741 1.00 85.94 395 ILE A CA 1
ATOM 2912 C C . ILE A 1 395 ? 2.181 1.670 -12.282 1.00 85.94 395 ILE A C 1
ATOM 2914 O O . ILE A 1 395 ? 3.245 2.167 -11.937 1.00 85.94 395 ILE A O 1
ATOM 2918 N N . PHE A 1 396 ? 1.408 0.989 -11.443 1.00 87.25 396 PHE A N 1
ATOM 2919 C CA . PHE A 1 396 ? 1.767 0.660 -10.068 1.00 87.25 396 PHE A CA 1
ATOM 2920 C C . PHE A 1 396 ? 2.990 -0.255 -10.027 1.00 87.25 396 PHE A C 1
ATOM 2922 O O . PHE A 1 396 ? 2.967 -1.373 -10.559 1.00 87.25 396 PHE A O 1
ATOM 2929 N N . LEU A 1 397 ? 4.020 0.189 -9.320 1.00 87.19 397 LEU A N 1
ATOM 2930 C CA . LEU A 1 397 ? 5.250 -0.559 -9.111 1.00 87.19 397 LEU A CA 1
ATOM 2931 C C . LEU A 1 397 ? 5.239 -1.303 -7.780 1.00 87.19 397 LEU A C 1
ATOM 2933 O O . LEU A 1 397 ? 5.424 -2.521 -7.756 1.00 87.19 397 LEU A O 1
ATOM 2937 N N . GLY A 1 398 ? 4.960 -0.592 -6.693 1.00 86.50 398 GLY A N 1
ATOM 2938 C CA . GLY A 1 398 ? 5.059 -1.123 -5.341 1.00 86.50 398 GLY A CA 1
ATOM 2939 C C . GLY A 1 398 ? 4.765 -0.063 -4.286 1.00 86.50 398 GLY A C 1
ATOM 2940 O O . GLY A 1 398 ? 4.221 1.001 -4.590 1.00 86.50 398 GLY A O 1
ATOM 2941 N N . VAL A 1 399 ? 5.138 -0.372 -3.048 1.00 86.81 399 VAL A N 1
ATOM 2942 C CA . VAL A 1 399 ? 5.013 0.528 -1.889 1.00 86.81 399 VAL A CA 1
ATOM 2943 C C . VAL A 1 399 ? 6.394 1.006 -1.500 1.00 86.81 399 VAL A C 1
ATOM 2945 O O . VAL A 1 399 ? 7.313 0.198 -1.416 1.00 86.81 399 VAL A O 1
ATOM 2948 N N . GLY A 1 400 ? 6.541 2.299 -1.268 1.00 82.31 400 GLY A N 1
ATOM 2949 C CA . GLY A 1 400 ? 7.722 2.868 -0.651 1.00 82.31 400 GLY A CA 1
ATOM 2950 C C . GLY A 1 400 ? 7.792 2.512 0.830 1.00 82.31 400 GLY A C 1
ATOM 2951 O O . GLY A 1 400 ? 6.797 2.652 1.541 1.00 82.31 400 GLY A O 1
ATOM 2952 N N . ARG A 1 401 ? 8.960 2.075 1.302 1.00 73.81 401 ARG A N 1
ATOM 2953 C CA . ARG A 1 401 ? 9.250 2.022 2.737 1.00 73.81 401 ARG A CA 1
ATOM 2954 C C . ARG A 1 401 ? 9.267 3.459 3.260 1.00 73.81 401 ARG A C 1
ATOM 2956 O O . ARG A 1 401 ? 10.020 4.286 2.753 1.00 73.81 401 ARG A O 1
ATOM 2963 N N . THR A 1 402 ? 8.395 3.754 4.214 1.00 64.25 402 THR A N 1
ATOM 2964 C CA . THR A 1 402 ? 8.452 4.979 5.020 1.00 64.25 402 THR A CA 1
ATOM 2965 C C . THR A 1 402 ? 9.218 4.683 6.311 1.00 64.25 402 THR A C 1
ATOM 2967 O O . THR A 1 402 ? 9.391 3.512 6.645 1.00 64.25 402 THR A O 1
ATOM 2970 N N . ALA A 1 403 ? 9.657 5.702 7.056 1.00 55.19 403 ALA A N 1
ATOM 2971 C CA . ALA A 1 403 ? 10.392 5.509 8.315 1.00 55.19 403 ALA A CA 1
ATOM 2972 C C . ALA A 1 403 ? 9.607 4.653 9.336 1.00 55.19 403 ALA A C 1
ATOM 2974 O O . ALA A 1 403 ? 10.181 3.884 10.101 1.00 55.19 403 ALA A O 1
ATOM 2975 N N . SER A 1 404 ? 8.270 4.696 9.286 1.00 50.97 404 SER A N 1
ATOM 2976 C CA . SER A 1 404 ? 7.394 3.817 10.076 1.00 50.97 404 SER A CA 1
ATOM 2977 C C . SER A 1 404 ? 7.523 2.323 9.709 1.00 50.97 404 SER A C 1
ATOM 2979 O O . SER A 1 404 ? 7.328 1.454 10.558 1.00 50.97 404 SER A O 1
ATOM 2981 N N . ALA A 1 405 ? 7.913 2.001 8.471 1.00 51.00 405 ALA A N 1
ATOM 2982 C CA . ALA A 1 405 ? 8.097 0.631 7.986 1.00 51.00 405 ALA A CA 1
ATOM 2983 C C . ALA A 1 405 ? 9.466 0.020 8.347 1.00 51.00 405 ALA A C 1
ATOM 2985 O O . ALA A 1 405 ? 9.700 -1.157 8.059 1.00 51.00 405 ALA A O 1
ATOM 2986 N N . ASP A 1 406 ? 10.374 0.769 8.977 1.00 53.38 406 ASP A N 1
ATOM 2987 C CA . ASP A 1 406 ? 11.652 0.222 9.453 1.00 53.38 406 ASP A CA 1
ATOM 2988 C C . ASP A 1 406 ? 11.492 -0.649 10.709 1.00 53.38 406 ASP A C 1
ATOM 2990 O O . ASP A 1 406 ? 12.344 -1.480 10.998 1.00 53.38 406 ASP A O 1
ATOM 2994 N N . GLY A 1 407 ? 10.318 -0.620 11.352 1.00 51.09 407 GLY A N 1
ATOM 2995 C CA . GLY A 1 407 ? 9.935 -1.574 12.400 1.00 51.09 407 GLY A CA 1
ATOM 2996 C C . GLY A 1 407 ? 9.713 -3.026 11.931 1.00 51.09 407 GLY A C 1
ATOM 2997 O O . GLY A 1 407 ? 9.401 -3.886 12.753 1.00 51.09 407 GLY A O 1
ATOM 2998 N N . ILE A 1 408 ? 9.873 -3.344 10.637 1.00 51.81 408 ILE A N 1
ATOM 2999 C CA . ILE A 1 408 ? 9.749 -4.724 10.108 1.00 51.81 408 ILE A CA 1
ATOM 3000 C C . ILE A 1 408 ? 10.941 -5.622 10.524 1.00 51.81 408 ILE A C 1
ATOM 3002 O O . ILE A 1 408 ? 10.942 -6.826 10.259 1.00 51.81 408 ILE A O 1
ATOM 3006 N N . ASP A 1 409 ? 11.904 -5.097 11.286 1.00 50.12 409 ASP A N 1
ATOM 3007 C CA . ASP A 1 409 ? 12.957 -5.875 11.963 1.00 50.12 409 ASP A CA 1
ATOM 3008 C C . ASP A 1 409 ? 12.420 -6.960 12.927 1.00 50.12 409 ASP A C 1
ATOM 3010 O O . ASP A 1 409 ? 13.169 -7.828 13.374 1.00 50.12 409 ASP A O 1
ATOM 3014 N N . GLY A 1 410 ? 11.107 -6.983 13.192 1.00 52.75 410 GLY A N 1
ATOM 3015 C CA . GLY A 1 410 ? 10.406 -8.084 13.859 1.00 52.75 410 GLY A CA 1
ATOM 3016 C C . GLY A 1 410 ? 10.249 -9.374 13.036 1.00 52.75 410 GLY A C 1
ATOM 3017 O O . GLY A 1 410 ? 9.621 -10.318 13.517 1.00 52.75 410 GLY A O 1
ATOM 3018 N N . LEU A 1 411 ? 10.782 -9.460 11.808 1.00 60.28 411 LEU A N 1
ATOM 3019 C CA . LEU A 1 411 ? 10.815 -10.722 11.059 1.00 60.28 411 LEU A CA 1
ATOM 3020 C C . LEU A 1 411 ? 11.519 -11.800 11.895 1.00 60.28 411 LEU A C 1
ATOM 3022 O O . LEU A 1 411 ? 12.686 -11.661 12.261 1.00 60.28 411 LEU A O 1
ATOM 3026 N N . ALA A 1 412 ? 10.795 -12.886 12.188 1.00 58.97 412 ALA A N 1
ATOM 3027 C CA . ALA A 1 412 ? 11.280 -13.993 13.004 1.00 58.97 412 ALA A CA 1
ATOM 3028 C C . ALA A 1 412 ? 12.705 -14.390 12.591 1.00 58.97 412 ALA A C 1
ATOM 3030 O O . ALA A 1 412 ? 12.960 -14.642 11.403 1.00 58.97 412 ALA A O 1
ATOM 3031 N N . ARG A 1 413 ? 13.623 -14.433 13.573 1.00 62.12 413 ARG A N 1
ATOM 3032 C CA . ARG A 1 413 ? 15.036 -14.789 13.366 1.00 62.12 413 ARG A CA 1
ATOM 3033 C C . ARG A 1 413 ? 15.116 -16.025 12.466 1.00 62.12 413 ARG A C 1
ATOM 3035 O O . ARG A 1 413 ? 14.653 -17.097 12.843 1.00 62.12 413 ARG A O 1
ATOM 3042 N N . GLY A 1 414 ? 15.693 -15.865 11.276 1.00 69.38 414 GLY A N 1
ATOM 3043 C CA . GLY A 1 414 ? 15.865 -16.947 10.300 1.00 69.38 414 GLY A CA 1
ATOM 3044 C C . GLY A 1 414 ? 14.978 -16.879 9.052 1.00 69.38 414 GLY A C 1
ATOM 3045 O O . GLY A 1 414 ? 15.173 -17.693 8.151 1.00 69.38 414 GLY A O 1
ATOM 3046 N N . THR A 1 415 ? 14.058 -15.917 8.936 1.00 79.75 415 THR A N 1
ATOM 3047 C CA . THR A 1 415 ? 13.305 -15.715 7.686 1.00 79.75 415 THR A CA 1
ATOM 3048 C C . THR A 1 415 ? 14.150 -14.922 6.690 1.00 79.75 415 THR A C 1
ATOM 3050 O O . THR A 1 415 ? 14.469 -13.759 6.924 1.00 79.75 415 THR A O 1
ATOM 3053 N N . ALA A 1 416 ? 14.532 -15.539 5.570 1.00 85.75 416 ALA A N 1
ATOM 3054 C CA . ALA A 1 416 ? 15.294 -14.846 4.536 1.00 85.75 416 ALA A CA 1
ATOM 3055 C C . ALA A 1 416 ? 14.395 -13.866 3.761 1.00 85.75 416 ALA A C 1
ATOM 3057 O O . ALA A 1 416 ? 13.338 -14.248 3.256 1.00 85.75 416 ALA A O 1
ATOM 3058 N N . GLN A 1 417 ? 14.829 -12.613 3.626 1.00 89.19 417 GLN A N 1
ATOM 3059 C CA . GLN A 1 417 ? 14.151 -11.617 2.797 1.00 89.19 417 GLN A CA 1
ATOM 3060 C C . GLN A 1 417 ? 14.807 -11.560 1.408 1.00 89.19 417 GLN A C 1
ATOM 3062 O O . GLN A 1 417 ? 16.018 -11.336 1.321 1.00 89.19 417 GLN A O 1
ATOM 3067 N N . PRO A 1 418 ? 14.053 -11.767 0.313 1.00 94.62 418 PRO A N 1
ATOM 3068 C CA . PRO A 1 418 ? 14.580 -11.558 -1.025 1.00 94.62 418 PRO A CA 1
ATOM 3069 C C . PRO A 1 418 ? 14.764 -10.068 -1.296 1.00 94.62 418 PRO A C 1
ATOM 3071 O O . PRO A 1 418 ? 13.849 -9.267 -1.085 1.00 94.62 418 PRO A O 1
ATOM 3074 N N . GLY A 1 419 ? 15.937 -9.714 -1.808 1.00 94.75 419 GLY A N 1
ATOM 3075 C CA . GLY A 1 419 ? 16.282 -8.363 -2.220 1.00 94.75 419 GLY A CA 1
ATOM 3076 C C . GLY A 1 419 ? 16.672 -8.294 -3.691 1.00 94.75 419 GLY A C 1
ATOM 3077 O O . GLY A 1 419 ? 17.312 -9.202 -4.225 1.00 94.75 419 GLY A O 1
ATOM 3078 N N . LEU A 1 420 ? 16.323 -7.185 -4.331 1.00 96.31 420 LEU A N 1
ATOM 3079 C CA . LEU A 1 420 ? 16.950 -6.695 -5.548 1.00 96.31 420 LEU A CA 1
ATOM 3080 C C . LEU A 1 420 ? 17.596 -5.342 -5.259 1.00 96.31 420 LEU A C 1
ATOM 3082 O O . LEU A 1 420 ? 17.056 -4.540 -4.503 1.00 96.31 420 LEU A O 1
ATOM 3086 N N . ARG A 1 421 ? 18.719 -5.065 -5.908 1.00 95.62 421 ARG A N 1
ATOM 3087 C CA . ARG A 1 421 ? 19.333 -3.742 -5.982 1.00 95.62 421 ARG A CA 1
ATOM 3088 C C . ARG A 1 421 ? 19.495 -3.382 -7.450 1.00 95.62 421 ARG A C 1
ATOM 3090 O O . ARG A 1 421 ? 20.143 -4.119 -8.199 1.00 95.62 421 ARG A O 1
ATOM 3097 N N . LEU A 1 422 ? 18.838 -2.307 -7.857 1.00 96.25 422 LEU A N 1
ATOM 3098 C CA . LEU A 1 422 ? 18.803 -1.823 -9.229 1.00 96.25 422 LEU A CA 1
ATOM 3099 C C . LEU A 1 422 ? 19.734 -0.617 -9.361 1.00 96.25 422 LEU A C 1
ATOM 3101 O O . LEU A 1 422 ? 19.482 0.389 -8.708 1.00 96.25 422 LEU A O 1
ATOM 3105 N N . GLY A 1 423 ? 20.736 -0.705 -10.235 1.00 95.56 423 GLY A N 1
ATOM 3106 C CA . GLY A 1 423 ? 21.557 0.436 -10.661 1.00 95.56 423 GLY A CA 1
ATOM 3107 C C . GLY A 1 423 ? 21.483 0.673 -12.165 1.00 95.56 423 GLY A C 1
ATOM 3108 O O . GLY A 1 423 ? 20.736 -0.007 -12.865 1.00 95.56 423 GLY A O 1
ATOM 3109 N N . ALA A 1 424 ? 22.267 1.615 -12.700 1.00 95.12 424 ALA A N 1
ATOM 3110 C CA . ALA A 1 424 ? 22.138 2.027 -14.109 1.00 95.12 424 ALA A CA 1
ATOM 3111 C C . ALA A 1 424 ? 22.426 0.926 -15.151 1.00 95.12 424 ALA A C 1
ATOM 3113 O O . ALA A 1 424 ? 21.993 1.020 -16.298 1.00 95.12 424 ALA A O 1
ATOM 3114 N N . LYS A 1 425 ? 23.228 -0.091 -14.809 1.00 96.25 425 LYS A N 1
ATOM 3115 C CA . LYS A 1 425 ? 23.666 -1.142 -15.759 1.00 96.25 425 LYS A CA 1
ATOM 3116 C C . LYS A 1 425 ? 23.522 -2.560 -15.230 1.00 96.25 425 LYS A C 1
ATOM 3118 O O . LYS A 1 425 ? 23.603 -3.515 -16.008 1.00 96.25 425 LYS A O 1
ATOM 3123 N N . LEU A 1 426 ? 23.375 -2.705 -13.920 1.00 97.00 426 LEU A N 1
ATOM 3124 C CA . LEU A 1 426 ? 23.411 -3.982 -13.228 1.00 97.00 426 LEU A CA 1
ATOM 3125 C C . LEU A 1 426 ? 22.185 -4.114 -12.337 1.00 97.00 426 LEU A C 1
ATOM 3127 O O . LEU A 1 426 ? 21.782 -3.173 -11.658 1.00 97.00 426 LEU A O 1
ATOM 3131 N N . LEU A 1 427 ? 21.637 -5.321 -12.332 1.00 97.19 427 LEU A N 1
ATOM 3132 C CA . LEU A 1 427 ? 20.663 -5.772 -11.359 1.00 97.19 427 LEU A CA 1
ATOM 3133 C C . LEU A 1 427 ? 21.343 -6.807 -10.471 1.00 97.19 427 LEU A C 1
ATOM 3135 O O . LEU A 1 427 ? 21.864 -7.806 -10.973 1.00 97.19 427 LEU A O 1
ATOM 3139 N N . THR A 1 428 ? 21.332 -6.576 -9.165 1.00 96.94 428 THR A N 1
ATOM 3140 C CA . THR A 1 428 ? 21.828 -7.530 -8.170 1.00 96.94 428 THR A CA 1
ATOM 3141 C C . THR A 1 428 ? 20.640 -8.142 -7.448 1.00 96.94 428 THR A C 1
ATOM 3143 O O . THR A 1 428 ? 19.770 -7.415 -6.987 1.00 96.94 428 THR A O 1
ATOM 3146 N N . ALA A 1 429 ? 20.594 -9.466 -7.346 1.00 96.75 429 ALA A N 1
ATOM 3147 C CA . ALA A 1 429 ? 19.613 -10.196 -6.555 1.00 96.75 429 ALA A CA 1
ATOM 3148 C C . ALA A 1 429 ? 20.300 -10.890 -5.385 1.00 96.75 429 ALA A C 1
ATOM 3150 O O . ALA A 1 429 ? 21.376 -11.466 -5.557 1.00 96.75 429 ALA A O 1
ATOM 3151 N N . CYS A 1 430 ? 19.662 -10.877 -4.221 1.00 95.19 430 CYS A N 1
ATOM 3152 C CA . CYS A 1 430 ? 20.191 -11.500 -3.019 1.00 95.19 430 CYS A CA 1
ATOM 3153 C C . CYS A 1 430 ? 19.097 -12.174 -2.184 1.00 95.19 430 CYS A C 1
ATOM 3155 O O . CYS A 1 430 ? 17.942 -11.747 -2.161 1.00 95.19 430 CYS A O 1
ATOM 3157 N N . VAL A 1 431 ? 19.476 -13.236 -1.477 1.00 94.19 431 VAL A N 1
ATOM 3158 C CA . VAL A 1 431 ? 18.646 -13.893 -0.461 1.00 94.19 431 VAL A CA 1
ATOM 3159 C C . VAL A 1 431 ? 19.555 -14.559 0.569 1.00 94.19 431 VAL A C 1
ATOM 3161 O O . VAL A 1 431 ? 20.304 -15.492 0.261 1.00 94.19 431 VAL A O 1
ATOM 3164 N N . GLY A 1 432 ? 19.529 -14.056 1.804 1.00 88.81 432 GLY A N 1
ATOM 3165 C CA . GLY A 1 432 ? 20.515 -14.434 2.817 1.00 88.81 432 GLY A CA 1
ATOM 3166 C C . GLY A 1 432 ? 21.934 -14.084 2.354 1.00 88.81 432 GLY A C 1
ATOM 3167 O O . GLY A 1 432 ? 22.215 -12.933 2.054 1.00 88.81 432 GLY A O 1
ATOM 3168 N N . ARG A 1 433 ? 22.823 -15.082 2.263 1.00 89.44 433 ARG A N 1
ATOM 3169 C CA . ARG A 1 433 ? 24.214 -14.906 1.789 1.00 89.44 433 ARG A CA 1
ATOM 3170 C C . ARG A 1 433 ? 24.400 -15.121 0.284 1.00 89.44 433 ARG A C 1
ATOM 3172 O O . ARG A 1 433 ? 25.502 -14.952 -0.226 1.00 89.44 433 ARG A O 1
ATOM 3179 N N . ALA A 1 434 ? 23.369 -15.588 -0.417 1.00 93.31 434 ALA A N 1
ATOM 3180 C CA . ALA A 1 434 ? 23.473 -15.870 -1.841 1.00 93.31 434 ALA A CA 1
ATOM 3181 C C . ALA A 1 434 ? 23.232 -14.589 -2.641 1.00 93.31 434 ALA A C 1
ATOM 3183 O O . ALA A 1 434 ? 22.189 -13.960 -2.464 1.00 93.31 434 ALA A O 1
ATOM 3184 N N . THR A 1 435 ? 24.144 -14.271 -3.560 1.00 95.38 435 THR A N 1
ATOM 3185 C CA . THR A 1 435 ? 24.070 -13.089 -4.428 1.00 95.38 435 THR A CA 1
ATOM 3186 C C . THR A 1 435 ? 24.316 -13.488 -5.880 1.00 95.38 435 THR A C 1
ATOM 3188 O O . THR A 1 435 ? 25.199 -14.297 -6.166 1.00 95.38 435 THR A O 1
ATOM 3191 N N . GLN A 1 436 ? 23.552 -12.917 -6.810 1.00 96.88 436 GLN A N 1
ATOM 3192 C CA . GLN A 1 436 ? 23.773 -13.060 -8.249 1.00 96.88 436 GLN A CA 1
ATOM 3193 C C . GLN A 1 436 ? 23.508 -11.726 -8.961 1.00 96.88 436 GLN A C 1
ATOM 3195 O O . GLN A 1 436 ? 22.714 -10.911 -8.494 1.00 96.88 436 GLN A O 1
ATOM 3200 N N . ARG A 1 437 ? 24.188 -11.481 -10.086 1.00 97.31 437 ARG A N 1
ATOM 3201 C CA . ARG A 1 437 ? 24.078 -10.240 -10.867 1.00 97.31 437 ARG A CA 1
ATOM 3202 C C . ARG A 1 437 ? 23.686 -10.530 -12.314 1.00 97.31 437 ARG A C 1
ATOM 3204 O O . ARG A 1 437 ? 24.056 -11.568 -12.860 1.00 97.31 437 ARG A O 1
ATOM 3211 N N . ALA A 1 438 ? 22.986 -9.592 -12.941 1.00 97.50 438 ALA A N 1
ATOM 3212 C CA . ALA A 1 438 ? 22.673 -9.597 -14.367 1.00 97.50 438 ALA A CA 1
ATOM 3213 C C . ALA A 1 438 ? 22.863 -8.198 -14.961 1.00 97.50 438 ALA A C 1
ATOM 3215 O O . ALA A 1 438 ? 22.701 -7.189 -14.272 1.00 97.50 438 ALA A O 1
ATOM 3216 N N . LYS A 1 439 ? 23.201 -8.133 -16.253 1.00 97.19 439 LYS A N 1
ATOM 3217 C CA . LYS A 1 439 ? 23.208 -6.870 -17.000 1.00 97.19 439 LYS A CA 1
ATOM 3218 C C . LYS A 1 439 ? 21.769 -6.458 -17.279 1.00 97.19 439 LYS A C 1
ATOM 3220 O O . LYS A 1 439 ? 21.008 -7.246 -17.828 1.00 97.19 439 LYS A O 1
ATOM 3225 N N . LEU A 1 440 ? 21.432 -5.218 -16.951 1.00 94.81 440 LEU A N 1
ATOM 3226 C CA . LEU A 1 440 ? 20.066 -4.707 -17.063 1.00 94.81 440 LEU A CA 1
ATOM 3227 C C . LEU A 1 440 ? 19.591 -4.605 -18.522 1.00 94.81 440 LEU A C 1
ATOM 3229 O O . LEU A 1 440 ? 18.427 -4.839 -18.807 1.00 94.81 440 LEU A O 1
ATOM 3233 N N . ALA A 1 441 ? 20.515 -4.356 -19.456 1.00 94.06 441 ALA A N 1
ATOM 3234 C CA . ALA A 1 441 ? 20.230 -4.312 -20.893 1.00 94.06 441 ALA A CA 1
ATOM 3235 C C . ALA A 1 441 ? 19.873 -5.682 -21.514 1.00 94.06 441 ALA A C 1
ATOM 3237 O O . ALA A 1 441 ? 19.455 -5.734 -22.669 1.00 94.06 441 ALA A O 1
ATOM 3238 N N . ASP A 1 442 ? 20.067 -6.787 -20.787 1.00 96.56 442 ASP A N 1
ATOM 3239 C CA . ASP A 1 442 ? 19.701 -8.131 -21.233 1.00 96.56 442 ASP A CA 1
ATOM 3240 C C . ASP A 1 442 ? 18.434 -8.595 -20.503 1.00 96.56 442 ASP A C 1
ATOM 3242 O O . ASP A 1 442 ? 18.477 -9.137 -19.395 1.00 96.56 442 ASP A O 1
ATOM 3246 N N . VAL A 1 443 ? 17.287 -8.399 -21.158 1.00 93.69 443 VAL A N 1
ATOM 3247 C CA . VAL A 1 443 ? 15.957 -8.758 -20.637 1.00 93.69 443 VAL A CA 1
ATOM 3248 C C . VAL A 1 443 ? 15.868 -10.245 -20.271 1.00 93.69 443 VAL A C 1
ATOM 3250 O O . VAL A 1 443 ? 15.199 -10.611 -19.300 1.00 93.69 443 VAL A O 1
ATOM 3253 N N . THR A 1 444 ? 16.566 -11.116 -21.010 1.00 95.38 444 THR A N 1
ATOM 3254 C CA . THR A 1 444 ? 16.580 -12.558 -20.727 1.00 95.38 444 THR A CA 1
ATOM 3255 C C . THR A 1 444 ? 17.353 -12.829 -19.442 1.00 95.38 444 THR A C 1
ATOM 3257 O O . THR A 1 444 ? 16.853 -13.540 -18.571 1.00 95.38 444 THR A O 1
ATOM 3260 N N . ALA A 1 445 ? 18.523 -12.204 -19.276 1.00 96.12 445 ALA A N 1
ATOM 3261 C CA . ALA A 1 445 ? 19.321 -12.326 -18.059 1.00 96.12 445 ALA A CA 1
ATOM 3262 C C . ALA A 1 445 ? 18.586 -11.786 -16.821 1.00 96.12 445 ALA A C 1
ATOM 3264 O O . ALA A 1 445 ? 18.626 -12.423 -15.768 1.00 96.12 445 ALA A O 1
ATOM 3265 N N . VAL A 1 446 ? 17.866 -10.664 -16.945 1.00 96.69 446 VAL A N 1
ATOM 3266 C CA . VAL A 1 446 ? 17.006 -10.126 -15.875 1.00 96.69 446 VAL A CA 1
ATOM 3267 C C . VAL A 1 446 ? 15.927 -11.141 -15.489 1.00 96.69 446 VAL A C 1
ATOM 3269 O O . VAL A 1 446 ? 15.764 -11.454 -14.309 1.00 96.69 446 VAL A O 1
ATOM 3272 N N . GLY A 1 447 ? 15.223 -11.712 -16.473 1.00 95.31 447 GLY A N 1
ATOM 3273 C CA . GLY A 1 447 ? 14.212 -12.743 -16.232 1.00 95.31 447 GLY A CA 1
ATOM 3274 C C . GLY A 1 447 ? 14.780 -13.980 -15.529 1.00 95.31 447 GLY A C 1
ATOM 3275 O O . GLY A 1 447 ? 14.209 -14.449 -14.542 1.00 95.31 447 GLY A O 1
ATOM 3276 N N . SER A 1 448 ? 15.930 -14.481 -15.988 1.00 97.19 448 SER A N 1
ATOM 3277 C CA . SER A 1 448 ? 16.616 -15.621 -15.372 1.00 97.19 448 SER A CA 1
ATOM 3278 C C . SER A 1 448 ? 17.077 -15.331 -13.942 1.00 97.19 448 SER A C 1
ATOM 3280 O O . SER A 1 448 ? 16.928 -16.194 -13.076 1.00 97.19 448 SER A O 1
ATOM 3282 N N . LEU A 1 449 ? 17.585 -14.126 -13.668 1.00 97.69 449 LEU A N 1
ATOM 3283 C CA . LEU A 1 449 ? 18.024 -13.718 -12.332 1.00 97.69 449 LEU A CA 1
ATOM 3284 C C . LEU A 1 449 ? 16.860 -13.696 -11.334 1.00 97.69 449 LEU A C 1
ATOM 3286 O O . LEU A 1 449 ? 16.961 -14.227 -10.228 1.00 97.69 449 LEU A O 1
ATOM 3290 N N . VAL A 1 450 ? 15.730 -13.116 -11.733 1.00 96.88 450 VAL A N 1
ATOM 3291 C CA . VAL A 1 450 ? 14.540 -13.038 -10.879 1.00 96.88 450 VAL A CA 1
ATOM 3292 C C . VAL A 1 450 ? 13.924 -14.424 -10.655 1.00 96.88 450 VAL A C 1
ATOM 3294 O O . VAL A 1 450 ? 13.503 -14.746 -9.542 1.00 96.88 450 VAL A O 1
ATOM 3297 N N . GLN A 1 451 ? 13.936 -15.290 -11.673 1.00 96.88 451 GLN A N 1
ATOM 3298 C CA . GLN A 1 451 ? 13.490 -16.678 -11.533 1.00 96.88 451 GLN A CA 1
ATOM 3299 C C . GLN A 1 451 ? 14.401 -17.491 -10.599 1.00 96.88 451 GLN A C 1
ATOM 3301 O O . GLN A 1 451 ? 13.914 -18.308 -9.808 1.00 96.88 451 GLN A O 1
ATOM 3306 N N . TRP A 1 452 ? 15.717 -17.265 -10.659 1.00 97.19 452 TRP A N 1
ATOM 3307 C CA . TRP A 1 452 ? 16.671 -17.837 -9.709 1.00 97.19 452 TRP A CA 1
ATOM 3308 C C . TRP A 1 452 ? 16.349 -17.398 -8.278 1.00 97.19 452 TRP A C 1
ATOM 3310 O O . TRP A 1 452 ? 16.261 -18.252 -7.392 1.00 97.19 452 TRP A O 1
ATOM 3320 N N . LEU A 1 453 ? 16.077 -16.105 -8.066 1.00 96.75 453 LEU A N 1
ATOM 3321 C CA . LEU A 1 453 ? 15.727 -15.562 -6.753 1.00 96.75 453 LEU A CA 1
ATOM 3322 C C . LEU A 1 453 ? 14.451 -16.214 -6.201 1.00 96.75 453 LEU A C 1
ATOM 3324 O O . LEU A 1 453 ? 14.444 -16.693 -5.069 1.00 96.75 453 LEU A O 1
ATOM 3328 N N . ALA A 1 454 ? 13.398 -16.320 -7.016 1.00 95.06 454 ALA A N 1
ATOM 3329 C CA . ALA A 1 454 ? 12.153 -16.990 -6.631 1.00 95.06 454 ALA A CA 1
ATOM 3330 C C . ALA A 1 454 ? 12.369 -18.471 -6.277 1.00 95.06 454 ALA A C 1
ATOM 3332 O O . ALA A 1 454 ? 11.818 -18.978 -5.298 1.00 95.06 454 ALA A O 1
ATOM 3333 N N . THR A 1 455 ? 13.208 -19.172 -7.044 1.00 95.81 455 THR A N 1
ATOM 3334 C CA . THR A 1 455 ? 13.541 -20.584 -6.794 1.00 95.81 455 THR A CA 1
ATOM 3335 C C . THR A 1 455 ? 14.303 -20.749 -5.483 1.00 95.81 455 THR A C 1
ATOM 3337 O O . THR A 1 455 ? 13.956 -21.605 -4.669 1.00 95.81 455 THR A O 1
ATOM 3340 N N . ARG A 1 456 ? 15.293 -19.887 -5.225 1.00 95.56 456 ARG A N 1
ATOM 3341 C CA . ARG A 1 456 ? 16.015 -19.862 -3.948 1.00 95.56 456 ARG A CA 1
ATOM 3342 C C . ARG A 1 456 ? 15.086 -19.556 -2.787 1.00 95.56 456 ARG A C 1
ATOM 3344 O O . ARG A 1 456 ? 15.171 -20.217 -1.753 1.00 95.56 456 ARG A O 1
ATOM 3351 N N . CYS A 1 457 ? 14.144 -18.643 -2.973 1.00 94.00 457 CYS A N 1
ATOM 3352 C CA . CYS A 1 457 ? 13.211 -18.297 -1.919 1.00 94.00 457 CYS A CA 1
ATOM 3353 C C . CYS A 1 457 ? 12.258 -19.417 -1.518 1.00 94.00 457 CYS A C 1
ATOM 3355 O O . CYS A 1 457 ? 11.967 -19.566 -0.331 1.00 94.00 457 CYS A O 1
ATOM 3357 N N . LYS A 1 458 ? 11.860 -20.274 -2.465 1.00 90.94 458 LYS A N 1
ATOM 3358 C CA . LYS A 1 458 ? 11.126 -21.508 -2.148 1.00 90.94 458 LYS A CA 1
ATOM 3359 C C . LYS A 1 458 ? 11.937 -22.434 -1.236 1.00 90.94 458 LYS A C 1
ATOM 3361 O O . LYS A 1 458 ? 11.370 -23.035 -0.331 1.00 90.94 458 LYS A O 1
ATOM 3366 N N . THR A 1 459 ? 13.255 -22.522 -1.435 1.00 91.62 459 THR A N 1
ATOM 3367 C CA . THR A 1 459 ? 14.135 -23.355 -0.592 1.00 91.62 459 THR A CA 1
ATOM 3368 C C . THR A 1 459 ? 14.454 -22.725 0.766 1.00 91.62 459 THR A C 1
ATOM 3370 O O . THR A 1 459 ? 14.568 -23.440 1.755 1.00 91.62 459 THR A O 1
ATOM 3373 N N . ALA A 1 460 ? 14.555 -21.394 0.829 1.00 88.25 460 ALA A N 1
ATOM 3374 C CA . ALA A 1 460 ? 14.948 -20.643 2.023 1.00 88.25 460 ALA A CA 1
ATOM 3375 C C . ALA A 1 460 ? 13.766 -20.189 2.901 1.00 88.25 460 ALA A C 1
ATOM 3377 O O . ALA A 1 460 ? 13.978 -19.457 3.863 1.00 88.25 460 ALA A O 1
ATOM 3378 N N . ARG A 1 461 ? 12.530 -20.603 2.572 1.00 87.69 461 ARG A N 1
ATOM 3379 C CA . ARG A 1 461 ? 11.289 -20.186 3.255 1.00 87.69 461 ARG A CA 1
ATOM 3380 C C . ARG A 1 461 ? 11.134 -18.659 3.331 1.00 87.69 461 ARG A C 1
ATOM 3382 O O . ARG A 1 461 ? 10.792 -18.115 4.375 1.00 87.69 461 ARG A O 1
ATOM 3389 N N . CYS A 1 462 ? 11.396 -17.968 2.224 1.00 88.25 462 CYS A N 1
ATOM 3390 C CA . CYS A 1 4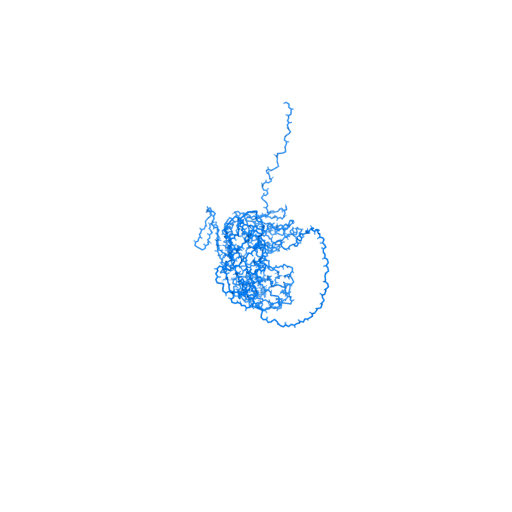62 ? 11.193 -16.523 2.168 1.00 88.25 462 CYS A CA 1
ATOM 3391 C C . CYS A 1 462 ? 9.720 -16.133 2.307 1.00 88.25 462 CYS A C 1
ATOM 3393 O O . CYS A 1 462 ? 8.820 -16.867 1.890 1.00 88.25 462 CYS A O 1
ATOM 3395 N N . ILE A 1 463 ? 9.501 -14.893 2.739 1.00 82.56 463 ILE A N 1
ATOM 3396 C CA . ILE A 1 463 ? 8.247 -14.178 2.491 1.00 82.56 463 ILE A CA 1
ATOM 3397 C C . ILE A 1 463 ? 8.068 -13.902 0.986 1.00 82.56 463 ILE A C 1
ATOM 3399 O O . ILE A 1 463 ? 9.040 -13.744 0.248 1.00 82.56 463 ILE A O 1
ATOM 3403 N N . SER A 1 464 ? 6.820 -13.802 0.520 1.00 81.44 464 SER A N 1
ATOM 3404 C CA . SER A 1 464 ? 6.488 -13.455 -0.877 1.00 81.44 464 SER A CA 1
ATOM 3405 C C . SER A 1 464 ? 6.698 -11.970 -1.216 1.00 81.44 464 SER A C 1
ATOM 3407 O O . SER A 1 464 ? 6.431 -11.542 -2.343 1.00 81.44 464 SER A O 1
ATOM 3409 N N . THR A 1 465 ? 7.179 -11.188 -0.248 1.00 86.56 465 THR A N 1
ATOM 3410 C CA . THR A 1 465 ? 7.499 -9.769 -0.383 1.00 86.56 465 THR A CA 1
ATOM 3411 C C . THR A 1 465 ? 8.934 -9.587 -0.855 1.00 86.56 465 THR A C 1
ATOM 3413 O O . THR A 1 465 ? 9.873 -9.984 -0.169 1.00 86.56 465 THR A O 1
ATOM 3416 N N . LEU A 1 466 ? 9.090 -8.949 -2.010 1.00 91.62 466 LEU A N 1
ATOM 3417 C CA . LEU A 1 466 ? 10.371 -8.596 -2.600 1.00 91.62 466 LEU A CA 1
ATOM 3418 C C . LEU A 1 466 ? 10.767 -7.173 -2.210 1.00 91.62 466 LEU A C 1
ATOM 3420 O O . LEU A 1 466 ? 10.025 -6.235 -2.501 1.00 91.62 466 LEU A O 1
ATOM 3424 N N . SER A 1 467 ? 11.943 -7.002 -1.616 1.00 92.44 467 SER A N 1
ATOM 3425 C CA . SER A 1 467 ? 12.521 -5.674 -1.383 1.00 92.44 467 SER A CA 1
ATOM 3426 C C . SER A 1 467 ? 13.365 -5.248 -2.574 1.00 92.44 467 SER A C 1
ATOM 3428 O O . SER A 1 467 ? 14.135 -6.043 -3.102 1.00 92.44 467 SER A O 1
ATOM 3430 N N . VAL A 1 468 ? 13.235 -4.002 -3.006 1.00 94.25 468 VAL A N 1
ATOM 3431 C CA . VAL A 1 468 ? 13.959 -3.433 -4.140 1.00 94.25 468 VAL A CA 1
ATOM 3432 C C . VAL A 1 468 ? 14.604 -2.127 -3.696 1.00 94.25 468 VAL A C 1
ATOM 3434 O O . VAL A 1 468 ? 13.904 -1.153 -3.424 1.00 94.25 468 VAL A O 1
ATOM 3437 N N . ALA A 1 469 ? 15.932 -2.111 -3.641 1.00 93.31 469 ALA A N 1
ATOM 3438 C CA . ALA A 1 469 ? 16.704 -0.888 -3.485 1.00 93.31 469 ALA A CA 1
ATOM 3439 C C . ALA A 1 469 ? 17.004 -0.252 -4.835 1.00 93.31 469 ALA A C 1
ATOM 3441 O O . ALA A 1 469 ? 17.299 -0.950 -5.812 1.00 93.31 469 ALA A O 1
ATOM 3442 N N . LEU A 1 470 ? 16.956 1.075 -4.861 1.00 93.81 470 LEU A N 1
ATOM 3443 C CA . LEU A 1 470 ? 17.315 1.877 -6.022 1.00 93.81 470 LEU A CA 1
ATOM 3444 C C . LEU A 1 470 ? 18.648 2.572 -5.756 1.00 93.81 470 LEU A C 1
ATOM 3446 O O . LEU A 1 470 ? 18.747 3.397 -4.848 1.00 93.81 470 LEU A O 1
ATOM 3450 N N . ASP A 1 471 ? 19.656 2.273 -6.571 1.00 94.50 471 ASP A N 1
ATOM 3451 C CA . ASP A 1 471 ? 20.870 3.080 -6.594 1.00 94.50 471 ASP A CA 1
ATOM 3452 C C . ASP A 1 471 ? 20.554 4.487 -7.127 1.00 94.50 471 ASP A C 1
ATOM 3454 O O . ASP A 1 471 ? 19.629 4.656 -7.932 1.00 94.50 471 ASP A O 1
ATOM 3458 N N . PRO A 1 472 ? 21.325 5.519 -6.734 1.00 94.12 472 PRO A N 1
ATOM 3459 C CA . PRO A 1 472 ? 21.085 6.894 -7.172 1.00 94.12 472 PRO A CA 1
ATOM 3460 C C . PRO A 1 472 ? 21.005 7.071 -8.697 1.00 94.12 472 PRO A C 1
ATOM 3462 O O . PRO A 1 472 ? 20.275 7.941 -9.179 1.00 94.12 472 PRO A O 1
ATOM 3465 N N . ASP A 1 473 ? 21.741 6.246 -9.446 1.00 95.12 473 ASP A N 1
ATOM 3466 C CA . ASP A 1 473 ? 21.857 6.278 -10.905 1.00 95.12 473 ASP A CA 1
ATOM 3467 C C . ASP A 1 473 ? 20.847 5.375 -11.640 1.00 95.12 473 ASP A C 1
ATOM 3469 O O . ASP A 1 473 ? 20.796 5.402 -12.872 1.00 95.12 473 ASP A O 1
ATOM 3473 N N . ALA A 1 474 ? 20.026 4.607 -10.915 1.00 95.88 474 ALA A N 1
ATOM 3474 C CA . ALA A 1 474 ? 18.983 3.772 -11.500 1.00 95.88 474 ALA A CA 1
ATOM 3475 C C . ALA A 1 474 ? 17.977 4.610 -12.301 1.00 95.88 474 ALA A C 1
ATOM 3477 O O . ALA A 1 474 ? 17.709 5.762 -11.958 1.00 95.88 474 ALA A O 1
ATOM 3478 N N . ILE A 1 475 ? 17.372 4.027 -13.337 1.00 96.00 475 ILE A N 1
ATOM 3479 C CA . ILE A 1 475 ? 16.328 4.684 -14.132 1.00 96.00 475 ILE A CA 1
ATOM 3480 C C . ILE A 1 475 ? 14.997 3.968 -13.908 1.00 96.00 475 ILE A C 1
ATOM 3482 O O . ILE A 1 475 ? 14.895 2.744 -13.996 1.00 96.00 475 ILE A O 1
ATOM 3486 N N . VAL A 1 476 ? 13.945 4.743 -13.644 1.00 94.81 476 VAL A N 1
ATOM 3487 C CA . VAL A 1 476 ? 12.605 4.221 -13.330 1.00 94.81 476 VAL A CA 1
ATOM 3488 C C . VAL A 1 476 ? 12.003 3.376 -14.460 1.00 94.81 476 VAL A C 1
ATOM 3490 O O . VAL A 1 476 ? 11.257 2.436 -14.188 1.00 94.81 476 VAL A O 1
ATOM 3493 N N . ARG A 1 477 ? 12.335 3.651 -15.726 1.00 94.44 477 ARG A N 1
ATOM 3494 C CA . ARG A 1 477 ? 11.946 2.802 -16.865 1.00 94.44 477 ARG A CA 1
ATOM 3495 C C . ARG A 1 477 ? 12.346 1.341 -16.656 1.00 94.44 477 ARG A C 1
ATOM 3497 O O . ARG A 1 477 ? 11.512 0.461 -16.855 1.00 94.44 477 ARG A O 1
ATOM 3504 N N . ASP A 1 478 ? 13.575 1.092 -16.219 1.00 94.44 478 ASP A N 1
ATOM 3505 C CA . ASP A 1 478 ? 14.097 -0.268 -16.067 1.00 94.44 478 ASP A CA 1
ATOM 3506 C C . ASP A 1 478 ? 13.425 -0.993 -14.892 1.00 94.44 478 ASP A C 1
ATOM 3508 O O . ASP A 1 478 ? 13.189 -2.202 -14.924 1.00 94.44 478 ASP A O 1
ATOM 3512 N N . LEU A 1 479 ? 13.011 -0.233 -13.875 1.00 93.62 479 LEU A N 1
ATOM 3513 C CA . LEU A 1 479 ? 12.265 -0.750 -12.734 1.00 93.62 479 LEU A CA 1
ATOM 3514 C C . LEU A 1 479 ? 10.924 -1.385 -13.147 1.00 93.62 479 LEU A C 1
ATOM 3516 O O . LEU A 1 479 ? 10.505 -2.373 -12.540 1.00 93.62 479 LEU A O 1
ATOM 3520 N N . VAL A 1 480 ? 10.268 -0.876 -14.198 1.00 90.81 480 VAL A N 1
ATOM 3521 C CA . VAL A 1 480 ? 9.029 -1.464 -14.743 1.00 90.81 480 VAL A CA 1
ATOM 3522 C C . VAL A 1 480 ? 9.277 -2.894 -15.232 1.00 90.81 480 VAL A C 1
ATOM 3524 O O . VAL A 1 480 ? 8.486 -3.795 -14.936 1.00 90.81 480 VAL A O 1
ATOM 3527 N N . GLU A 1 481 ? 10.378 -3.121 -15.953 1.00 90.50 481 GLU A N 1
ATOM 3528 C CA . GLU A 1 481 ? 10.735 -4.439 -16.488 1.00 90.50 481 GLU A CA 1
ATOM 3529 C C . GLU A 1 481 ? 11.079 -5.424 -15.369 1.00 90.50 481 GLU A C 1
ATOM 3531 O O . GLU A 1 481 ? 10.566 -6.550 -15.350 1.00 90.50 481 GLU A O 1
ATOM 3536 N N . VAL A 1 482 ? 11.875 -4.972 -14.395 1.00 93.69 482 VAL A N 1
ATOM 3537 C CA . VAL A 1 482 ? 12.283 -5.763 -13.226 1.00 93.69 482 VAL A CA 1
ATOM 3538 C C . VAL A 1 482 ? 11.077 -6.177 -12.385 1.00 93.69 482 VAL A C 1
ATOM 3540 O O . VAL A 1 482 ? 10.929 -7.353 -12.047 1.00 93.69 482 VAL A O 1
ATOM 3543 N N . ILE A 1 483 ? 10.162 -5.250 -12.096 1.00 91.38 483 ILE A N 1
ATOM 3544 C CA . ILE A 1 483 ? 8.946 -5.547 -11.328 1.00 91.38 483 ILE A CA 1
ATOM 3545 C C . ILE A 1 483 ? 7.998 -6.449 -12.121 1.00 91.38 483 ILE A C 1
ATOM 3547 O O . ILE A 1 483 ? 7.388 -7.359 -11.556 1.00 91.38 483 ILE A O 1
ATOM 3551 N N . GLY A 1 484 ? 7.903 -6.255 -13.438 1.00 87.69 484 GLY A N 1
ATOM 3552 C CA . GLY A 1 484 ? 7.177 -7.168 -14.315 1.00 87.69 484 GLY A CA 1
ATOM 3553 C C . GLY A 1 484 ? 7.718 -8.599 -14.235 1.00 87.69 484 GLY A C 1
ATOM 3554 O O . GLY A 1 484 ? 6.937 -9.545 -14.121 1.00 87.69 484 GLY A O 1
ATOM 3555 N N . ALA A 1 485 ? 9.044 -8.769 -14.249 1.00 90.94 485 ALA A N 1
ATOM 3556 C CA . ALA A 1 485 ? 9.690 -10.069 -14.071 1.00 90.94 485 ALA A CA 1
ATOM 3557 C C . ALA A 1 485 ? 9.428 -10.659 -12.676 1.00 90.94 485 ALA A C 1
ATOM 3559 O O . ALA A 1 485 ? 9.089 -11.837 -12.573 1.00 90.94 485 ALA A O 1
ATOM 3560 N N . ALA A 1 486 ? 9.500 -9.842 -11.620 1.00 91.12 486 ALA A N 1
ATOM 3561 C CA . ALA A 1 486 ? 9.234 -10.266 -10.244 1.00 91.12 486 ALA A CA 1
ATOM 3562 C C . ALA A 1 486 ? 7.818 -10.820 -10.069 1.00 91.12 486 ALA A C 1
ATOM 3564 O O . ALA A 1 486 ? 7.638 -11.916 -9.534 1.00 91.12 486 ALA A O 1
ATOM 3565 N N . ARG A 1 487 ? 6.813 -10.118 -10.598 1.00 86.69 487 ARG A N 1
ATOM 3566 C CA . ARG A 1 487 ? 5.419 -10.577 -10.535 1.00 86.69 487 ARG A CA 1
ATOM 3567 C C . ARG A 1 487 ? 5.210 -11.881 -11.300 1.00 86.69 487 ARG A C 1
ATOM 3569 O O . ARG A 1 487 ? 4.543 -12.776 -10.792 1.00 86.69 487 ARG A O 1
ATOM 3576 N N . ARG A 1 488 ? 5.820 -12.036 -12.483 1.00 86.50 488 ARG A N 1
ATOM 3577 C CA . ARG A 1 488 ? 5.778 -13.308 -13.235 1.00 86.50 488 ARG A CA 1
ATOM 3578 C C . ARG A 1 488 ? 6.433 -14.463 -12.475 1.00 86.50 488 ARG A C 1
ATOM 3580 O O . ARG A 1 488 ? 5.970 -15.592 -12.593 1.00 86.50 488 ARG A O 1
ATOM 3587 N N . ALA A 1 489 ? 7.466 -14.182 -11.683 1.00 89.56 489 ALA A N 1
ATOM 3588 C CA . ALA A 1 489 ? 8.137 -15.171 -10.843 1.00 89.56 489 ALA A CA 1
ATOM 3589 C C . ALA A 1 489 ? 7.371 -15.507 -9.543 1.00 89.56 489 ALA A C 1
ATOM 3591 O O . ALA A 1 489 ? 7.783 -16.410 -8.812 1.00 89.56 489 ALA A O 1
ATOM 3592 N N . GLY A 1 490 ? 6.248 -14.829 -9.270 1.00 84.75 490 GLY A N 1
ATOM 3593 C CA . GLY A 1 490 ? 5.376 -15.091 -8.121 1.00 84.75 490 GLY A CA 1
ATOM 3594 C C . GLY A 1 490 ? 5.639 -14.216 -6.894 1.00 84.75 490 GLY A C 1
ATOM 3595 O O . GLY A 1 490 ? 5.171 -14.553 -5.809 1.00 84.75 490 GLY A O 1
ATOM 3596 N N . PHE A 1 491 ? 6.384 -13.114 -7.034 1.00 87.19 491 PHE A N 1
ATOM 3597 C CA . PHE A 1 491 ? 6.466 -12.105 -5.978 1.00 87.19 491 PHE A CA 1
ATOM 3598 C C . PHE A 1 491 ? 5.214 -11.231 -6.003 1.00 87.19 491 PHE A C 1
ATOM 3600 O O . PHE A 1 491 ? 4.954 -10.502 -6.962 1.00 87.19 491 PHE A O 1
ATOM 3607 N N . ASP A 1 492 ? 4.443 -11.316 -4.926 1.00 75.69 492 ASP A N 1
ATOM 3608 C CA . ASP A 1 492 ? 3.119 -10.704 -4.831 1.00 75.69 492 ASP A CA 1
ATOM 3609 C C . ASP A 1 492 ? 3.181 -9.248 -4.375 1.00 75.69 492 ASP A C 1
ATOM 3611 O O . ASP A 1 492 ? 2.309 -8.441 -4.705 1.00 75.69 492 ASP A O 1
ATOM 3615 N N . ARG A 1 493 ? 4.228 -8.912 -3.616 1.00 80.81 493 ARG A N 1
ATOM 3616 C CA . ARG A 1 493 ? 4.458 -7.581 -3.062 1.00 80.81 493 ARG A CA 1
ATOM 3617 C C . ARG A 1 493 ? 5.856 -7.118 -3.426 1.00 80.81 493 ARG A C 1
ATOM 3619 O O . ARG A 1 493 ? 6.808 -7.890 -3.350 1.00 80.81 493 ARG A O 1
ATOM 3626 N N . VAL A 1 494 ? 5.961 -5.844 -3.784 1.00 89.31 494 VAL A N 1
ATOM 3627 C CA . VAL A 1 494 ? 7.234 -5.171 -4.030 1.00 89.31 494 VAL A CA 1
ATOM 3628 C C . VAL A 1 494 ? 7.318 -3.975 -3.093 1.00 89.31 494 VAL A C 1
ATOM 3630 O O . VAL A 1 494 ? 6.460 -3.089 -3.149 1.00 89.31 494 VAL A O 1
ATOM 3633 N N . LEU A 1 495 ? 8.329 -3.981 -2.231 1.00 89.31 495 LEU A N 1
ATOM 3634 C CA . LEU A 1 495 ? 8.695 -2.864 -1.372 1.00 89.31 495 LEU A CA 1
ATOM 3635 C C . LEU A 1 495 ? 9.890 -2.154 -1.991 1.00 89.31 495 LEU A C 1
ATOM 3637 O O . LEU A 1 495 ? 10.891 -2.787 -2.303 1.00 89.31 495 LEU A O 1
ATOM 3641 N N . LEU A 1 496 ? 9.776 -0.851 -2.181 1.00 90.75 496 LEU A N 1
ATOM 3642 C CA . LEU A 1 496 ? 10.806 0.008 -2.746 1.00 90.75 496 LEU A CA 1
ATOM 3643 C C . LEU A 1 496 ? 11.400 0.844 -1.618 1.00 90.75 496 LEU A C 1
ATOM 3645 O O . LEU A 1 496 ? 10.659 1.414 -0.823 1.00 90.75 496 LEU A O 1
ATOM 3649 N N . GLY A 1 497 ? 12.719 0.913 -1.526 1.00 86.12 497 GLY A N 1
ATOM 3650 C CA . GLY A 1 497 ? 13.389 1.675 -0.476 1.00 86.12 497 GLY A CA 1
ATOM 3651 C C . GLY A 1 497 ? 14.844 1.962 -0.811 1.00 86.12 497 GLY A C 1
ATOM 3652 O O . GLY A 1 497 ? 15.305 1.682 -1.916 1.00 86.12 497 GLY A O 1
ATOM 3653 N N . THR A 1 498 ? 15.558 2.527 0.152 1.00 77.06 498 THR A N 1
ATOM 3654 C CA . THR A 1 498 ? 17.008 2.756 0.088 1.00 77.06 498 THR A CA 1
ATOM 3655 C C . THR A 1 498 ? 17.793 1.498 0.417 1.00 77.06 498 THR A C 1
ATOM 3657 O O . THR A 1 498 ? 18.785 1.193 -0.241 1.00 77.06 498 THR A O 1
ATOM 3660 N N . ASP A 1 499 ? 17.293 0.726 1.378 1.00 77.50 499 ASP A N 1
ATOM 3661 C CA . ASP A 1 499 ? 18.021 -0.391 1.959 1.00 77.50 499 ASP A CA 1
ATOM 3662 C C . ASP A 1 499 ? 17.436 -1.716 1.472 1.00 77.50 499 ASP A C 1
ATOM 3664 O O . ASP A 1 499 ? 16.344 -2.148 1.858 1.00 77.50 499 ASP A O 1
ATOM 3668 N N . ALA A 1 500 ? 18.173 -2.367 0.575 1.00 70.25 500 ALA A N 1
ATOM 3669 C CA . ALA A 1 500 ? 17.947 -3.766 0.250 1.00 70.25 500 ALA A CA 1
ATOM 3670 C C . ALA A 1 500 ? 18.838 -4.622 1.149 1.00 70.25 500 ALA A C 1
ATOM 3672 O O . ALA A 1 500 ? 19.974 -4.237 1.423 1.00 70.25 500 ALA A O 1
ATOM 3673 N N . PRO A 1 501 ? 18.406 -5.848 1.491 1.00 75.38 501 PRO A N 1
ATOM 3674 C CA . PRO A 1 501 ? 19.252 -6.811 2.199 1.00 75.38 501 PRO A CA 1
ATOM 3675 C C . PRO A 1 501 ? 20.493 -7.238 1.391 1.00 75.38 501 PRO A C 1
ATOM 3677 O O . PRO A 1 501 ? 21.307 -8.027 1.867 1.00 75.38 501 PRO A O 1
ATOM 3680 N N . CYS A 1 502 ? 20.652 -6.745 0.159 1.00 79.75 502 CYS A N 1
ATOM 3681 C CA . CYS A 1 502 ? 21.832 -6.970 -0.657 1.00 79.75 502 CYS A CA 1
ATOM 3682 C C . CYS A 1 502 ? 22.946 -6.071 -0.126 1.00 79.75 502 CYS A C 1
ATOM 3684 O O . CYS A 1 502 ? 23.083 -4.934 -0.580 1.00 79.75 502 CYS A O 1
ATOM 3686 N N . GLY A 1 503 ? 23.697 -6.578 0.856 1.00 68.81 503 GLY A N 1
ATOM 3687 C CA . GLY A 1 503 ? 24.844 -5.878 1.426 1.00 68.81 503 GLY A CA 1
ATOM 3688 C C . GLY A 1 503 ? 25.776 -5.337 0.340 1.00 68.81 503 GLY A C 1
ATOM 3689 O O . GLY A 1 503 ? 25.935 -5.942 -0.728 1.00 68.81 503 GLY A O 1
ATOM 3690 N N . THR A 1 504 ? 26.378 -4.182 0.605 1.00 65.75 504 THR A N 1
ATOM 3691 C CA . THR A 1 504 ? 27.473 -3.623 -0.188 1.00 65.75 504 THR A CA 1
ATOM 3692 C C . THR A 1 504 ? 28.682 -4.530 -0.008 1.00 65.75 504 THR A C 1
ATOM 3694 O O . THR A 1 504 ? 29.472 -4.388 0.913 1.00 65.75 504 THR A O 1
ATOM 3697 N N . GLN A 1 505 ? 28.798 -5.542 -0.867 1.00 54.34 505 GLN A N 1
ATOM 3698 C CA . GLN A 1 505 ? 29.875 -6.533 -0.780 1.00 54.34 505 GLN A CA 1
ATOM 3699 C C . GLN A 1 505 ? 31.279 -5.914 -0.955 1.00 54.34 505 GLN A C 1
ATOM 3701 O O . GLN A 1 505 ? 32.272 -6.582 -0.687 1.00 54.34 505 GLN A O 1
ATOM 3706 N N . ASP A 1 506 ? 31.352 -4.639 -1.344 1.00 55.66 506 ASP A N 1
ATOM 3707 C CA . ASP A 1 506 ? 32.592 -3.881 -1.507 1.00 55.66 506 ASP A CA 1
ATOM 3708 C C . ASP A 1 506 ? 33.265 -3.515 -0.159 1.00 55.66 506 ASP A C 1
ATOM 3710 O O . ASP A 1 506 ? 34.422 -3.104 -0.159 1.00 55.66 506 ASP A O 1
ATOM 3714 N N . ASP A 1 507 ? 32.610 -3.723 0.994 1.00 52.31 507 ASP A N 1
ATOM 3715 C CA . ASP A 1 507 ? 33.204 -3.432 2.314 1.00 52.31 507 ASP A CA 1
ATOM 3716 C C . ASP A 1 507 ? 34.076 -4.576 2.887 1.00 52.31 507 ASP A C 1
ATOM 3718 O O . ASP A 1 507 ? 34.826 -4.358 3.841 1.00 52.31 507 ASP A O 1
ATOM 3722 N N . ASP A 1 508 ? 34.040 -5.785 2.307 1.00 51.44 508 ASP A N 1
ATOM 3723 C CA . ASP A 1 508 ? 34.817 -6.941 2.803 1.00 51.44 508 ASP A CA 1
ATOM 3724 C C . ASP A 1 508 ? 36.139 -7.189 2.045 1.00 51.44 508 ASP A C 1
ATOM 3726 O O . ASP A 1 508 ? 37.002 -7.918 2.541 1.00 51.44 508 ASP A O 1
ATOM 3730 N N . GLU A 1 509 ? 36.378 -6.536 0.900 1.00 53.62 509 GLU A N 1
ATOM 3731 C CA . GLU A 1 509 ? 37.668 -6.631 0.185 1.00 53.62 509 GLU A CA 1
ATOM 3732 C C . GLU A 1 509 ? 38.816 -5.890 0.908 1.00 53.62 509 GLU A C 1
ATOM 3734 O O . GLU A 1 509 ? 39.982 -6.076 0.574 1.00 53.62 509 GLU A O 1
ATOM 3739 N N . GLY A 1 510 ? 38.516 -5.110 1.958 1.00 54.09 510 GLY A N 1
ATOM 3740 C CA . GLY A 1 510 ? 39.508 -4.407 2.783 1.00 54.09 510 GLY A CA 1
ATOM 3741 C C . GLY A 1 510 ? 39.927 -5.112 4.082 1.00 54.09 510 GLY A C 1
ATOM 3742 O O . GLY A 1 510 ? 40.815 -4.609 4.774 1.00 54.09 510 GLY A O 1
ATOM 3743 N N . ARG A 1 511 ? 39.311 -6.246 4.460 1.00 52.06 511 ARG A N 1
ATOM 3744 C CA . ARG A 1 511 ? 39.574 -6.909 5.761 1.00 52.06 511 ARG A CA 1
ATOM 3745 C C . ARG A 1 511 ? 40.410 -8.189 5.680 1.00 52.06 511 ARG A C 1
ATOM 3747 O O . ARG A 1 511 ? 40.656 -8.826 6.703 1.00 52.06 511 ARG A O 1
ATOM 3754 N N . SER A 1 512 ? 40.910 -8.533 4.499 1.00 50.66 512 SER A N 1
ATOM 3755 C CA . SER A 1 512 ? 41.821 -9.658 4.293 1.00 50.66 512 SER A CA 1
ATOM 3756 C C . SER A 1 512 ? 43.248 -9.157 4.044 1.00 50.66 512 SER A C 1
ATOM 3758 O O . SER A 1 512 ? 43.664 -9.157 2.900 1.00 50.66 512 SER A O 1
ATOM 3760 N N . GLU A 1 513 ? 43.951 -8.690 5.093 1.00 48.59 513 GLU A N 1
ATOM 3761 C CA . GLU A 1 513 ? 45.435 -8.674 5.245 1.00 48.59 513 GLU A CA 1
ATOM 3762 C C . GLU A 1 513 ? 45.888 -7.782 6.432 1.00 48.59 513 GLU A C 1
ATOM 3764 O O . GLU A 1 513 ? 46.526 -6.746 6.280 1.00 48.59 513 GLU A O 1
ATOM 3769 N N . ARG A 1 514 ? 45.570 -8.183 7.669 1.00 47.78 514 ARG A N 1
ATOM 3770 C CA . ARG A 1 514 ? 46.420 -7.901 8.850 1.00 47.78 514 ARG A CA 1
ATOM 3771 C C . ARG A 1 514 ? 46.439 -9.131 9.753 1.00 47.78 514 ARG A C 1
ATOM 3773 O O . ARG A 1 514 ? 46.050 -9.087 10.914 1.00 47.78 514 ARG A O 1
ATOM 3780 N N . LEU A 1 515 ? 46.846 -10.256 9.175 1.00 49.56 515 LEU A N 1
ATOM 3781 C CA . LEU A 1 515 ? 47.377 -11.380 9.934 1.00 49.56 515 LEU A CA 1
ATOM 3782 C C . LEU A 1 515 ? 48.871 -11.106 10.121 1.00 49.56 515 LEU A C 1
ATOM 3784 O O . LEU A 1 515 ? 49.647 -11.215 9.182 1.00 49.56 515 LEU A O 1
ATOM 3788 N N . SER A 1 516 ? 49.204 -10.656 11.328 1.00 49.03 516 SER A N 1
ATOM 3789 C CA . SER A 1 516 ? 50.393 -11.049 12.087 1.00 49.03 516 SER A CA 1
ATOM 3790 C C . SER A 1 516 ? 51.684 -11.263 11.284 1.00 49.03 516 SER A C 1
ATOM 3792 O O . SER A 1 516 ? 51.990 -12.383 10.880 1.00 49.03 516 SER A O 1
ATOM 3794 N N . GLY A 1 517 ? 52.487 -10.207 11.141 1.00 48.91 517 GLY A N 1
ATOM 3795 C CA . GLY A 1 517 ? 53.936 -10.397 11.061 1.00 48.91 517 GLY A CA 1
ATOM 3796 C C . GLY A 1 517 ? 54.441 -10.827 12.446 1.00 48.91 517 GLY A C 1
ATOM 3797 O O . GLY A 1 517 ? 53.990 -10.233 13.428 1.00 48.91 517 GLY A O 1
ATOM 3798 N N . PRO A 1 518 ? 55.275 -11.874 12.559 1.00 63.59 518 PRO A N 1
ATOM 3799 C CA . PRO A 1 518 ? 55.908 -12.221 13.823 1.00 63.59 518 PRO A CA 1
ATOM 3800 C C . PRO A 1 518 ? 56.930 -11.142 14.196 1.00 63.59 518 PRO A C 1
ATOM 3802 O O . PRO A 1 518 ? 57.621 -10.611 13.328 1.00 63.59 518 PRO A O 1
ATOM 3805 N N . ASP A 1 519 ? 56.984 -10.820 15.484 1.00 56.88 519 ASP A N 1
ATOM 3806 C CA . ASP A 1 519 ? 58.093 -10.098 16.094 1.00 56.88 519 ASP A CA 1
ATOM 3807 C C . ASP A 1 519 ? 59.390 -10.890 15.843 1.00 56.88 519 ASP A C 1
ATOM 3809 O O . ASP A 1 519 ? 59.494 -12.052 16.242 1.00 56.88 519 ASP A O 1
ATOM 3813 N N . ASP A 1 520 ? 60.349 -10.274 15.151 1.00 61.03 520 ASP A N 1
ATOM 3814 C CA . ASP A 1 520 ? 61.725 -10.759 15.058 1.00 61.03 520 ASP A CA 1
ATOM 3815 C C . ASP A 1 520 ? 62.499 -10.270 16.298 1.00 61.03 520 ASP A C 1
ATOM 3817 O O . ASP A 1 520 ? 62.708 -9.069 16.484 1.00 61.03 520 ASP A O 1
ATOM 3821 N N . ASP A 1 521 ? 62.911 -11.219 17.143 1.00 66.25 521 ASP A N 1
ATOM 3822 C CA . ASP A 1 521 ? 64.018 -11.083 18.093 1.00 66.25 521 ASP A CA 1
ATOM 3823 C C . ASP A 1 521 ? 65.355 -11.163 17.321 1.00 66.25 521 ASP A C 1
ATOM 3825 O O . ASP A 1 521 ? 65.693 -12.242 16.834 1.00 66.25 521 ASP A O 1
ATOM 3829 N N . GLU A 1 522 ? 66.118 -10.062 17.233 1.00 57.88 522 GLU A N 1
ATOM 3830 C CA . GLU A 1 522 ? 67.599 -10.009 17.384 1.00 57.88 522 GLU A CA 1
ATOM 3831 C C . GLU A 1 522 ? 68.148 -8.572 17.457 1.00 57.88 522 GLU A C 1
ATOM 3833 O O . GLU A 1 522 ? 67.818 -7.738 16.579 1.00 57.88 522 GLU A O 1
#

pLDDT: mean 77.24, std 19.56, range [29.73, 97.69]

Secondary structure (DSSP, 8-state):
-------------------------------EEEEEEEEPPBPTT-TTSTTGGG---------------------------------EEEEEEE---EEESS--HHHHHHHHHHTHHHHHHHHHHHHHH-TT---EEEEEEEEE-TTSBEEEEEESS--S-HHHHHHHHHHHHT-BPPP-SS---EEEEEEEEEEEEE-PPPP--------PPP-SSB-S--HHHHHHHHHHHHHHHHHTHHHHHHT--TTSPPEEEEEEEEE-TTSBEEEEEEEBSS-HHHHHHHHHHHTT-B-S---SS-EEEEEEEEESS----B--GGGSEEEEE-SSEEEETTEEEETTPPPPPP----SEEEEEEETT-BHHHHHHHHHHTTTSSEEEEEEE-TTSPPEEEEEEPPGGGGGGGGS-TT-PPEEEEE-SSEEEEEETTEEEEEETT-HHHHHHHHHHHHHHHHHHT--SEEEEEE-TT-BHHHHHHHHHHHHHTT--EEEEES--SS--GGGSTTSS----PPP---

Radius of gyration: 37.63 Å; chains: 1; bounding box: 102×52×177 Å

Sequence (522 aa):
MRRWSVAVASTSLALVACGRGAAGEPRERTMVRLVRCAPATPSPSNSTDVGELFGISGEGEGEDEDDDRLVGGFGRNTEPSTAKLPKRTSQVSFGMPTASGMLDTMLLQRLVVAKVPEIRACFDRELAANPMLGRTSLAWRLAVAQDGRVLYADPTSRSSSNAVATCVSRVLRTMLFPTRATGGSITVTYPIVFDVIVEPEPPEPPPTTRSAAWTPFGTDAPVAAASRVARAVEAALHDRRATVVACFPPAAPTGSLRAMIEIDDDGKARSVQAGGLGHAASERCVEQALSGMTVVAPAQQPVEIACDYARGDAQPWRVTPAAYRVITTSRKQLRYESQTLVIGAPEPEPLLDPGTYLVLADADATGAMVTLALQWASEGNGAIIAVRDGARAPIFLGVGRTASADGIDGLARGTAQPGLRLGAKLLTACVGRATQRAKLADVTAVGSLVQWLATRCKTARCISTLSVALDPDAIVRDLVEVIGAARRAGFDRVLLGTDAPCGTQDDDEGRSERLSGPDDDE